Protein AF-0000000080324142 (afdb_homodimer)

Sequence (482 aa):
MEVWKILILFFCAFLGGLSIFLVKSDKSQLLKLILSFSGAYLFAITVLHLIPDAYSGPDRTEIGIYILIGFLLQILLEQFSEGVEHGHIHKHHDTQIFPYGIMISLCLHAFLEGMPLAADQHNALIFGISLHHIPAAFALASILVQNKFKPGSIVFYLAIFAIMAPLGFWVSNGISTGRIGGIEIYFHKMMGVVIGIFLHISTTILFESSVDHKVSKRKMIAVLLGIGIALIGFYSSGHGHMEVWKILILFFCAFLGGLSIFLVKSDKSQLLKLILSFSGAYLFAITVLHLIPDAYSGPDRTEIGIYILIGFLLQILLEQFSEGVEHGHIHKHHDTQIFPYGIMISLCLHAFLEGMPLAADQHNALIFGISLHHIPAAFALASILVQNKFKPGSIVFYLAIFAIMAPLGFWVSNGISTGRIGGIEIYFHKMMGVVIGIFLHISTTILFESSVDHKVSKRKMIAVLLGIGIALIGFYSSGHGH

Secondary structure (DSSP, 8-state):
--HHHHHHHHHHHHHHHHGGGTS-TTTHHHHHHHHHHHHHHHHHHIIIIIHHHHHTSTTTTTHHHHHHHHHHHHHHHHHHHTTGGGT------S-----HHHHHHHHHHHHHHTGGGGSTT-HHHHHHHHHHHHHHHHHHHHHHHHTT--HHHHHHHHHHHHHHHHHHHHHHHHHHTT-STT-GGGHHHHHHHHHHHHHHHHHHHHHHHHHSSS--HHHHHHHHHHHHHHHHHHHHTTTT-/--HHHHHHHHHHHHHHHHGGGTS-TTTHHHHHHHHHHHHHHHHHHIIIIIHHHHHTSTTTTTHHHHHHHHHHHHHHHHHHHTTGGGT------S-----HHHHHHHHHHHHHHTGGGGSTT-HHHHHHHHHHHHHHHHHHHHHHHHTT--HHHHHHHHHHHHHHHHHHHHHHHHHHTT-STT-GGGHHHHHHHHHHHHHHHHHHHHHHHHHSSS--HHHHHHHHHHHHHHHHHHHHTTTT-

Radius of gyration: 22.6 Å; Cα contacts (8 Å, |Δi|>4): 736; chains: 2; bounding box: 53×65×45 Å

pLDDT: mean 85.25, std 12.77, range [35.97, 97.5]

Organism: NCBI:txid1503925

Solvent-accessible surface area (backbone atoms only — not comparable to full-atom values): 23323 Å² total; per-residue (Å²): 129,70,57,61,58,36,49,47,36,24,46,33,16,34,52,32,18,53,39,56,82,74,48,64,88,72,61,54,58,61,39,48,36,44,36,29,17,20,20,30,22,43,40,39,42,38,48,60,44,50,48,58,54,47,53,68,42,95,57,32,71,53,29,29,57,29,20,51,50,18,29,52,49,42,55,54,35,33,68,46,29,63,38,22,76,72,44,41,70,70,83,69,65,89,69,78,68,74,60,59,51,29,52,53,31,49,28,52,52,32,19,49,66,17,27,62,56,45,47,84,87,31,63,70,51,51,54,28,50,22,50,34,32,18,34,21,28,25,24,49,41,50,50,40,51,73,66,65,50,55,69,68,57,48,53,49,55,40,46,56,42,18,46,21,26,36,50,18,22,54,53,31,36,29,22,68,71,44,71,38,75,92,42,41,80,44,44,58,51,51,43,18,22,40,49,14,32,46,53,46,52,19,49,49,34,50,47,54,54,49,64,49,66,73,61,44,66,65,46,50,49,26,28,50,48,19,35,47,53,36,48,51,50,44,50,69,72,49,58,66,107,127,72,56,61,60,38,48,48,35,24,46,34,16,34,52,32,19,53,38,57,82,74,47,65,89,72,60,53,59,61,38,48,36,44,38,30,17,20,20,30,22,43,40,40,41,38,49,60,46,50,50,57,56,47,52,68,42,96,57,34,71,50,29,29,56,28,20,50,50,18,28,53,48,42,53,54,34,33,68,46,29,64,39,22,75,72,43,41,70,70,82,69,66,91,70,78,68,76,58,58,52,28,51,52,30,49,29,52,52,32,19,49,66,17,27,62,56,45,48,84,87,32,63,72,53,51,54,28,51,22,51,35,31,18,36,20,27,25,24,50,39,50,52,38,51,72,64,64,50,54,69,70,57,48,52,50,54,40,47,56,43,18,46,22,26,37,50,18,23,52,51,32,36,28,22,69,70,46,72,39,73,93,43,40,81,46,44,58,50,50,43,18,21,39,50,14,32,46,52,46,53,18,50,49,35,51,48,54,56,50,62,49,67,72,61,41,67,64,47,51,48,26,28,50,49,18,34,46,54,39,49,52,50,43,51,68,72,48,58,68,106

Foldseek 3Di:
DCVVLQVLLQCLLLVLLVCLVVDDPPCLVVLLLLLLLLLLLLVLCLVLPLLVVLCPDPPNVCLQVLLVVLQVLLVVLCVLLVCLLSQDQDLPPDDLPDSVSNLVSLLVLLQLLLQVVLDVPCPSSSVSSSSSSSSSSNSQSNVCVSSPHDPVVNSVSSSSSSNRSVNSNVVNNCLCVCVVPPRVVCSSSSSSSSSSNSVNSSVVSNVVCPPPDHNPPSSVVSSCVSNVVSVVVSVVVPVVD/DCVVLQVLLQCLLLVLLVCLVVDPPPCLVVLLLLLLQLLLLLVLCLVLPLLVVLCVDPPNVCLQVLLVVLQVLLVVLCVLLVCLLSQDQDLPPDDLDDSVSNLVSLLVLLQLLLQVVLPVPCVSSSVSSSSSSSSSSNSQSNVCVSSPHDPVVNSVSSNSSSNNSVNSNVVNNCLCVCVVPPRVVCSSSSSSSSSSNSVNSSVVSNVVCVPPPPNPPSSVVSSCNSNVVSVVVSVVVPVVD

InterPro domains:
  IPR003689 Zinc/iron permease [PF02535] (90-231)

Nearest PDB structures (foldseek):
  5tsa-assembly1_A  TM=6.912E-01  e=1.477E-05  Bordetella bronchiseptica RB50
  8czj-assembly1_A  TM=7.518E-01  e=4.971E-05  Bordetella bronchiseptica RB50
  8ght-assembly1_B  TM=7.129E-01  e=4.558E-05  Bordetella bronchiseptica
  5tsb-assembly1_A  TM=6.954E-01  e=1.085E-04  Bordetella bronchiseptica RB50
  8s5u-assembly1_A  TM=2.191E-01  e=3.433E+00  Homo sapiens

Structure (mmCIF, N/CA/C/O backbone):
data_AF-0000000080324142-model_v1
#
loop_
_entity.id
_entity.type
_entity.pdbx_description
1 polymer 'Zinc/iron permease'
#
loop_
_atom_site.group_PDB
_atom_site.id
_atom_site.type_symbol
_atom_site.label_atom_id
_atom_site.label_alt_id
_atom_site.label_comp_id
_atom_site.label_asym_id
_atom_site.label_entity_id
_atom_site.label_seq_id
_atom_site.pdbx_PDB_ins_code
_atom_site.Cartn_x
_atom_site.Cartn_y
_atom_site.Cartn_z
_atom_site.occupancy
_atom_site.B_iso_or_equiv
_atom_site.auth_seq_id
_atom_site.auth_comp_id
_atom_site.auth_asym_id
_atom_site.auth_atom_id
_atom_site.pdbx_PDB_model_num
ATOM 1 N N . MET A 1 1 ? -16.109 -25.438 -17.141 1 52.72 1 MET A N 1
ATOM 2 C CA . MET A 1 1 ? -15.883 -24.016 -17.422 1 52.72 1 MET A CA 1
ATOM 3 C C . MET A 1 1 ? -14.773 -23.469 -16.531 1 52.72 1 MET A C 1
ATOM 5 O O . MET A 1 1 ? -14.055 -22.547 -16.922 1 52.72 1 MET A O 1
ATOM 9 N N . GLU A 1 2 ? -14.414 -24.266 -15.344 1 78.25 2 GLU A N 1
ATOM 10 C CA . GLU A 1 2 ? -13.492 -23.859 -14.289 1 78.25 2 GLU A CA 1
ATOM 11 C C . GLU A 1 2 ? -12.078 -24.344 -14.578 1 78.25 2 GLU A C 1
ATOM 13 O O . GLU A 1 2 ? -11.102 -23.766 -14.078 1 78.25 2 GLU A O 1
ATOM 18 N N . VAL A 1 3 ? -11.961 -25.047 -15.766 1 85.38 3 VAL A N 1
ATOM 19 C CA . VAL A 1 3 ? -10.68 -25.703 -16.031 1 85.38 3 VAL A CA 1
ATOM 20 C C . VAL A 1 3 ? -9.727 -24.719 -16.703 1 85.38 3 VAL A C 1
ATOM 22 O O . VAL A 1 3 ? -8.523 -24.719 -16.438 1 85.38 3 VAL A O 1
ATOM 25 N N . TRP A 1 4 ? -10.312 -23.906 -17.547 1 89.12 4 TRP A N 1
ATOM 26 C CA . TRP A 1 4 ? -9.461 -22.953 -18.25 1 89.12 4 TRP A CA 1
ATOM 27 C C . TRP A 1 4 ? -8.766 -22.016 -17.281 1 89.12 4 TRP A C 1
ATOM 29 O O . TRP A 1 4 ? -7.637 -21.578 -17.516 1 89.12 4 TRP A O 1
ATOM 39 N N . LYS A 1 5 ? -9.438 -21.719 -16.203 1 89.38 5 LYS A N 1
ATOM 40 C CA . LYS A 1 5 ? -8.836 -20.859 -15.188 1 89.38 5 LYS A CA 1
ATOM 41 C C . LYS A 1 5 ? -7.609 -21.516 -14.57 1 89.38 5 LYS A C 1
ATOM 43 O O . LYS A 1 5 ? -6.578 -20.875 -14.375 1 89.38 5 LYS A O 1
ATOM 48 N N . ILE A 1 6 ? -7.715 -22.781 -14.375 1 92.12 6 ILE A N 1
ATOM 49 C CA . ILE A 1 6 ? -6.637 -23.547 -13.766 1 92.12 6 ILE A CA 1
ATOM 50 C C . ILE A 1 6 ? -5.461 -23.641 -14.742 1 92.12 6 ILE A C 1
ATOM 52 O O . ILE A 1 6 ? -4.309 -23.469 -14.344 1 92.12 6 ILE A O 1
ATOM 56 N N . LEU A 1 7 ? -5.773 -23.859 -15.938 1 94.38 7 LEU A N 1
ATOM 57 C CA . LEU A 1 7 ? -4.742 -24.016 -16.953 1 94.38 7 LEU A CA 1
ATOM 58 C C . LEU A 1 7 ? -3.992 -22.703 -17.172 1 94.38 7 LEU A C 1
ATOM 60 O O . LEU A 1 7 ? -2.762 -22.688 -17.25 1 94.38 7 LEU A O 1
ATOM 64 N N . ILE A 1 8 ? -4.723 -21.672 -17.281 1 94.31 8 ILE A N 1
ATOM 65 C CA . ILE A 1 8 ? -4.086 -20.391 -17.547 1 94.31 8 ILE A CA 1
ATOM 66 C C . ILE A 1 8 ? -3.201 -20 -16.359 1 94.31 8 ILE A C 1
ATOM 68 O O . ILE A 1 8 ? -2.094 -19.484 -16.547 1 94.31 8 ILE A O 1
ATOM 72 N N . LEU A 1 9 ? -3.701 -20.188 -15.172 1 94.44 9 LEU A N 1
ATOM 73 C CA . LEU A 1 9 ? -2.938 -19.859 -13.969 1 94.44 9 LEU A CA 1
ATOM 74 C C . LEU A 1 9 ? -1.655 -20.688 -13.906 1 94.44 9 LEU A C 1
ATOM 76 O O . LEU A 1 9 ? -0.582 -20.141 -13.617 1 94.44 9 LEU A O 1
ATOM 80 N N . PHE A 1 10 ? -1.806 -21.922 -14.188 1 96.12 10 PHE A N 1
ATOM 81 C CA . PHE A 1 10 ? -0.659 -22.828 -14.102 1 96.12 10 PHE A CA 1
ATOM 82 C C . PHE A 1 10 ? 0.342 -22.531 -15.211 1 96.12 10 PHE A C 1
ATOM 84 O O . PHE A 1 10 ? 1.529 -22.328 -14.953 1 96.12 10 PHE A O 1
ATOM 91 N N . PHE A 1 11 ? -0.082 -22.469 -16.375 1 96.56 11 PHE A N 1
ATOM 92 C CA . PHE A 1 11 ? 0.824 -22.438 -17.516 1 96.56 11 PHE A CA 1
ATOM 93 C C . PHE A 1 11 ? 1.475 -21.062 -17.641 1 96.56 11 PHE A C 1
ATOM 95 O O . PHE A 1 11 ? 2.625 -20.953 -18.078 1 96.56 11 PHE A O 1
ATOM 102 N N . CYS A 1 12 ? 0.808 -20 -17.312 1 94.88 12 CYS A N 1
ATOM 103 C CA . CYS A 1 12 ? 1.444 -18.688 -17.344 1 94.88 12 CYS A CA 1
ATOM 104 C C . CYS A 1 12 ? 2.639 -18.641 -16.406 1 94.88 12 CYS A C 1
ATOM 106 O O . CYS A 1 12 ? 3.717 -18.172 -16.781 1 94.88 12 CYS A O 1
ATOM 108 N N . ALA A 1 13 ? 2.377 -19.141 -15.234 1 95.25 13 ALA A N 1
ATOM 109 C CA . ALA A 1 13 ? 3.471 -19.156 -14.266 1 95.25 13 ALA A CA 1
ATOM 110 C C . ALA A 1 13 ? 4.574 -20.109 -14.703 1 95.25 13 ALA A C 1
ATOM 112 O O . ALA A 1 13 ? 5.758 -19.766 -14.688 1 95.25 13 ALA A O 1
ATOM 113 N N . PHE A 1 14 ? 4.188 -21.266 -15.102 1 96.31 14 PHE A N 1
ATOM 114 C CA . PHE A 1 14 ? 5.141 -22.312 -15.438 1 96.31 14 PHE A CA 1
ATOM 115 C C . PHE A 1 14 ? 5.961 -21.938 -16.656 1 96.31 14 PHE A C 1
ATOM 117 O O . PHE A 1 14 ? 7.191 -22.016 -16.641 1 96.31 14 PHE A O 1
ATOM 124 N N . LEU A 1 15 ? 5.344 -21.516 -17.703 1 94.56 15 LEU A N 1
ATOM 125 C CA . LEU A 1 15 ? 6.035 -21.125 -18.938 1 94.56 15 LEU A CA 1
ATOM 126 C C . LEU A 1 15 ? 6.82 -19.844 -18.734 1 94.56 15 LEU A C 1
ATOM 128 O O . LEU A 1 15 ? 7.887 -19.656 -19.328 1 94.56 15 LEU A O 1
ATOM 132 N N . GLY A 1 16 ? 6.293 -18.938 -17.953 1 92.44 16 GLY A N 1
ATOM 133 C CA . GLY A 1 16 ? 7.039 -17.75 -17.625 1 92.44 16 GLY A CA 1
ATOM 134 C C . GLY A 1 16 ? 8.367 -18.031 -16.953 1 92.44 16 GLY A C 1
ATOM 135 O O . GLY A 1 16 ? 9.398 -17.453 -17.328 1 92.44 16 GLY A O 1
ATOM 136 N N . GLY A 1 17 ? 8.336 -18.938 -16.016 1 92.75 17 GLY A N 1
ATOM 137 C CA . GLY A 1 17 ? 9.57 -19.344 -15.367 1 92.75 17 GLY A CA 1
ATOM 138 C C . GLY A 1 17 ? 10.523 -20.062 -16.297 1 92.75 17 GLY A C 1
ATOM 139 O O . GLY A 1 17 ? 11.734 -19.812 -16.281 1 92.75 17 GLY A O 1
ATOM 140 N N . LEU A 1 18 ? 9.953 -20.875 -17.109 1 93.44 18 LEU A N 1
ATOM 141 C CA . LEU A 1 18 ? 10.773 -21.672 -18.031 1 93.44 18 LEU A CA 1
ATOM 142 C C . LEU A 1 18 ? 11.453 -20.766 -19.047 1 93.44 18 LEU A C 1
ATOM 144 O O . LEU A 1 18 ? 12.438 -21.156 -19.672 1 93.44 18 LEU A O 1
ATOM 148 N N . SER A 1 19 ? 10.953 -19.641 -19.266 1 91.06 19 SER A N 1
ATOM 149 C CA . SER A 1 19 ? 11.523 -18.719 -20.25 1 91.06 19 SER A CA 1
ATOM 150 C C . SER A 1 19 ? 12.938 -18.312 -19.875 1 91.06 19 SER A C 1
ATOM 152 O O . SER A 1 19 ? 13.68 -17.766 -20.703 1 91.06 19 SER A O 1
ATOM 154 N N . ILE A 1 20 ? 13.32 -18.641 -18.656 1 86.5 20 ILE A N 1
ATOM 155 C CA . ILE A 1 20 ? 14.672 -18.328 -18.203 1 86.5 20 ILE A CA 1
ATOM 156 C C . ILE A 1 20 ? 15.688 -19.109 -19.031 1 86.5 20 ILE A C 1
ATOM 158 O O . ILE A 1 20 ? 16.828 -18.656 -19.219 1 86.5 20 ILE A O 1
ATOM 162 N N . PHE A 1 21 ? 15.305 -20.203 -19.547 1 88.06 21 PHE A N 1
ATOM 163 C CA . PHE A 1 21 ? 16.219 -21.062 -20.312 1 88.06 21 PHE A CA 1
ATOM 164 C C . PHE A 1 21 ? 16.312 -20.594 -21.75 1 88.06 21 PHE A C 1
ATOM 166 O O . PHE A 1 21 ? 17.234 -20.984 -22.484 1 88.06 21 PHE A O 1
ATOM 173 N N . LEU A 1 22 ? 15.32 -19.828 -22.141 1 82.94 22 LEU A N 1
ATOM 174 C CA . LEU A 1 22 ? 15.289 -19.375 -23.531 1 82.94 22 LEU A CA 1
ATOM 175 C C . LEU A 1 22 ? 15.805 -17.953 -23.656 1 82.94 22 LEU A C 1
ATOM 177 O O . LEU A 1 22 ? 16.266 -17.547 -24.719 1 82.94 22 LEU A O 1
ATOM 181 N N . VAL A 1 23 ? 15.43 -17.156 -22.734 1 71 23 VAL A N 1
ATOM 182 C CA . VAL A 1 23 ? 15.672 -15.719 -22.844 1 71 23 VAL A CA 1
ATOM 183 C C . VAL A 1 23 ? 16.953 -15.352 -22.109 1 71 23 VAL A C 1
ATOM 185 O O . VAL A 1 23 ? 17.203 -15.828 -21 1 71 23 VAL A O 1
ATOM 188 N N . LYS A 1 24 ? 17.812 -14.586 -22.875 1 58.66 24 LYS A N 1
ATOM 189 C CA . LYS A 1 24 ? 19.047 -14.062 -22.281 1 58.66 24 LYS A CA 1
ATOM 190 C C . LYS A 1 24 ? 18.734 -13.031 -21.203 1 58.66 24 LYS A C 1
ATOM 192 O O . LYS A 1 24 ? 17.625 -12.469 -21.172 1 58.66 24 LYS A O 1
ATOM 197 N N . SER A 1 25 ? 19.531 -12.859 -20.203 1 54.41 25 SER A N 1
ATOM 198 C CA . SER A 1 25 ? 19.531 -12.031 -19 1 54.41 25 SER A CA 1
ATOM 199 C C . SER A 1 25 ? 18.859 -10.688 -19.25 1 54.41 25 SER A C 1
ATOM 201 O O . SER A 1 25 ? 18.219 -10.133 -18.359 1 54.41 25 SER A O 1
ATOM 203 N N . ASP A 1 26 ? 18.797 -10.273 -20.641 1 54.38 26 ASP A N 1
ATOM 204 C CA . ASP A 1 26 ? 18.469 -8.875 -20.891 1 54.38 26 ASP A CA 1
ATOM 205 C C . ASP A 1 26 ? 16.953 -8.656 -20.906 1 54.38 26 ASP A C 1
ATOM 207 O O . ASP A 1 26 ? 16.484 -7.516 -20.906 1 54.38 26 ASP A O 1
ATOM 211 N N . LYS A 1 27 ? 16.188 -9.664 -20.984 1 60.94 27 LYS A N 1
ATOM 212 C CA . LYS A 1 27 ? 14.766 -9.398 -21.188 1 60.94 27 LYS A CA 1
ATOM 213 C C . LYS A 1 27 ? 14.102 -8.992 -19.875 1 60.94 27 LYS A C 1
ATOM 215 O O . LYS A 1 27 ? 12.906 -9.211 -19.672 1 60.94 27 LYS A O 1
ATOM 220 N N . SER A 1 28 ? 14.883 -8.242 -19.203 1 71.44 28 SER A N 1
ATOM 221 C CA . SER A 1 28 ? 14.547 -7.691 -17.891 1 71.44 28 SER A CA 1
ATOM 222 C C . SER A 1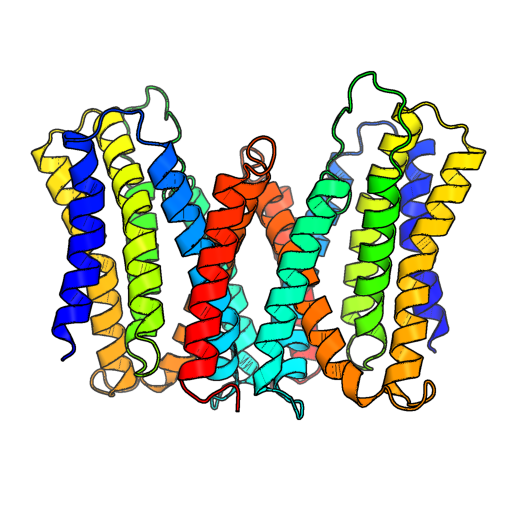 28 ? 13.594 -6.508 -18.016 1 71.44 28 SER A C 1
ATOM 224 O O . SER A 1 28 ? 12.68 -6.348 -17.203 1 71.44 28 SER A O 1
ATOM 226 N N . GLN A 1 29 ? 13.641 -6.031 -19.312 1 78 29 GLN A N 1
ATOM 227 C CA . GLN A 1 29 ? 12.82 -4.828 -19.453 1 78 29 GLN A CA 1
ATOM 228 C C . GLN A 1 29 ? 11.359 -5.18 -19.703 1 78 29 GLN A C 1
ATOM 230 O O . GLN A 1 29 ? 10.461 -4.543 -19.141 1 78 29 GLN A O 1
ATOM 235 N N . LEU A 1 30 ? 11.18 -6.156 -20.578 1 83.75 30 LEU A N 1
ATOM 236 C CA . LEU A 1 30 ? 9.82 -6.574 -20.875 1 83.75 30 LEU A CA 1
ATOM 237 C C . LEU A 1 30 ? 9.125 -7.105 -19.625 1 83.75 30 LEU A C 1
ATOM 239 O O . LEU A 1 30 ? 7.938 -6.84 -19.406 1 83.75 30 LEU A O 1
ATOM 243 N N . LEU A 1 31 ? 9.828 -7.777 -18.859 1 86.06 31 LEU A N 1
ATOM 244 C CA . LEU A 1 31 ? 9.266 -8.344 -17.641 1 86.06 31 LEU A CA 1
ATOM 245 C C . LEU A 1 31 ? 8.859 -7.246 -16.672 1 86.06 31 LEU A C 1
ATOM 247 O O . LEU A 1 31 ? 7.844 -7.363 -15.984 1 86.06 31 LEU A O 1
ATOM 251 N N . LYS A 1 32 ? 9.625 -6.238 -16.719 1 86.75 32 LYS A N 1
ATOM 252 C CA . LYS A 1 32 ? 9.305 -5.102 -15.852 1 86.75 32 LYS A CA 1
ATOM 253 C C . LYS A 1 32 ? 8.031 -4.402 -16.328 1 86.75 32 LYS A C 1
ATOM 255 O O . LYS A 1 32 ? 7.242 -3.926 -15.5 1 86.75 32 LYS A O 1
ATOM 260 N N . LEU A 1 33 ? 7.902 -4.344 -17.656 1 90.31 33 LEU A N 1
ATOM 261 C CA . LEU A 1 33 ? 6.703 -3.719 -18.203 1 90.31 33 LEU A CA 1
ATOM 262 C C . LEU A 1 33 ? 5.469 -4.555 -17.891 1 90.31 33 LEU A C 1
ATOM 264 O O . LEU A 1 33 ? 4.414 -4.016 -17.547 1 90.31 33 LEU A O 1
ATOM 268 N N . ILE A 1 34 ? 5.602 -5.852 -18.016 1 91.88 34 ILE A N 1
ATOM 269 C CA . ILE A 1 34 ? 4.504 -6.762 -17.703 1 91.88 34 ILE A CA 1
ATOM 270 C C . ILE A 1 34 ? 4.141 -6.641 -16.234 1 91.88 34 ILE A C 1
ATOM 272 O O . ILE A 1 34 ? 2.959 -6.629 -15.875 1 91.88 34 ILE A O 1
ATOM 276 N N . LEU A 1 35 ? 5.145 -6.504 -15.469 1 92.12 35 LEU A N 1
ATOM 277 C CA . LEU A 1 35 ? 4.941 -6.375 -14.031 1 92.12 35 LEU A CA 1
ATOM 278 C C . LEU A 1 35 ? 4.215 -5.074 -13.703 1 92.12 35 LEU A C 1
ATOM 280 O O . LEU A 1 35 ? 3.275 -5.07 -12.906 1 92.12 35 LEU A O 1
ATOM 284 N N . SER A 1 36 ? 4.637 -4.051 -14.305 1 92.94 36 SER A N 1
ATOM 285 C CA . SER A 1 36 ? 3.998 -2.756 -14.086 1 92.94 36 SER A CA 1
ATOM 286 C C . SER A 1 36 ? 2.541 -2.775 -14.531 1 92.94 36 SER A C 1
ATOM 288 O O . SER A 1 36 ? 1.667 -2.246 -13.844 1 92.94 36 SER A O 1
ATOM 290 N N . PHE A 1 37 ? 2.289 -3.361 -15.664 1 94.75 37 PHE A N 1
ATOM 291 C CA . PHE A 1 37 ? 0.937 -3.492 -16.188 1 94.75 37 PHE A CA 1
ATOM 292 C C . PHE A 1 37 ? 0.063 -4.305 -15.242 1 94.75 37 PHE A C 1
ATOM 294 O O . PHE A 1 37 ? -1.036 -3.879 -14.883 1 94.75 37 PHE A O 1
ATOM 301 N N . SER A 1 38 ? 0.521 -5.43 -14.914 1 94.5 38 SER A N 1
ATOM 302 C CA . SER A 1 38 ? -0.277 -6.328 -14.086 1 94.5 38 SER A CA 1
ATOM 303 C C . SER A 1 38 ? -0.516 -5.734 -12.703 1 94.5 38 SER A C 1
ATOM 305 O O . SER A 1 38 ? -1.603 -5.879 -12.133 1 94.5 38 SER A O 1
ATOM 307 N N . GLY A 1 39 ? 0.528 -5.086 -12.133 1 94.81 39 GLY A N 1
ATOM 308 C CA . GLY A 1 39 ? 0.358 -4.414 -10.859 1 94.81 39 GLY A CA 1
ATOM 309 C C . GLY A 1 39 ? -0.729 -3.355 -10.875 1 94.81 39 GLY A C 1
ATOM 310 O O . GLY A 1 39 ? -1.566 -3.299 -9.977 1 94.81 39 GLY A O 1
ATOM 311 N N . ALA A 1 40 ? -0.698 -2.566 -11.938 1 96 40 ALA A N 1
ATOM 312 C CA . ALA A 1 40 ? -1.701 -1.516 -12.094 1 96 40 ALA A CA 1
ATOM 313 C C . ALA A 1 40 ? -3.09 -2.111 -12.305 1 96 40 ALA A C 1
ATOM 315 O O . ALA A 1 40 ? -4.074 -1.621 -11.742 1 96 40 ALA A O 1
ATOM 316 N N . TYR A 1 41 ? -3.174 -3.092 -13.133 1 96.12 41 TYR A N 1
ATOM 317 C CA . TYR A 1 41 ? -4.426 -3.783 -13.414 1 96.12 41 TYR A CA 1
ATOM 318 C C . TYR A 1 41 ? -5.008 -4.398 -12.141 1 96.12 41 TYR A C 1
ATOM 320 O O . TYR A 1 41 ? -6.203 -4.262 -11.867 1 96.12 41 TYR A O 1
ATOM 328 N N . LEU A 1 42 ? -4.18 -5.043 -11.359 1 94.94 42 LEU A N 1
ATOM 329 C CA . LEU A 1 42 ? -4.613 -5.691 -10.125 1 94.94 42 LEU A CA 1
ATOM 330 C C . LEU A 1 42 ? -5.094 -4.656 -9.109 1 94.94 42 LEU A C 1
ATOM 332 O O . LEU A 1 42 ? -6.066 -4.891 -8.391 1 94.94 42 LEU A O 1
ATOM 336 N N . PHE A 1 43 ? -4.43 -3.602 -9.055 1 96.62 43 PHE A N 1
ATOM 337 C CA . PHE A 1 43 ? -4.855 -2.535 -8.156 1 96.62 43 PHE A CA 1
ATOM 338 C C . PHE A 1 43 ? -6.25 -2.041 -8.523 1 96.62 43 PHE A C 1
ATOM 340 O O . PHE A 1 43 ? -7.117 -1.914 -7.66 1 96.62 43 PHE A O 1
ATOM 347 N N . ALA A 1 44 ? -6.406 -1.75 -9.82 1 96.31 44 ALA A N 1
ATOM 348 C CA . ALA A 1 44 ? -7.672 -1.215 -10.312 1 96.31 44 ALA A CA 1
ATOM 349 C C . ALA A 1 44 ? -8.82 -2.186 -10.055 1 96.31 44 ALA A C 1
ATOM 351 O O . ALA A 1 44 ? -9.875 -1.788 -9.555 1 96.31 44 ALA A O 1
ATOM 352 N N . ILE A 1 45 ? -8.609 -3.439 -10.297 1 93.5 45 ILE A N 1
ATOM 353 C CA . ILE A 1 45 ? -9.656 -4.434 -10.094 1 93.5 45 ILE A CA 1
ATOM 354 C C . ILE A 1 45 ? -9.969 -4.555 -8.609 1 93.5 45 ILE A C 1
ATOM 356 O O . ILE A 1 45 ? -11.125 -4.758 -8.227 1 93.5 45 ILE A O 1
ATOM 360 N N . THR A 1 46 ? -8.945 -4.453 -7.75 1 94.31 46 THR A N 1
ATOM 361 C CA . THR A 1 46 ? -9.133 -4.543 -6.305 1 94.31 46 THR A CA 1
ATOM 362 C C . THR A 1 46 ? -10.023 -3.402 -5.809 1 94.31 46 THR A C 1
ATOM 364 O O . THR A 1 46 ? -10.977 -3.633 -5.07 1 94.31 46 THR A O 1
ATOM 367 N N . VAL A 1 47 ? -9.789 -2.273 -6.281 1 94.44 47 VAL A N 1
ATOM 368 C CA . VAL A 1 47 ? -10.492 -1.089 -5.797 1 94.44 47 VAL A CA 1
ATOM 369 C C . VAL A 1 47 ? -11.891 -1.023 -6.41 1 94.44 47 VAL A C 1
ATOM 371 O O . VAL A 1 47 ? -12.844 -0.609 -5.754 1 94.44 47 VAL A O 1
ATOM 374 N N . LEU A 1 48 ? -12.047 -1.456 -7.652 1 92.62 48 LEU A N 1
ATOM 375 C CA . LEU A 1 48 ? -13.297 -1.302 -8.383 1 92.62 48 LEU A CA 1
ATOM 376 C C . LEU A 1 48 ? -14.266 -2.434 -8.055 1 92.62 48 LEU A C 1
ATOM 378 O O . LEU A 1 48 ? -15.484 -2.242 -8.086 1 92.62 48 LEU A O 1
ATOM 382 N N . HIS A 1 49 ? -13.68 -3.604 -7.746 1 90.56 49 HIS A N 1
ATOM 383 C CA . HIS A 1 49 ? -14.562 -4.766 -7.656 1 90.56 49 HIS A CA 1
ATOM 384 C C . HIS A 1 49 ? -14.406 -5.473 -6.316 1 90.56 49 HIS A C 1
ATOM 386 O O . HIS A 1 49 ? -15.391 -5.688 -5.602 1 90.56 49 HIS A O 1
ATOM 392 N N . LEU A 1 50 ? -13.203 -5.754 -5.906 1 91.12 50 LEU A N 1
ATOM 393 C CA . LEU A 1 50 ? -13 -6.629 -4.758 1 91.12 50 LEU A CA 1
ATOM 394 C C . LEU A 1 50 ? -13.406 -5.93 -3.463 1 91.12 50 LEU A C 1
ATOM 396 O O . LEU A 1 50 ? -14.094 -6.52 -2.627 1 91.12 50 LEU A O 1
ATOM 400 N N . ILE A 1 51 ? -12.984 -4.711 -3.324 1 92.19 51 ILE A N 1
ATOM 401 C CA . ILE A 1 51 ? -13.234 -3.99 -2.084 1 92.19 51 ILE A CA 1
ATOM 402 C C . ILE A 1 51 ? -14.742 -3.779 -1.91 1 92.19 51 ILE A C 1
ATOM 404 O O . ILE A 1 51 ? -15.312 -4.141 -0.877 1 92.19 51 ILE A O 1
ATOM 408 N N . PRO A 1 52 ? -15.445 -3.225 -2.936 1 90.38 52 PRO A N 1
ATOM 409 C CA . PRO A 1 52 ? -16.891 -3.064 -2.766 1 90.38 52 PRO A CA 1
ATOM 410 C C . PRO A 1 52 ? -17.609 -4.391 -2.52 1 90.38 52 PRO A C 1
ATOM 412 O O . PRO A 1 52 ? -18.547 -4.449 -1.729 1 90.38 52 PRO A O 1
ATOM 415 N N . ASP A 1 53 ? -17.172 -5.449 -3.148 1 87.5 53 ASP A N 1
ATOM 416 C CA . ASP A 1 53 ? -17.781 -6.762 -2.941 1 87.5 53 ASP A CA 1
ATOM 417 C C . ASP A 1 53 ? -17.578 -7.242 -1.507 1 87.5 53 ASP A C 1
ATOM 419 O O . ASP A 1 53 ? -18.469 -7.824 -0.906 1 87.5 53 ASP A O 1
ATOM 423 N N . ALA A 1 54 ? -16.391 -7.051 -1 1 88.19 54 ALA A N 1
ATOM 424 C CA . ALA A 1 54 ? -16.062 -7.496 0.353 1 88.19 54 ALA A CA 1
ATOM 425 C C . ALA A 1 54 ? -16.875 -6.723 1.392 1 88.19 54 ALA A C 1
ATOM 427 O O . ALA A 1 54 ? -17.328 -7.293 2.385 1 88.19 54 ALA A O 1
ATOM 428 N N . TYR A 1 55 ? -17.078 -5.48 1.18 1 88 55 TYR A N 1
ATOM 429 C CA . TYR A 1 55 ? -17.766 -4.648 2.154 1 88 55 TYR A CA 1
ATOM 430 C C . TYR A 1 55 ? -19.281 -4.754 1.988 1 88 55 TYR A C 1
ATOM 432 O O . TYR A 1 55 ? -20.047 -4.23 2.807 1 88 55 TYR A O 1
ATOM 440 N N . SER A 1 56 ? -19.797 -5.375 0.991 1 82.56 56 SER A N 1
ATOM 441 C CA . SER A 1 56 ? -21.219 -5.594 0.803 1 82.56 56 SER A CA 1
ATOM 442 C C . SER A 1 56 ? -21.688 -6.875 1.489 1 82.56 56 SER A C 1
ATOM 444 O O . SER A 1 56 ? -22.875 -7.141 1.578 1 82.56 56 SER A O 1
ATOM 446 N N . GLY A 1 57 ? -20.766 -7.605 2.051 1 78.81 57 GLY A N 1
ATOM 447 C CA . GLY A 1 57 ? -21.109 -8.859 2.693 1 78.81 57 GLY A CA 1
ATOM 448 C C . GLY A 1 57 ? -21.578 -8.688 4.129 1 78.81 57 GLY A C 1
ATOM 449 O O . GLY A 1 57 ? -21.688 -7.562 4.621 1 78.81 57 GLY A O 1
ATOM 450 N N . PRO A 1 58 ? -22 -9.789 4.762 1 77.5 58 PRO A N 1
ATOM 451 C CA . PRO A 1 58 ? -22.531 -9.758 6.121 1 77.5 58 PRO A CA 1
ATOM 452 C C . PRO A 1 58 ? -21.531 -9.266 7.152 1 77.5 58 PRO A C 1
ATOM 454 O O . PRO A 1 58 ? -21.906 -8.688 8.172 1 77.5 58 PRO A O 1
ATOM 457 N N . ASP A 1 59 ? -20.266 -9.469 6.93 1 80.31 59 ASP A N 1
ATOM 458 C CA . ASP A 1 59 ? -19.219 -9.102 7.871 1 80.31 59 ASP A CA 1
ATOM 459 C C . ASP A 1 59 ? -18.516 -7.809 7.445 1 80.31 59 ASP A C 1
ATOM 461 O O . ASP A 1 59 ? -17.297 -7.684 7.562 1 80.31 59 ASP A O 1
ATOM 465 N N . ARG A 1 60 ? -19.281 -6.906 7.055 1 81.06 60 ARG A N 1
ATOM 466 C CA . ARG A 1 60 ? -18.734 -5.695 6.457 1 81.06 60 ARG A CA 1
ATOM 467 C C . ARG A 1 60 ? -17.906 -4.91 7.469 1 81.06 60 ARG A C 1
ATOM 469 O O . ARG A 1 60 ? -16.906 -4.289 7.105 1 81.06 60 ARG A O 1
ATOM 476 N N . THR A 1 61 ? -18.281 -5.059 8.688 1 80.81 61 THR A N 1
ATOM 477 C CA . THR A 1 61 ? -17.609 -4.246 9.695 1 80.81 61 THR A CA 1
ATOM 478 C C . THR A 1 61 ? -16.234 -4.82 10.031 1 80.81 61 THR A C 1
ATOM 480 O O . THR A 1 61 ? -15.344 -4.094 10.477 1 80.81 61 THR A O 1
ATOM 483 N N . GLU A 1 62 ? -16.031 -6.062 9.734 1 88.88 62 GLU A N 1
ATOM 484 C CA . GLU A 1 62 ? -14.781 -6.715 10.133 1 88.88 62 GLU A CA 1
ATOM 485 C C . GLU A 1 62 ? -13.82 -6.848 8.953 1 88.88 62 GLU A C 1
ATOM 487 O O . GLU A 1 62 ? -12.656 -7.199 9.125 1 88.88 62 GLU A O 1
ATOM 492 N N . ILE A 1 63 ? -14.297 -6.539 7.855 1 92.62 63 ILE A N 1
ATOM 493 C CA . ILE A 1 63 ? -13.516 -6.773 6.645 1 92.62 63 ILE A CA 1
ATOM 494 C C . ILE A 1 63 ? -12.219 -5.977 6.703 1 92.62 63 ILE A C 1
ATOM 496 O O . ILE A 1 63 ? -11.164 -6.461 6.281 1 92.62 63 ILE A O 1
ATOM 500 N N . GLY A 1 64 ? -12.305 -4.797 7.258 1 94.12 64 GLY A N 1
ATOM 501 C CA . GLY A 1 64 ? -11.125 -3.955 7.359 1 94.12 64 GLY A CA 1
ATOM 502 C C . GLY A 1 64 ? -10.016 -4.586 8.172 1 94.12 64 GLY A C 1
ATOM 503 O O . GLY A 1 64 ? -8.836 -4.434 7.84 1 94.12 64 GLY A O 1
ATOM 504 N N . ILE A 1 65 ? -10.359 -5.273 9.141 1 94.94 65 ILE A N 1
ATOM 505 C CA . ILE A 1 65 ? -9.383 -5.938 10 1 94.94 65 ILE A CA 1
ATOM 506 C C . ILE A 1 65 ? -8.664 -7.023 9.203 1 94.94 65 ILE A C 1
ATOM 508 O O . ILE A 1 65 ? -7.438 -7.156 9.297 1 94.94 65 ILE A O 1
ATOM 512 N N . TYR A 1 66 ? -9.375 -7.762 8.5 1 94.94 66 TYR A N 1
ATOM 513 C CA . TYR A 1 66 ? -8.781 -8.844 7.715 1 94.94 66 TYR A CA 1
ATOM 514 C C . TYR A 1 66 ? -7.914 -8.289 6.594 1 94.94 66 TYR A C 1
ATOM 516 O O . TYR A 1 66 ? -6.902 -8.898 6.227 1 94.94 66 TYR A O 1
ATOM 524 N N . ILE A 1 67 ? -8.312 -7.141 6.023 1 96.44 67 ILE A N 1
ATOM 525 C CA . ILE A 1 67 ? -7.469 -6.48 5.027 1 96.44 67 ILE A CA 1
ATOM 526 C C . ILE A 1 67 ? -6.129 -6.105 5.652 1 96.44 67 ILE A C 1
ATOM 528 O O . ILE A 1 67 ? -5.074 -6.336 5.062 1 96.44 67 ILE A O 1
ATOM 532 N N . LEU A 1 68 ? -6.215 -5.594 6.902 1 96.25 68 LEU A N 1
ATOM 533 C CA . LEU A 1 68 ? -4.988 -5.215 7.598 1 96.25 68 LEU A CA 1
ATOM 534 C C . LEU A 1 68 ? -4.113 -6.434 7.863 1 96.25 68 LEU A C 1
ATOM 536 O O . LEU A 1 68 ? -2.895 -6.379 7.676 1 96.25 68 LEU A O 1
ATOM 540 N N . ILE A 1 69 ? -4.715 -7.488 8.258 1 95.62 69 ILE A N 1
ATOM 541 C CA . ILE A 1 69 ? -3.994 -8.727 8.531 1 95.62 69 ILE A CA 1
ATOM 542 C C . ILE A 1 69 ? -3.318 -9.219 7.25 1 95.62 69 ILE A C 1
ATOM 544 O O . ILE A 1 69 ? -2.146 -9.602 7.27 1 95.62 69 ILE A O 1
ATOM 548 N N . GLY A 1 70 ? -4.066 -9.234 6.191 1 96.56 70 GLY A N 1
ATOM 549 C CA . GLY A 1 70 ? -3.51 -9.656 4.918 1 96.56 70 GLY A CA 1
ATOM 550 C C . GLY A 1 70 ? -2.35 -8.789 4.461 1 96.56 70 GLY A C 1
ATOM 551 O O . GLY A 1 70 ? -1.346 -9.297 3.961 1 96.56 70 GLY A O 1
ATOM 552 N N . PHE A 1 71 ? -2.518 -7.523 4.656 1 95.81 71 PHE A N 1
ATOM 553 C CA . PHE A 1 71 ? -1.464 -6.59 4.27 1 95.81 71 PHE A CA 1
ATOM 554 C C . PHE A 1 71 ? -0.189 -6.855 5.062 1 95.81 71 PHE A C 1
ATOM 556 O O . PHE A 1 71 ? 0.902 -6.918 4.492 1 95.81 71 PHE A O 1
ATOM 563 N N . LEU A 1 72 ? -0.305 -6.992 6.324 1 93.31 72 LEU A N 1
ATOM 564 C CA . LEU A 1 72 ? 0.834 -7.262 7.195 1 93.31 72 LEU A CA 1
ATOM 565 C C . LEU A 1 72 ? 1.444 -8.625 6.887 1 93.31 72 LEU A C 1
ATOM 567 O O . LEU A 1 72 ? 2.666 -8.781 6.918 1 93.31 72 LEU A O 1
ATOM 571 N N . LEU A 1 73 ? 0.6 -9.555 6.652 1 94 73 LEU A N 1
ATOM 572 C CA . LEU A 1 73 ? 1.082 -10.883 6.293 1 94 73 LEU A CA 1
ATOM 573 C C . LEU A 1 73 ? 1.962 -10.828 5.051 1 94 73 LEU A C 1
ATOM 575 O O . LEU A 1 73 ? 3.016 -11.461 4.996 1 94 73 LEU A O 1
ATOM 579 N N . GLN A 1 74 ? 1.52 -10.07 4.098 1 93.5 74 GLN A N 1
ATOM 580 C CA . GLN A 1 74 ? 2.295 -9.977 2.865 1 93.5 74 GLN A CA 1
ATOM 581 C C . GLN A 1 74 ? 3.621 -9.258 3.104 1 93.5 74 GLN A C 1
ATOM 583 O O . GLN A 1 74 ? 4.629 -9.586 2.477 1 93.5 74 GLN A O 1
ATOM 588 N N . ILE A 1 75 ? 3.631 -8.281 3.957 1 89.88 75 ILE A N 1
ATOM 589 C CA . ILE A 1 75 ? 4.879 -7.621 4.324 1 89.88 75 ILE A CA 1
ATOM 590 C C . ILE A 1 75 ? 5.848 -8.641 4.914 1 89.88 75 ILE A C 1
ATOM 592 O O . ILE A 1 75 ? 7.035 -8.648 4.582 1 89.88 75 ILE A O 1
ATOM 596 N N . LEU A 1 76 ? 5.344 -9.453 5.762 1 88.62 76 LEU A N 1
ATOM 597 C CA . LEU A 1 76 ? 6.156 -10.484 6.395 1 88.62 76 LEU A CA 1
ATOM 598 C C . LEU A 1 76 ? 6.672 -11.477 5.359 1 88.62 76 LEU A C 1
ATOM 600 O O . LEU A 1 76 ? 7.855 -11.828 5.367 1 88.62 76 LEU A O 1
ATOM 604 N N . LEU A 1 77 ? 5.812 -11.891 4.5 1 90.38 77 LEU A N 1
ATOM 605 C CA . LEU A 1 77 ? 6.207 -12.836 3.465 1 90.38 77 LEU A CA 1
ATOM 606 C C . LEU A 1 77 ? 7.277 -12.242 2.559 1 90.38 77 LEU A C 1
ATOM 608 O O . LEU A 1 77 ? 8.172 -12.945 2.1 1 90.38 77 LEU A O 1
ATOM 612 N N . GLU A 1 78 ? 7.121 -11.055 2.307 1 87.94 78 GLU A N 1
ATOM 613 C CA . GLU A 1 78 ? 8.07 -10.367 1.436 1 87.94 78 GLU A CA 1
ATOM 614 C C . GLU A 1 78 ? 9.477 -10.367 2.039 1 87.94 78 GLU A C 1
ATOM 616 O O . GLU A 1 78 ? 10.469 -10.391 1.312 1 87.94 78 GLU A O 1
ATOM 621 N N . GLN A 1 79 ? 9.57 -10.25 3.32 1 83.31 79 GLN A N 1
ATOM 622 C CA . GLN A 1 79 ? 10.875 -10.305 3.975 1 83.31 79 GLN A CA 1
ATOM 623 C C . GLN A 1 79 ? 11.586 -11.625 3.682 1 83.31 79 GLN A C 1
ATOM 625 O O . GLN A 1 79 ? 12.812 -11.664 3.551 1 83.31 79 GLN A O 1
ATOM 630 N N . PHE A 1 80 ? 10.766 -12.625 3.578 1 84.06 80 PHE A N 1
ATOM 631 C CA . PHE A 1 80 ? 11.344 -13.938 3.334 1 84.06 80 PHE A CA 1
ATOM 632 C C . PHE A 1 80 ? 11.625 -14.141 1.85 1 84.06 80 PHE A C 1
ATOM 634 O O . PHE A 1 80 ? 12.617 -14.781 1.481 1 84.06 80 PHE A O 1
ATOM 641 N N . SER A 1 81 ? 10.836 -13.57 1.035 1 84.94 81 SER A N 1
ATOM 642 C CA . SER A 1 81 ? 11 -13.758 -0.401 1 84.94 81 SER A CA 1
ATOM 643 C C . SER A 1 81 ? 11.992 -12.758 -0.977 1 84.94 81 SER A C 1
ATOM 645 O O . SER A 1 81 ? 12.406 -12.867 -2.133 1 84.94 81 SER A O 1
ATOM 647 N N . GLU A 1 82 ? 12.344 -11.773 -0.199 1 78.06 82 GLU A N 1
ATOM 648 C CA . GLU A 1 82 ? 13.258 -10.719 -0.61 1 78.06 82 GLU A CA 1
ATOM 649 C C . GLU A 1 82 ? 12.734 -9.977 -1.838 1 78.06 82 GLU A C 1
ATOM 651 O O . GLU A 1 82 ? 13.508 -9.562 -2.699 1 78.06 82 GLU A O 1
ATOM 656 N N . GLY A 1 83 ? 11.422 -10.055 -2.068 1 76.5 83 GLY A N 1
ATOM 657 C CA . GLY A 1 83 ? 10.789 -9.273 -3.115 1 76.5 83 GLY A CA 1
ATOM 658 C C . GLY A 1 83 ? 10.727 -9.992 -4.449 1 76.5 83 GLY A C 1
ATOM 659 O O . GLY A 1 83 ? 10.43 -9.383 -5.477 1 76.5 83 GLY A O 1
ATOM 660 N N . VAL A 1 84 ? 10.961 -11.258 -4.508 1 74.12 84 VAL A N 1
ATOM 661 C CA . VAL A 1 84 ? 10.93 -12.055 -5.73 1 74.12 84 VAL A CA 1
ATOM 662 C C . VAL A 1 84 ? 9.531 -12.016 -6.34 1 74.12 84 VAL A C 1
ATOM 664 O O . VAL A 1 84 ? 9.375 -12.047 -7.562 1 74.12 84 VAL A O 1
ATOM 667 N N . GLU A 1 85 ? 8.516 -11.859 -5.543 1 77.62 85 GLU A N 1
ATOM 668 C CA . GLU A 1 85 ? 7.133 -11.828 -6 1 77.62 85 GLU A CA 1
ATOM 669 C C . GLU A 1 85 ? 6.867 -10.602 -6.867 1 77.62 85 GLU A C 1
ATOM 671 O O . GLU A 1 85 ? 5.898 -10.57 -7.629 1 77.62 85 GLU A O 1
ATOM 676 N N . HIS A 1 86 ? 7.656 -9.609 -6.703 1 73.25 86 HIS A N 1
ATOM 677 C CA . HIS A 1 86 ? 7.477 -8.469 -7.598 1 73.25 86 HIS A CA 1
ATOM 678 C C . HIS A 1 86 ? 8.695 -8.273 -8.492 1 73.25 86 HIS A C 1
ATOM 680 O O . HIS A 1 86 ? 8.977 -7.156 -8.93 1 73.25 86 HIS A O 1
ATOM 686 N N . GLY A 1 87 ? 9.398 -9.375 -8.812 1 70.06 87 GLY A N 1
ATOM 687 C CA . GLY A 1 87 ? 10.359 -9.43 -9.906 1 70.06 87 GLY A CA 1
ATOM 688 C C . GLY A 1 87 ? 11.75 -8.992 -9.508 1 70.06 87 GLY A C 1
ATOM 689 O O . GLY A 1 87 ? 12.633 -8.852 -10.352 1 70.06 87 GLY A O 1
ATOM 690 N N . HIS A 1 88 ? 11.93 -8.711 -8.203 1 67.69 88 HIS A N 1
ATOM 691 C CA . HIS A 1 88 ? 13.266 -8.32 -7.773 1 67.69 88 HIS A CA 1
ATOM 692 C C . HIS A 1 88 ? 14.234 -9.5 -7.855 1 67.69 88 HIS A C 1
ATOM 694 O O . HIS A 1 88 ? 13.938 -10.586 -7.363 1 67.69 88 HIS A O 1
ATOM 700 N N . ILE A 1 89 ? 15.219 -9.305 -8.648 1 63.12 89 ILE A N 1
ATOM 701 C CA . ILE A 1 89 ? 16.281 -10.289 -8.758 1 63.12 89 ILE A CA 1
ATOM 702 C C . ILE A 1 89 ? 17.516 -9.797 -8 1 63.12 89 ILE A C 1
ATOM 704 O O . ILE A 1 89 ? 18.094 -8.766 -8.352 1 63.12 89 ILE A O 1
ATOM 708 N N . HIS A 1 90 ? 17.531 -10.07 -6.652 1 59.16 90 HIS A N 1
ATOM 709 C CA . HIS A 1 90 ? 18.75 -9.711 -5.941 1 59.16 90 HIS A CA 1
ATOM 710 C C . HIS A 1 90 ? 19.875 -10.711 -6.23 1 59.16 90 HIS A C 1
ATOM 712 O O . HIS A 1 90 ? 19.641 -11.914 -6.293 1 59.16 90 HIS A O 1
ATOM 718 N N . LYS A 1 91 ? 20.953 -10.062 -6.727 1 55.38 91 LYS A N 1
ATOM 719 C CA . LYS A 1 91 ? 22.141 -10.906 -6.82 1 55.38 91 LYS A CA 1
ATOM 720 C C . LYS A 1 91 ? 22.562 -11.422 -5.445 1 55.38 91 LYS A C 1
ATOM 722 O O . LYS A 1 91 ? 22.781 -10.641 -4.523 1 55.38 91 LYS A O 1
ATOM 727 N N . HIS A 1 92 ? 21.828 -12.461 -4.988 1 53.5 92 HIS A N 1
ATOM 728 C CA . HIS A 1 92 ? 22.312 -13.008 -3.73 1 53.5 92 HIS A CA 1
ATOM 729 C C . HIS A 1 92 ? 23.75 -13.5 -3.873 1 53.5 92 HIS A C 1
ATOM 731 O O . HIS A 1 92 ? 24.125 -14.078 -4.898 1 53.5 92 HIS A O 1
ATOM 737 N N . HIS A 1 93 ? 24.562 -12.758 -3.248 1 52.38 93 HIS A N 1
ATOM 738 C CA . HIS A 1 93 ? 25.938 -13.25 -3.16 1 52.38 93 HIS A CA 1
ATOM 739 C C . HIS A 1 93 ? 25.969 -14.758 -2.93 1 52.38 93 HIS A C 1
ATOM 741 O O . HIS A 1 93 ? 24.938 -15.367 -2.646 1 52.38 93 HIS A O 1
ATOM 747 N N . ASP A 1 94 ? 27.266 -15.266 -2.691 1 49.19 94 ASP A N 1
ATOM 748 C CA . ASP A 1 94 ? 27.938 -16.562 -2.695 1 49.19 94 ASP A CA 1
ATOM 749 C C . ASP A 1 94 ? 27.234 -17.547 -1.756 1 49.19 94 ASP A C 1
ATOM 751 O O . ASP A 1 94 ? 27.781 -18.609 -1.446 1 49.19 94 ASP A O 1
ATOM 755 N N . THR A 1 95 ? 26.25 -17.078 -0.897 1 50.75 95 THR A N 1
ATOM 756 C CA . THR A 1 95 ? 26 -18.188 0.017 1 50.75 95 THR A CA 1
ATOM 757 C C . THR A 1 95 ? 24.969 -19.141 -0.562 1 50.75 95 THR A C 1
ATOM 759 O O . THR A 1 95 ? 23.922 -18.703 -1.065 1 50.75 95 THR A O 1
ATOM 762 N N . GLN A 1 96 ? 25.328 -20.359 -0.866 1 53.59 96 GLN A N 1
ATOM 763 C CA . GLN A 1 96 ? 24.766 -21.594 -1.4 1 53.59 96 GLN A CA 1
ATOM 764 C C . GLN A 1 96 ? 23.531 -22.031 -0.625 1 53.59 96 GLN A C 1
ATOM 766 O O . GLN A 1 96 ? 23.047 -23.156 -0.789 1 53.59 96 GLN A O 1
ATOM 771 N N . ILE A 1 97 ? 23.109 -21.281 0.359 1 55.47 97 ILE A N 1
ATOM 772 C CA . ILE A 1 97 ? 22.047 -21.922 1.14 1 55.47 97 ILE A CA 1
ATOM 773 C C . ILE A 1 97 ? 20.719 -21.75 0.423 1 55.47 97 ILE A C 1
ATOM 775 O O . ILE A 1 97 ? 20.375 -20.656 -0.023 1 55.47 97 ILE A O 1
ATOM 779 N N . PHE A 1 98 ? 20.219 -22.953 0.14 1 61.59 98 PHE A N 1
ATOM 780 C CA . PHE A 1 98 ? 18.953 -23.109 -0.574 1 61.59 98 PHE A CA 1
ATOM 781 C C . PHE A 1 98 ? 17.906 -22.125 -0.036 1 61.59 98 PHE A C 1
ATOM 783 O O . PHE A 1 98 ? 17.688 -22.062 1.175 1 61.59 98 PHE A O 1
ATOM 790 N N . PRO A 1 99 ? 17.219 -21.391 -0.861 1 68.56 99 PRO A N 1
ATOM 791 C CA . PRO A 1 99 ? 16.328 -20.281 -0.47 1 68.56 99 PRO A CA 1
ATOM 792 C C . PRO A 1 99 ? 14.922 -20.766 -0.108 1 68.56 99 PRO A C 1
ATOM 794 O O . PRO A 1 99 ? 13.945 -20.375 -0.752 1 68.56 99 PRO A O 1
ATOM 797 N N . TYR A 1 100 ? 14.836 -21.812 0.937 1 81.62 100 TYR A N 1
ATOM 798 C CA . TYR A 1 100 ? 13.547 -22.359 1.328 1 81.62 100 TYR A CA 1
ATOM 799 C C . TYR A 1 100 ? 12.586 -21.266 1.751 1 81.62 100 TYR A C 1
ATOM 801 O O . TYR A 1 100 ? 11.375 -21.359 1.519 1 81.62 100 TYR A O 1
ATOM 809 N N . GLY A 1 101 ? 13.102 -20.281 2.342 1 84.31 101 GLY A N 1
ATOM 810 C CA . GLY A 1 101 ? 12.273 -19.156 2.729 1 84.31 101 GLY A CA 1
ATOM 811 C C . GLY A 1 101 ? 11.617 -18.469 1.548 1 84.31 101 GLY A C 1
ATOM 812 O O . GLY A 1 101 ? 10.445 -18.094 1.612 1 84.31 101 GLY A O 1
ATOM 813 N N . ILE A 1 102 ? 12.398 -18.406 0.542 1 88.12 102 ILE A N 1
ATOM 814 C CA . ILE A 1 102 ? 11.875 -17.781 -0.668 1 88.12 102 ILE A CA 1
ATOM 815 C C . ILE A 1 102 ? 10.766 -18.656 -1.266 1 88.12 102 ILE A C 1
ATOM 817 O O . ILE A 1 102 ? 9.68 -18.156 -1.569 1 88.12 102 ILE A O 1
ATOM 821 N N . MET A 1 103 ? 11.039 -19.922 -1.301 1 91.5 103 MET A N 1
ATOM 822 C CA . MET A 1 103 ? 10.086 -20.859 -1.905 1 91.5 103 MET A CA 1
ATOM 823 C C . MET A 1 103 ? 8.789 -20.891 -1.111 1 91.5 103 MET A C 1
ATOM 825 O O . MET A 1 103 ? 7.699 -20.781 -1.684 1 91.5 103 MET A O 1
ATOM 829 N N . ILE A 1 104 ? 8.883 -21.016 0.132 1 92.56 104 ILE A N 1
ATOM 830 C CA . ILE A 1 104 ? 7.703 -21.109 0.989 1 92.56 104 ILE A CA 1
ATOM 831 C C . ILE A 1 104 ? 6.887 -19.828 0.899 1 92.56 104 ILE A C 1
ATOM 833 O O . ILE A 1 104 ? 5.664 -19.859 0.762 1 92.56 104 ILE A O 1
ATOM 837 N N . SER A 1 105 ? 7.551 -18.766 1.005 1 92.69 105 SER A N 1
ATOM 838 C CA . SER A 1 105 ? 6.887 -17.469 0.947 1 92.69 105 SER A CA 1
ATOM 839 C C . SER A 1 105 ? 6.188 -17.266 -0.393 1 92.69 105 SER A C 1
ATOM 841 O O . SER A 1 105 ? 5.043 -16.812 -0.438 1 92.69 105 SER A O 1
ATOM 843 N N . LEU A 1 106 ? 6.875 -17.656 -1.44 1 93.94 106 LEU A N 1
ATOM 844 C CA . LEU A 1 106 ? 6.316 -17.5 -2.777 1 93.94 106 LEU A CA 1
ATOM 845 C C . LEU A 1 106 ? 5.113 -18.406 -2.986 1 93.94 106 LEU A C 1
ATOM 847 O O . LEU A 1 106 ? 4.125 -18.016 -3.607 1 93.94 106 LEU A O 1
ATOM 851 N N . CYS A 1 107 ? 5.219 -19.562 -2.455 1 95.19 107 CYS A N 1
ATOM 852 C CA . CYS A 1 107 ? 4.129 -20.516 -2.596 1 95.19 107 CYS A CA 1
ATOM 853 C C . CYS A 1 107 ? 2.902 -20.062 -1.811 1 95.19 107 CYS A C 1
ATOM 855 O O . CYS A 1 107 ? 1.777 -20.156 -2.307 1 95.19 107 CYS A O 1
ATOM 857 N N . LEU A 1 108 ? 3.127 -19.641 -0.668 1 94.31 108 LEU A N 1
ATOM 858 C CA . LEU A 1 108 ? 2.02 -19.156 0.144 1 94.31 108 LEU A CA 1
ATOM 859 C C . LEU A 1 108 ? 1.364 -17.938 -0.507 1 94.31 108 LEU A C 1
ATOM 861 O O . LEU A 1 108 ? 0.135 -17.844 -0.552 1 94.31 108 LEU A O 1
ATOM 865 N N . HIS A 1 109 ? 2.156 -17.109 -0.948 1 93.19 109 HIS A N 1
ATOM 866 C CA . HIS A 1 109 ? 1.675 -15.922 -1.644 1 93.19 109 HIS A CA 1
ATOM 867 C C . HIS A 1 109 ? 0.797 -16.297 -2.832 1 93.19 109 HIS A C 1
ATOM 869 O O . HIS A 1 109 ? -0.324 -15.797 -2.963 1 93.19 109 HIS A O 1
ATOM 875 N N . ALA A 1 110 ? 1.326 -17.25 -3.676 1 95.56 110 ALA A N 1
ATOM 876 C CA . ALA A 1 110 ? 0.604 -17.688 -4.871 1 95.56 110 ALA A CA 1
ATOM 877 C C . ALA A 1 110 ? -0.686 -18.406 -4.496 1 95.56 110 ALA A C 1
ATOM 879 O O . ALA A 1 110 ? -1.717 -18.234 -5.148 1 95.56 110 ALA A O 1
ATOM 880 N N . PHE A 1 111 ? -0.639 -19.141 -3.449 1 95.69 111 PHE A N 1
ATOM 881 C CA . PHE A 1 111 ? -1.795 -19.891 -2.963 1 95.69 111 PHE A CA 1
ATOM 882 C C . PHE A 1 111 ? -2.91 -18.938 -2.541 1 95.69 111 PHE A C 1
ATOM 884 O O . PHE A 1 111 ? -4.066 -19.125 -2.928 1 95.69 111 PHE A O 1
ATOM 891 N N . LEU A 1 112 ? -2.588 -18 -1.846 1 93.94 112 LEU A N 1
ATOM 892 C CA . LEU A 1 112 ? -3.562 -17.031 -1.329 1 93.94 112 LEU A CA 1
ATOM 893 C C . LEU A 1 112 ? -4.152 -16.203 -2.457 1 93.94 112 LEU A C 1
ATOM 895 O O . LEU A 1 112 ? -5.344 -15.883 -2.447 1 93.94 112 LEU A O 1
ATOM 899 N N . GLU A 1 113 ? -3.383 -15.875 -3.42 1 93.44 113 GLU A N 1
ATOM 900 C CA . GLU A 1 113 ? -3.85 -15.055 -4.535 1 93.44 113 GLU A CA 1
ATOM 901 C C . GLU A 1 113 ? -4.895 -15.797 -5.367 1 93.44 113 GLU A C 1
ATOM 903 O O . GLU A 1 113 ? -5.699 -15.18 -6.062 1 93.44 113 GLU A O 1
ATOM 908 N N . GLY A 1 114 ? -4.844 -17.094 -5.359 1 93.19 114 GLY A N 1
ATOM 909 C CA . GLY A 1 114 ? -5.793 -17.875 -6.133 1 93.19 114 GLY A CA 1
ATOM 910 C C . GLY A 1 114 ? -7.16 -17.969 -5.48 1 93.19 114 GLY A C 1
ATOM 911 O O . GLY A 1 114 ? -8.141 -18.344 -6.133 1 93.19 114 GLY A O 1
ATOM 912 N N . MET A 1 115 ? -7.309 -17.578 -4.305 1 90.69 115 MET A N 1
ATOM 913 C CA . MET A 1 115 ? -8.508 -17.828 -3.518 1 90.69 115 MET A CA 1
ATOM 914 C C . MET A 1 115 ? -9.672 -16.969 -3.986 1 90.69 115 MET A C 1
ATOM 916 O O . MET A 1 115 ? -10.805 -17.422 -4.082 1 90.69 115 MET A O 1
ATOM 920 N N . PRO A 1 116 ? -9.43 -15.734 -4.242 1 87.94 116 PRO A N 1
ATOM 921 C CA . PRO A 1 116 ? -10.555 -14.883 -4.633 1 87.94 116 PRO A CA 1
ATOM 922 C C . PRO A 1 116 ? -11.18 -15.305 -5.961 1 87.94 116 PRO A C 1
ATOM 924 O O . PRO A 1 116 ? -12.266 -14.836 -6.316 1 87.94 116 PRO A O 1
ATOM 927 N N . LEU A 1 117 ? -10.609 -16.203 -6.711 1 87.88 117 LEU A N 1
ATOM 928 C CA . LEU A 1 117 ? -11.023 -16.578 -8.055 1 87.88 117 LEU A CA 1
ATOM 929 C C . LEU A 1 117 ? -12.25 -17.484 -8.016 1 87.88 117 LEU A C 1
ATOM 931 O O . LEU A 1 117 ? -12.867 -17.75 -9.055 1 87.88 117 LEU A O 1
ATOM 935 N N . ALA A 1 118 ? -12.578 -17.906 -6.863 1 82.31 118 ALA A N 1
ATOM 936 C CA . ALA A 1 118 ? -13.75 -18.766 -6.691 1 82.31 118 ALA A CA 1
ATOM 937 C C . ALA A 1 118 ? -15.039 -17.953 -6.82 1 82.31 118 ALA A C 1
ATOM 939 O O . ALA A 1 118 ? -16.109 -18.516 -7.098 1 82.31 118 ALA A O 1
ATOM 940 N N . ALA A 1 119 ? -14.977 -16.641 -6.582 1 75.19 119 ALA A N 1
ATOM 941 C CA . ALA A 1 119 ? -16.188 -15.828 -6.691 1 75.19 119 ALA A CA 1
ATOM 942 C C . ALA A 1 119 ? -16.469 -15.469 -8.148 1 75.19 119 ALA A C 1
ATOM 944 O O . ALA A 1 119 ? -15.547 -15.25 -8.938 1 75.19 119 ALA A O 1
ATOM 945 N N . ASP A 1 120 ? -17.594 -15.766 -8.773 1 61.38 120 ASP A N 1
ATOM 946 C CA . ASP A 1 120 ? -18.047 -15.695 -10.156 1 61.38 120 ASP A CA 1
ATOM 947 C C . ASP A 1 120 ? -17.562 -14.414 -10.836 1 61.38 120 ASP A C 1
ATOM 949 O O . ASP A 1 120 ? -17.188 -14.43 -12.008 1 61.38 120 ASP A O 1
ATOM 953 N N . GLN A 1 121 ? -17.531 -13.344 -10.242 1 58.12 121 GLN A N 1
ATOM 954 C CA . GLN A 1 121 ? -17.359 -12.062 -10.914 1 58.12 121 GLN A CA 1
ATOM 955 C C . GLN A 1 121 ? -15.883 -11.727 -11.102 1 58.12 121 GLN A C 1
ATOM 957 O O . GLN A 1 121 ? -15.539 -10.688 -11.664 1 58.12 121 GLN A O 1
ATOM 962 N N . HIS A 1 122 ? -15.031 -12.773 -11.117 1 66.25 122 HIS A N 1
ATOM 963 C CA . HIS A 1 122 ? -13.68 -12.25 -11 1 66.25 122 HIS A CA 1
ATOM 964 C C . HIS A 1 122 ? -12.766 -12.836 -12.07 1 66.25 122 HIS A C 1
ATOM 966 O O . HIS A 1 122 ? -11.578 -13.055 -11.828 1 66.25 122 HIS A O 1
ATOM 972 N N . ASN A 1 123 ? -13.391 -12.984 -13.352 1 78.31 123 ASN A N 1
ATOM 973 C CA . ASN A 1 123 ? -12.562 -13.445 -14.461 1 78.31 123 ASN A CA 1
ATOM 974 C C . ASN A 1 123 ? -11.453 -12.453 -14.781 1 78.31 123 ASN A C 1
ATOM 976 O O . ASN A 1 123 ? -10.336 -12.852 -15.133 1 78.31 123 ASN A O 1
ATOM 980 N N . ALA A 1 124 ? -11.805 -11.266 -14.672 1 82.5 124 ALA A N 1
ATOM 981 C CA . ALA A 1 124 ? -10.805 -10.234 -14.93 1 82.5 124 ALA A CA 1
ATOM 982 C C . ALA A 1 124 ? -9.617 -10.375 -13.977 1 82.5 124 ALA A C 1
ATOM 984 O O . ALA A 1 124 ? -8.477 -10.102 -14.359 1 82.5 124 ALA A O 1
ATOM 985 N N . LEU A 1 125 ? -9.844 -10.844 -12.891 1 89.56 125 LEU A N 1
ATOM 986 C CA . LEU A 1 125 ? -8.797 -11.016 -11.891 1 89.56 125 LEU A CA 1
ATOM 987 C C . LEU A 1 125 ? -7.859 -12.156 -12.273 1 89.56 125 LEU A C 1
ATOM 989 O O . LEU A 1 125 ? -6.664 -12.109 -11.977 1 89.56 125 LEU A O 1
ATOM 993 N N . ILE A 1 126 ? -8.375 -13.141 -12.969 1 91.12 126 ILE A N 1
ATOM 994 C CA . ILE A 1 126 ? -7.59 -14.289 -13.398 1 91.12 126 ILE A CA 1
ATOM 995 C C . ILE A 1 126 ? -6.488 -13.836 -14.352 1 91.12 126 ILE A C 1
ATOM 997 O O . ILE A 1 126 ? -5.34 -14.273 -14.234 1 91.12 126 ILE A O 1
ATOM 1001 N N . PHE A 1 127 ? -6.84 -12.938 -15.203 1 90.06 127 PHE A N 1
ATOM 1002 C CA . PHE A 1 127 ? -5.863 -12.445 -16.172 1 90.06 127 PHE A CA 1
ATOM 1003 C C . PHE A 1 127 ? -4.785 -11.625 -15.469 1 90.06 127 PHE A C 1
ATOM 1005 O O . PHE A 1 127 ? -3.6 -11.75 -15.789 1 90.06 127 PHE A O 1
ATOM 1012 N N . GLY A 1 128 ? -5.227 -10.82 -14.578 1 91.94 128 GLY A N 1
ATOM 1013 C CA . GLY A 1 128 ? -4.254 -10.023 -13.844 1 91.94 128 GLY A CA 1
ATOM 1014 C C . GLY A 1 128 ? -3.262 -10.852 -13.062 1 91.94 128 GLY A C 1
ATOM 1015 O O . GLY A 1 128 ? -2.055 -10.609 -13.117 1 91.94 128 GLY A O 1
ATOM 1016 N N . ILE A 1 129 ? -3.736 -11.82 -12.398 1 94.38 129 ILE A N 1
ATOM 1017 C CA . ILE A 1 129 ? -2.91 -12.688 -11.562 1 94.38 129 ILE A CA 1
ATOM 1018 C C . ILE A 1 129 ? -1.984 -13.523 -12.445 1 94.38 129 ILE A C 1
ATOM 1020 O O . ILE A 1 129 ? -0.799 -13.672 -12.141 1 94.38 129 ILE A O 1
ATOM 1024 N N . SER A 1 130 ? -2.547 -14.094 -13.516 1 94.19 130 SER A N 1
ATOM 1025 C CA . SER A 1 130 ? -1.751 -14.922 -14.414 1 94.19 130 SER A CA 1
ATOM 1026 C C . SER A 1 130 ? -0.585 -14.133 -15.008 1 94.19 130 SER A C 1
ATOM 1028 O O . SER A 1 130 ? 0.539 -14.633 -15.07 1 94.19 130 SER A O 1
ATOM 1030 N N . LEU A 1 131 ? -0.855 -12.914 -15.43 1 93.31 131 LEU A N 1
ATOM 1031 C CA . LEU A 1 131 ? 0.197 -12.078 -16 1 93.31 131 LEU A CA 1
ATOM 1032 C C . LEU A 1 131 ? 1.244 -11.727 -14.945 1 93.31 131 LEU A C 1
ATOM 1034 O O . LEU A 1 131 ? 2.441 -11.711 -15.234 1 93.31 131 LEU A O 1
ATOM 1038 N N . HIS A 1 132 ? 0.8 -11.453 -13.766 1 94 132 HIS A N 1
ATOM 1039 C CA . HIS A 1 132 ? 1.699 -11.102 -12.672 1 94 132 HIS A CA 1
ATOM 1040 C C . HIS A 1 132 ? 2.607 -12.266 -12.312 1 94 132 HIS A C 1
ATOM 1042 O O . HIS A 1 132 ? 3.766 -12.07 -11.938 1 94 132 HIS A O 1
ATOM 1048 N N . HIS A 1 133 ? 2.123 -13.469 -12.5 1 95.69 133 HIS A N 1
ATOM 1049 C CA . HIS A 1 133 ? 2.881 -14.656 -12.109 1 95.69 133 HIS A CA 1
ATOM 1050 C C . HIS A 1 133 ? 3.99 -14.953 -13.109 1 95.69 133 HIS A C 1
ATOM 1052 O O . HIS A 1 133 ? 4.914 -15.711 -12.812 1 95.69 133 HIS A O 1
ATOM 1058 N N . ILE A 1 134 ? 3.957 -14.375 -14.25 1 93.56 134 ILE A N 1
ATOM 1059 C CA . ILE A 1 134 ? 4.984 -14.594 -15.258 1 93.56 134 ILE A CA 1
ATOM 1060 C C . ILE A 1 134 ? 6.316 -14.023 -14.773 1 93.56 134 ILE A C 1
ATOM 1062 O O . ILE A 1 134 ? 7.285 -14.766 -14.586 1 93.56 134 ILE A O 1
ATOM 1066 N N . PRO A 1 135 ? 6.391 -12.711 -14.531 1 91.44 135 PRO A N 1
ATOM 1067 C CA . PRO A 1 135 ? 7.66 -12.172 -14.047 1 91.44 135 PRO A CA 1
ATOM 1068 C C . PRO A 1 135 ? 8.078 -12.766 -12.703 1 91.44 135 PRO A C 1
ATOM 1070 O O . PRO A 1 135 ? 9.273 -12.938 -12.445 1 91.44 135 PRO A O 1
ATOM 1073 N N . ALA A 1 136 ? 7.148 -13.047 -11.844 1 91.75 136 ALA A N 1
ATOM 1074 C CA . ALA A 1 136 ? 7.48 -13.648 -10.555 1 91.75 136 ALA A CA 1
ATOM 1075 C C . ALA A 1 136 ? 8.148 -15.008 -10.734 1 91.75 136 ALA A C 1
ATOM 1077 O O . ALA A 1 136 ? 9.125 -15.32 -10.055 1 91.75 136 ALA A O 1
ATOM 1078 N N . ALA A 1 137 ? 7.613 -15.797 -11.609 1 93.38 137 ALA A N 1
ATOM 1079 C CA . ALA A 1 137 ? 8.18 -17.125 -11.891 1 93.38 137 ALA A CA 1
ATOM 1080 C C . ALA A 1 137 ? 9.547 -17 -12.539 1 93.38 137 ALA A C 1
ATOM 1082 O O . ALA A 1 137 ? 10.453 -17.797 -12.25 1 93.38 137 ALA A O 1
ATOM 1083 N N . PHE A 1 138 ? 9.68 -16.062 -13.359 1 91.5 138 PHE A N 1
ATOM 1084 C CA . PHE A 1 138 ? 10.977 -15.82 -13.992 1 91.5 138 PHE A CA 1
ATOM 1085 C C . PHE A 1 138 ? 12.023 -15.445 -12.953 1 91.5 138 PHE A C 1
ATOM 1087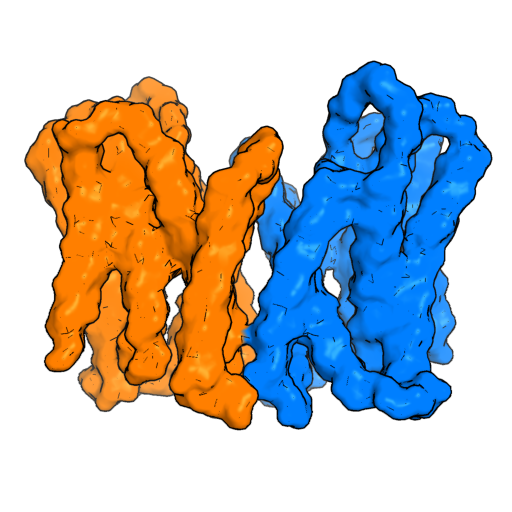 O O . PHE A 1 138 ? 13.164 -15.906 -13.023 1 91.5 138 PHE A O 1
ATOM 1094 N N . ALA A 1 139 ? 11.633 -14.562 -12.07 1 89.25 139 ALA A N 1
ATOM 1095 C CA . ALA A 1 139 ? 12.539 -14.148 -11 1 89.25 139 ALA A CA 1
ATOM 1096 C C . ALA A 1 139 ? 12.953 -15.336 -10.141 1 89.25 139 ALA A C 1
ATOM 1098 O O . ALA A 1 139 ? 14.125 -15.461 -9.758 1 89.25 139 ALA A O 1
ATOM 1099 N N . LEU A 1 140 ? 12.031 -16.156 -9.812 1 90.56 140 LEU A N 1
ATOM 1100 C CA . LEU A 1 140 ? 12.344 -17.359 -9.055 1 90.56 140 LEU A CA 1
ATOM 1101 C C . LEU A 1 140 ? 13.336 -18.234 -9.805 1 90.56 140 LEU A C 1
ATOM 1103 O O . LEU A 1 140 ? 14.328 -18.688 -9.227 1 90.56 140 LEU A O 1
ATOM 1107 N N . ALA A 1 141 ? 13.055 -18.453 -11.047 1 91.25 141 ALA A N 1
ATOM 1108 C CA . ALA A 1 141 ? 13.945 -19.266 -11.875 1 91.25 141 ALA A CA 1
ATOM 1109 C C . ALA A 1 141 ? 15.344 -18.656 -11.938 1 91.25 141 ALA A C 1
ATOM 1111 O O . ALA A 1 141 ? 16.344 -19.375 -11.891 1 91.25 141 ALA A O 1
ATOM 1112 N N . SER A 1 142 ? 15.391 -17.344 -12.039 1 88.25 142 SER A N 1
ATOM 1113 C CA . SER A 1 142 ? 16.672 -16.641 -12.094 1 88.25 142 SER A CA 1
ATOM 1114 C C . SER A 1 142 ? 17.5 -16.906 -10.844 1 88.25 142 SER A C 1
ATOM 1116 O O . SER A 1 142 ? 18.703 -17.125 -10.93 1 88.25 142 SER A O 1
ATOM 1118 N N . ILE A 1 143 ? 16.859 -16.859 -9.781 1 87 143 ILE A N 1
ATOM 1119 C CA . ILE A 1 143 ? 17.562 -17.078 -8.516 1 87 143 ILE A CA 1
ATOM 1120 C C . ILE A 1 143 ? 18.031 -18.516 -8.43 1 87 143 ILE A C 1
ATOM 1122 O O . ILE A 1 143 ? 19.141 -18.781 -7.949 1 87 143 ILE A O 1
ATOM 1126 N N . LEU A 1 144 ? 17.234 -19.469 -8.859 1 88.69 144 LEU A N 1
ATOM 1127 C CA . LEU A 1 144 ? 17.609 -20.891 -8.828 1 88.69 144 LEU A CA 1
ATOM 1128 C C . LEU A 1 144 ? 18.797 -21.156 -9.75 1 88.69 144 LEU A C 1
ATOM 1130 O O . LEU A 1 144 ? 19.703 -21.906 -9.391 1 88.69 144 LEU A O 1
ATOM 1134 N N . VAL A 1 145 ? 18.781 -20.469 -10.859 1 87.75 145 VAL A N 1
ATOM 1135 C CA . VAL A 1 145 ? 19.891 -20.594 -11.805 1 87.75 145 VAL A CA 1
ATOM 1136 C C . VAL A 1 145 ? 21.156 -20.016 -11.195 1 87.75 145 VAL A C 1
ATOM 1138 O O . VAL A 1 145 ? 22.234 -20.609 -11.289 1 87.75 145 VAL A O 1
ATOM 1141 N N . GLN A 1 146 ? 20.953 -18.891 -10.586 1 84.88 146 GLN A N 1
ATOM 1142 C CA . GLN A 1 146 ? 22.094 -18.234 -9.977 1 84.88 146 GLN A CA 1
ATOM 1143 C C . GLN A 1 146 ? 22.672 -19.062 -8.844 1 84.88 146 GLN A C 1
ATOM 1145 O O . GLN A 1 146 ? 23.875 -19.016 -8.578 1 84.88 146 GLN A O 1
ATOM 1150 N N . ASN A 1 147 ? 21.859 -19.797 -8.219 1 85.44 147 ASN A N 1
ATOM 1151 C CA . ASN A 1 147 ? 22.297 -20.672 -7.137 1 85.44 147 ASN A CA 1
ATOM 1152 C C . ASN A 1 147 ? 22.734 -22.031 -7.652 1 85.44 147 ASN A C 1
ATOM 1154 O O . ASN A 1 147 ? 22.891 -22.984 -6.875 1 85.44 147 ASN A O 1
ATOM 1158 N N . LYS A 1 148 ? 22.75 -22.297 -8.961 1 88.62 148 LYS A N 1
ATOM 1159 C CA . LYS A 1 148 ? 23.359 -23.422 -9.672 1 88.62 148 LYS A CA 1
ATOM 1160 C C . LYS A 1 148 ? 22.531 -24.688 -9.5 1 88.62 148 LYS A C 1
ATOM 1162 O O . LYS A 1 148 ? 23.078 -25.781 -9.367 1 88.62 148 LYS A O 1
ATOM 1167 N N . PHE A 1 149 ? 21.328 -24.453 -9.383 1 90 149 PHE A N 1
ATOM 1168 C CA . PHE A 1 149 ? 20.453 -25.625 -9.398 1 90 149 PHE A CA 1
ATOM 1169 C C . PHE A 1 149 ? 20.422 -26.266 -10.781 1 90 149 PHE A C 1
ATOM 1171 O O . PHE A 1 149 ? 20.578 -25.578 -11.789 1 90 149 PHE A O 1
ATOM 1178 N N . LYS A 1 150 ? 20.266 -27.609 -10.758 1 93.5 150 LYS A N 1
ATOM 1179 C CA . LYS A 1 150 ? 20.156 -28.328 -12.023 1 93.5 150 LYS A CA 1
ATOM 1180 C C . LYS A 1 150 ? 18.844 -28 -12.719 1 93.5 150 LYS A C 1
ATOM 1182 O O . LYS A 1 150 ? 17.844 -27.719 -12.055 1 93.5 150 LYS A O 1
ATOM 1187 N N . PRO A 1 151 ? 18.75 -28.031 -14.023 1 94.25 151 PRO A N 1
ATOM 1188 C CA . PRO A 1 151 ? 17.547 -27.703 -14.773 1 94.25 151 PRO A CA 1
ATOM 1189 C C . PRO A 1 151 ? 16.328 -28.516 -14.336 1 94.25 151 PRO A C 1
ATOM 1191 O O . PRO A 1 151 ? 15.227 -27.984 -14.242 1 94.25 151 PRO A O 1
ATOM 1194 N N . GLY A 1 152 ? 16.562 -29.719 -14.062 1 95.81 152 GLY A N 1
ATOM 1195 C CA . GLY A 1 152 ? 15.461 -30.547 -13.586 1 95.81 152 GLY A CA 1
ATOM 1196 C C . GLY A 1 152 ? 14.859 -30.047 -12.281 1 95.81 152 GLY A C 1
ATOM 1197 O O . GLY A 1 152 ? 13.641 -30.062 -12.102 1 95.81 152 GLY A O 1
ATOM 1198 N N . SER A 1 153 ? 15.703 -29.672 -11.359 1 94.12 153 SER A N 1
ATOM 1199 C CA . SER A 1 153 ? 15.25 -29.125 -10.078 1 94.12 153 SER A CA 1
ATOM 1200 C C . SER A 1 153 ? 14.523 -27.797 -10.273 1 94.12 153 SER A C 1
ATOM 1202 O O . SER A 1 153 ? 13.523 -27.531 -9.594 1 94.12 153 SER A O 1
ATOM 1204 N N . ILE A 1 154 ? 15.047 -27.016 -11.164 1 94.5 154 ILE A N 1
ATOM 1205 C CA . ILE A 1 154 ? 14.43 -25.734 -11.445 1 94.5 154 ILE A CA 1
ATOM 1206 C C . ILE A 1 154 ? 13.008 -25.953 -11.961 1 94.5 154 ILE A C 1
ATOM 1208 O O . ILE A 1 154 ? 12.062 -25.312 -11.484 1 94.5 154 ILE A O 1
ATOM 1212 N N . VAL A 1 155 ? 12.867 -26.891 -12.875 1 96.38 155 VAL A N 1
ATOM 1213 C CA . VAL A 1 155 ? 11.555 -27.203 -13.438 1 96.38 155 VAL A CA 1
ATOM 1214 C C . VAL A 1 155 ? 10.625 -27.703 -12.336 1 96.38 155 VAL A C 1
ATOM 1216 O O . VAL A 1 155 ? 9.445 -27.344 -12.297 1 96.38 155 VAL A O 1
ATOM 1219 N N . PHE A 1 156 ? 11.141 -28.469 -11.469 1 96.38 156 PHE A N 1
ATOM 1220 C CA . PHE A 1 156 ? 10.359 -29.016 -10.375 1 96.38 156 PHE A CA 1
ATOM 1221 C C . PHE A 1 156 ? 9.844 -27.922 -9.461 1 96.38 156 PHE A C 1
ATOM 1223 O O . PHE A 1 156 ? 8.656 -27.875 -9.141 1 96.38 156 PHE A O 1
ATOM 1230 N N . TYR A 1 157 ? 10.695 -27.016 -9 1 94.94 157 TYR A N 1
ATOM 1231 C CA . TYR A 1 157 ? 10.312 -25.938 -8.102 1 94.94 157 TYR A CA 1
ATOM 1232 C C . TYR A 1 157 ? 9.352 -24.969 -8.797 1 94.94 157 TYR A C 1
ATOM 1234 O O . TYR A 1 157 ? 8.445 -24.422 -8.156 1 94.94 157 TYR A O 1
ATOM 1242 N N . LEU A 1 158 ? 9.594 -24.797 -10.07 1 96.19 158 LEU A N 1
ATOM 1243 C CA . LEU A 1 158 ? 8.672 -23.969 -10.836 1 96.19 158 LEU A CA 1
ATOM 1244 C C . LEU A 1 158 ? 7.285 -24.594 -10.891 1 96.19 158 LEU A C 1
ATOM 1246 O O . LEU A 1 158 ? 6.273 -23.891 -10.789 1 96.19 158 LEU A O 1
ATOM 1250 N N . ALA A 1 159 ? 7.262 -25.859 -11.07 1 97.25 159 ALA A N 1
ATOM 1251 C CA . ALA A 1 159 ? 5.988 -26.578 -11.094 1 97.25 159 ALA A CA 1
ATOM 1252 C C . ALA A 1 159 ? 5.262 -26.438 -9.758 1 97.25 159 ALA A C 1
ATOM 1254 O O . ALA A 1 159 ? 4.047 -26.25 -9.719 1 97.25 159 ALA A O 1
ATOM 1255 N N . ILE A 1 160 ? 5.98 -26.594 -8.711 1 96.75 160 ILE A N 1
ATOM 1256 C CA . ILE A 1 160 ? 5.41 -26.453 -7.379 1 96.75 160 ILE A CA 1
ATOM 1257 C C . ILE A 1 160 ? 4.816 -25.047 -7.219 1 96.75 160 ILE A C 1
ATOM 1259 O O . ILE A 1 160 ? 3.691 -24.891 -6.742 1 96.75 160 ILE A O 1
ATOM 1263 N N . PHE A 1 161 ? 5.602 -24.078 -7.578 1 96.38 161 PHE A N 1
ATOM 1264 C CA . PHE A 1 161 ? 5.125 -22.703 -7.5 1 96.38 161 PHE A CA 1
ATOM 1265 C C . PHE A 1 161 ? 3.875 -22.5 -8.352 1 96.38 161 PHE A C 1
ATOM 1267 O O . PHE A 1 161 ? 2.902 -21.891 -7.91 1 96.38 161 PHE A O 1
ATOM 1274 N N . ALA A 1 162 ? 3.881 -23.031 -9.578 1 97.31 162 ALA A N 1
ATOM 1275 C CA . ALA A 1 162 ? 2.824 -22.797 -10.562 1 97.31 162 ALA A CA 1
ATOM 1276 C C . ALA A 1 162 ? 1.518 -23.453 -10.125 1 97.31 162 ALA A C 1
ATOM 1278 O O . ALA A 1 162 ? 0.433 -23.016 -10.5 1 97.31 162 ALA A O 1
ATOM 1279 N N . ILE A 1 163 ? 1.552 -24.484 -9.297 1 97.5 163 ILE A N 1
ATOM 1280 C CA . ILE A 1 163 ? 0.354 -25.219 -8.891 1 97.5 163 ILE A CA 1
ATOM 1281 C C . ILE A 1 163 ? -0.322 -24.484 -7.734 1 97.5 163 ILE A C 1
ATOM 1283 O O . ILE A 1 163 ? -1.5 -24.703 -7.449 1 97.5 163 ILE A O 1
ATOM 1287 N N . MET A 1 164 ? 0.325 -23.641 -7.094 1 97.06 164 MET A N 1
ATOM 1288 C CA . MET A 1 164 ? -0.161 -23.047 -5.852 1 97.06 164 MET A CA 1
ATOM 1289 C C . MET A 1 164 ? -1.397 -22.188 -6.105 1 97.06 164 MET A C 1
ATOM 1291 O O . MET A 1 164 ? -2.381 -22.266 -5.367 1 97.06 164 MET A O 1
ATOM 1295 N N . ALA A 1 165 ? -1.37 -21.359 -7.145 1 96.12 165 ALA A N 1
ATOM 1296 C CA . ALA A 1 165 ? -2.529 -20.516 -7.438 1 96.12 165 ALA A CA 1
ATOM 1297 C C . ALA A 1 165 ? -3.746 -21.359 -7.797 1 96.12 165 ALA A C 1
ATOM 1299 O O . ALA A 1 165 ? -4.844 -21.141 -7.285 1 96.12 165 ALA A O 1
ATOM 1300 N N . PRO A 1 166 ? -3.596 -22.328 -8.688 1 95.5 166 PRO A N 1
ATOM 1301 C CA . PRO A 1 166 ? -4.703 -23.266 -8.953 1 95.5 166 PRO A CA 1
ATOM 1302 C C . PRO A 1 166 ? -5.203 -23.953 -7.688 1 95.5 166 PRO A C 1
ATOM 1304 O O . PRO A 1 166 ? -6.41 -24.156 -7.523 1 95.5 166 PRO A O 1
ATOM 1307 N N . LEU A 1 167 ? -4.312 -24.328 -6.848 1 95.44 167 LEU A N 1
ATOM 1308 C CA . LEU A 1 167 ? -4.695 -24.969 -5.59 1 95.44 167 LEU A CA 1
ATOM 1309 C C . LEU A 1 167 ? -5.5 -24 -4.723 1 95.44 167 LEU A C 1
ATOM 1311 O O . LEU A 1 167 ? -6.484 -24.406 -4.094 1 95.44 167 LEU A O 1
ATOM 1315 N N . GLY A 1 168 ? -5.047 -22.812 -4.613 1 94.12 168 GLY A N 1
ATOM 1316 C CA . GLY A 1 168 ? -5.809 -21.797 -3.891 1 94.12 168 GLY A CA 1
ATOM 1317 C C . GLY A 1 168 ? -7.215 -21.609 -4.434 1 94.12 168 GLY A C 1
ATOM 1318 O O . GLY A 1 168 ? -8.172 -21.516 -3.666 1 94.12 168 GLY A O 1
ATOM 1319 N N . PHE A 1 169 ? -7.309 -21.516 -5.762 1 92.62 169 PHE A N 1
ATOM 1320 C CA . PHE A 1 169 ? -8.602 -21.406 -6.426 1 92.62 169 PHE A CA 1
ATOM 1321 C C . PHE A 1 169 ? -9.492 -22.594 -6.066 1 92.62 169 PHE A C 1
ATOM 1323 O O . PHE A 1 169 ? -10.664 -22.406 -5.727 1 92.62 169 PHE A O 1
ATOM 1330 N N . TRP A 1 170 ? -8.93 -23.75 -6.082 1 90.44 170 TRP A N 1
ATOM 1331 C CA . TRP A 1 170 ? -9.664 -24.984 -5.801 1 90.44 170 TRP A CA 1
ATOM 1332 C C . TRP A 1 170 ? -10.164 -25 -4.359 1 90.44 170 TRP A C 1
ATOM 1334 O O . TRP A 1 170 ? -11.32 -25.344 -4.102 1 90.44 170 TRP A O 1
ATOM 1344 N N . VAL A 1 171 ? -9.375 -24.609 -3.459 1 88.69 171 VAL A N 1
ATOM 1345 C CA . VAL A 1 171 ? -9.734 -24.594 -2.045 1 88.69 171 VAL A CA 1
ATOM 1346 C C . VAL A 1 171 ? -10.836 -23.547 -1.811 1 88.69 171 VAL A C 1
ATOM 1348 O O . VAL A 1 171 ? -11.82 -23.828 -1.123 1 88.69 171 VAL A O 1
ATOM 1351 N N . SER A 1 172 ? -10.617 -22.453 -2.305 1 88 172 SER A N 1
ATOM 1352 C CA . SER A 1 172 ? -11.578 -21.375 -2.121 1 88 172 SER A CA 1
ATOM 1353 C C . SER A 1 172 ? -12.922 -21.719 -2.752 1 88 172 SER A C 1
ATOM 1355 O O . SER A 1 172 ? -13.977 -21.359 -2.217 1 88 172 SER A O 1
ATOM 1357 N N . ASN A 1 173 ? -12.93 -22.359 -3.963 1 86.69 173 ASN A N 1
ATOM 1358 C CA . ASN A 1 173 ? -14.164 -22.812 -4.598 1 86.69 173 ASN A CA 1
ATOM 1359 C C . ASN A 1 173 ? -14.914 -23.797 -3.717 1 86.69 173 ASN A C 1
ATOM 1361 O O . ASN A 1 173 ? -16.141 -23.766 -3.654 1 86.69 173 ASN A O 1
ATOM 1365 N N . GLY A 1 174 ? -14.211 -24.625 -3.031 1 84.69 174 GLY A N 1
ATOM 1366 C CA . GLY A 1 174 ? -14.82 -25.547 -2.082 1 84.69 174 GLY A CA 1
ATOM 1367 C C . GLY A 1 174 ? -15.445 -24.828 -0.891 1 84.69 174 GLY A C 1
ATOM 1368 O O . GLY A 1 174 ? -16.531 -25.203 -0.433 1 84.69 174 GLY A O 1
ATOM 1369 N N . ILE A 1 175 ? -14.836 -23.828 -0.455 1 83.38 175 ILE A N 1
ATOM 1370 C CA . ILE A 1 175 ? -15.328 -23.047 0.675 1 83.38 175 ILE A CA 1
ATOM 1371 C C . ILE A 1 175 ? -16.562 -22.25 0.259 1 83.38 175 ILE A C 1
ATOM 1373 O O . ILE A 1 175 ? -17.562 -22.234 0.977 1 83.38 175 ILE A O 1
ATOM 1377 N N . SER A 1 176 ? -16.547 -21.672 -0.886 1 82.38 176 SER A N 1
ATOM 1378 C CA . SER A 1 176 ? -17.625 -20.812 -1.355 1 82.38 176 SER A CA 1
ATOM 1379 C C . SER A 1 176 ? -18.875 -21.625 -1.665 1 82.38 176 SER A C 1
ATOM 1381 O O . SER A 1 176 ? -20 -21.141 -1.466 1 82.38 176 SER A O 1
ATOM 1383 N N . THR A 1 177 ? -18.734 -22.844 -2.162 1 81.5 177 THR A N 1
ATOM 1384 C CA . THR A 1 177 ? -19.859 -23.672 -2.572 1 81.5 177 THR A CA 1
ATOM 1385 C C . THR A 1 177 ? -20.312 -24.562 -1.423 1 81.5 177 THR A C 1
ATOM 1387 O O . THR A 1 177 ? -21.312 -25.297 -1.552 1 81.5 177 THR A O 1
ATOM 1390 N N . GLY A 1 178 ? -19.641 -24.391 -0.281 1 78.38 178 GLY A N 1
ATOM 1391 C CA . GLY A 1 178 ? -20.016 -25.188 0.876 1 78.38 178 GLY A CA 1
ATOM 1392 C C . GLY A 1 178 ? -19.547 -26.625 0.789 1 78.38 178 GLY A C 1
ATOM 1393 O O . GLY A 1 178 ? -20.016 -27.484 1.551 1 78.38 178 GLY A O 1
ATOM 1394 N N . ARG A 1 179 ? -18.844 -26.875 -0.151 1 75.81 179 ARG A N 1
ATOM 1395 C CA . ARG A 1 179 ? -18.359 -28.25 -0.301 1 75.81 179 ARG A CA 1
ATOM 1396 C C . ARG A 1 179 ? -17.391 -28.609 0.824 1 75.81 179 ARG A C 1
ATOM 1398 O O . ARG A 1 179 ? -17.312 -29.766 1.228 1 75.81 179 ARG A O 1
ATOM 1405 N N . ILE A 1 180 ? -16.766 -27.594 1.241 1 71.75 180 ILE A N 1
ATOM 1406 C CA . ILE A 1 180 ? -15.953 -27.781 2.434 1 71.75 180 ILE A CA 1
ATOM 1407 C C . ILE A 1 180 ? -16.75 -27.391 3.676 1 71.75 180 ILE A C 1
ATOM 1409 O O . ILE A 1 180 ? -17.125 -26.234 3.852 1 71.75 180 ILE A O 1
ATOM 1413 N N . GLY A 1 181 ? -17.438 -28.188 4.223 1 66.12 181 GLY A N 1
ATOM 1414 C CA . GLY A 1 181 ? -18.438 -28.047 5.277 1 66.12 181 GLY A CA 1
ATOM 1415 C C . GLY A 1 181 ? -17.969 -27.188 6.434 1 66.12 181 GLY A C 1
ATOM 1416 O O . GLY A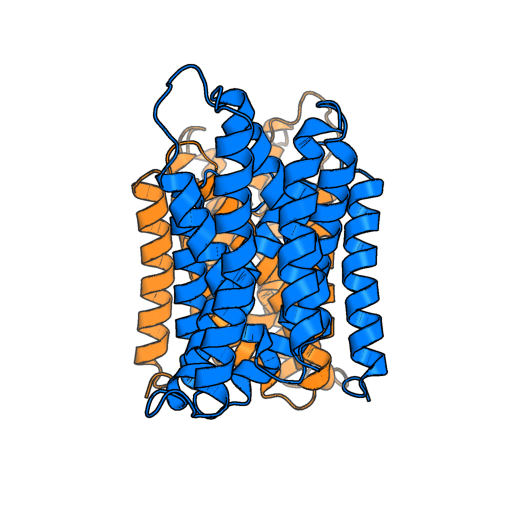 1 181 ? -16.906 -27.438 7.012 1 66.12 181 GLY A O 1
ATOM 1417 N N . GLY A 1 182 ? -18.875 -26.078 6.785 1 67.06 182 GLY A N 1
ATOM 1418 C CA . GLY A 1 182 ? -18.734 -25.344 8.039 1 67.06 182 GLY A CA 1
ATOM 1419 C C . GLY A 1 182 ? -17.797 -24.156 7.934 1 67.06 182 GLY A C 1
ATOM 1420 O O . GLY A 1 182 ? -17.656 -23.391 8.883 1 67.06 182 GLY A O 1
ATOM 1421 N N . ILE A 1 183 ? -17.281 -24 6.68 1 72.5 183 ILE A N 1
ATOM 1422 C CA . ILE A 1 183 ? -16.281 -22.953 6.664 1 72.5 183 ILE A CA 1
ATOM 1423 C C . ILE A 1 183 ? -16.688 -21.844 5.688 1 72.5 183 ILE A C 1
ATOM 1425 O O . ILE A 1 183 ? -15.945 -20.891 5.457 1 72.5 183 ILE A O 1
ATOM 1429 N N . GLU A 1 184 ? -17.859 -21.891 5.109 1 74.25 184 GLU A N 1
ATOM 1430 C CA . GLU A 1 184 ? -18.375 -20.953 4.117 1 74.25 184 GLU A CA 1
ATOM 1431 C C . GLU A 1 184 ? -18.406 -19.531 4.668 1 74.25 184 GLU A C 1
ATOM 1433 O O . GLU A 1 184 ? -18.266 -18.562 3.918 1 74.25 184 GLU A O 1
ATOM 1438 N N . ILE A 1 185 ? -18.547 -19.562 5.961 1 73.81 185 ILE A N 1
ATOM 1439 C CA . ILE A 1 185 ? -18.641 -18.266 6.617 1 73.81 185 ILE A CA 1
ATOM 1440 C C . ILE A 1 185 ? -17.297 -17.547 6.551 1 73.81 185 ILE A C 1
ATOM 1442 O O . ILE A 1 185 ? -17.234 -16.328 6.617 1 73.81 185 ILE A O 1
ATOM 1446 N N . TYR A 1 186 ? -16.312 -18.297 6.203 1 83.12 186 TYR A N 1
ATOM 1447 C CA . TYR A 1 186 ? -14.961 -17.719 6.27 1 83.12 186 TYR A CA 1
ATOM 1448 C C . TYR A 1 186 ? -14.547 -17.156 4.918 1 83.12 186 TYR A C 1
ATOM 1450 O O . TYR A 1 186 ? -13.508 -16.5 4.805 1 83.12 186 TYR A O 1
ATOM 1458 N N . PHE A 1 187 ? -15.391 -17.328 3.912 1 85.56 187 PHE A N 1
ATOM 1459 C CA . PHE A 1 187 ? -15.031 -16.906 2.566 1 85.56 187 PHE A CA 1
ATOM 1460 C C . PHE A 1 187 ? -14.812 -15.391 2.52 1 85.56 187 PHE A C 1
ATOM 1462 O O . PHE A 1 187 ? -13.805 -14.922 1.987 1 85.56 187 PHE A O 1
ATOM 1469 N N . HIS A 1 188 ? -15.672 -14.727 3.191 1 86.69 188 HIS A N 1
ATOM 1470 C CA . HIS A 1 188 ? -15.586 -13.273 3.152 1 86.69 188 HIS A CA 1
ATOM 1471 C C . HIS A 1 188 ? -14.367 -12.773 3.924 1 86.69 188 HIS A C 1
ATOM 1473 O O . HIS A 1 188 ? -13.734 -11.797 3.52 1 86.69 188 HIS A O 1
ATOM 1479 N N . LYS A 1 189 ? -14.102 -13.438 4.953 1 89.06 189 LYS A N 1
ATOM 1480 C CA . LYS A 1 189 ? -12.93 -13.094 5.746 1 89.06 189 LYS A CA 1
ATOM 1481 C C . LYS A 1 189 ? -11.641 -13.367 4.969 1 89.06 189 LYS A C 1
ATOM 1483 O O . LYS A 1 189 ? -10.711 -12.562 5 1 89.06 189 LYS A O 1
ATOM 1488 N N . MET A 1 190 ? -11.656 -14.438 4.262 1 90.25 190 MET A N 1
ATOM 1489 C CA . MET A 1 190 ? -10.508 -14.789 3.43 1 90.25 190 MET A CA 1
ATOM 1490 C C . MET A 1 190 ? -10.328 -13.781 2.295 1 90.25 190 MET A C 1
ATOM 1492 O O . MET A 1 190 ? -9.203 -13.43 1.94 1 90.25 190 MET A O 1
ATOM 1496 N N . MET A 1 191 ? -11.43 -13.344 1.849 1 90.62 191 MET A N 1
ATOM 1497 C CA . MET A 1 191 ? -11.383 -12.336 0.793 1 90.62 191 MET A CA 1
ATOM 1498 C C . MET A 1 191 ? -10.75 -11.039 1.305 1 90.62 191 MET A C 1
ATOM 1500 O O . MET A 1 191 ? -10.008 -10.383 0.58 1 90.62 191 MET A O 1
ATOM 1504 N N . GLY A 1 192 ? -11.109 -10.734 2.51 1 94 192 GLY A N 1
ATOM 1505 C CA . GLY A 1 192 ? -10.477 -9.57 3.115 1 94 192 GLY A CA 1
ATOM 1506 C C . GLY A 1 192 ? -8.969 -9.695 3.195 1 94 192 GLY A C 1
ATOM 1507 O O . GLY A 1 192 ? -8.242 -8.758 2.838 1 94 192 GLY A O 1
ATOM 1508 N N . VAL A 1 193 ? -8.492 -10.805 3.582 1 95.06 193 VAL A N 1
ATOM 1509 C CA . VAL A 1 193 ? -7.059 -11.055 3.699 1 95.06 193 VAL A CA 1
ATOM 1510 C C . VAL A 1 193 ? -6.398 -10.93 2.33 1 95.06 193 VAL A C 1
ATOM 1512 O O . VAL A 1 193 ? -5.355 -10.289 2.195 1 95.06 193 VAL A O 1
ATOM 1515 N N . VAL A 1 194 ? -6.984 -11.5 1.359 1 94.94 194 VAL A N 1
ATOM 1516 C CA . VAL A 1 194 ? -6.414 -11.5 0.017 1 94.94 194 VAL A CA 1
ATOM 1517 C C . VAL A 1 194 ? -6.406 -10.078 -0.539 1 94.94 194 VAL A C 1
ATOM 1519 O O . VAL A 1 194 ? -5.48 -9.688 -1.254 1 94.94 194 VAL A O 1
ATOM 1522 N N . ILE A 1 195 ? -7.441 -9.312 -0.244 1 95.56 195 ILE A N 1
ATOM 1523 C CA . ILE A 1 195 ? -7.48 -7.91 -0.648 1 95.56 195 ILE A CA 1
ATOM 1524 C C . ILE A 1 195 ? -6.27 -7.176 -0.078 1 95.56 195 ILE A C 1
ATOM 1526 O O . ILE A 1 195 ? -5.613 -6.406 -0.784 1 95.56 195 ILE A O 1
ATOM 1530 N N . GLY A 1 196 ? -5.992 -7.402 1.174 1 96.88 196 GLY A N 1
ATOM 1531 C CA . GLY A 1 196 ? -4.809 -6.816 1.78 1 96.88 196 GLY A CA 1
ATOM 1532 C C . GLY A 1 196 ? -3.523 -7.199 1.068 1 96.88 196 GLY A C 1
ATOM 1533 O O . GLY A 1 196 ? -2.656 -6.352 0.846 1 96.88 196 GLY A O 1
ATOM 1534 N N . ILE A 1 197 ? -3.41 -8.406 0.725 1 95.81 197 ILE A N 1
ATOM 1535 C CA . ILE A 1 197 ? -2.246 -8.922 0.015 1 95.81 197 ILE A CA 1
ATOM 1536 C C . ILE A 1 197 ? -2.115 -8.227 -1.339 1 95.81 197 ILE A C 1
ATOM 1538 O O . ILE A 1 197 ? -1.034 -7.758 -1.703 1 95.81 197 ILE A O 1
ATOM 1542 N N . PHE A 1 198 ? -3.24 -8.125 -2.055 1 95.69 198 PHE A N 1
ATOM 1543 C CA . PHE A 1 198 ? -3.242 -7.496 -3.369 1 95.69 198 PHE A CA 1
ATOM 1544 C C . PHE A 1 198 ? -2.881 -6.016 -3.266 1 95.69 198 PHE A C 1
ATOM 1546 O O . PHE A 1 198 ? -2.197 -5.477 -4.137 1 95.69 198 PHE A O 1
ATOM 1553 N N . LEU A 1 199 ? -3.375 -5.375 -2.201 1 96.31 199 LEU A N 1
ATOM 1554 C CA . LEU A 1 199 ? -3.031 -3.969 -2.006 1 96.31 199 LEU A CA 1
ATOM 1555 C C . LEU A 1 199 ? -1.531 -3.799 -1.793 1 96.31 199 LEU A C 1
ATOM 1557 O O . LEU A 1 199 ? -0.916 -2.898 -2.369 1 96.31 199 LEU A O 1
ATOM 1561 N N . HIS A 1 200 ? -0.999 -4.629 -1.062 1 94.69 200 HIS A N 1
ATOM 1562 C CA . HIS A 1 200 ? 0.435 -4.543 -0.807 1 94.69 200 HIS A CA 1
ATOM 1563 C C . HIS A 1 200 ? 1.235 -4.789 -2.082 1 94.69 200 HIS A C 1
ATOM 1565 O O . HIS A 1 200 ? 2.115 -3.996 -2.43 1 94.69 200 HIS A O 1
ATOM 1571 N N . ILE A 1 201 ? 0.973 -5.82 -2.744 1 93.44 201 ILE A N 1
ATOM 1572 C CA . ILE A 1 201 ? 1.741 -6.23 -3.914 1 93.44 201 ILE A CA 1
ATOM 1573 C C . ILE A 1 201 ? 1.614 -5.172 -5.012 1 93.44 201 ILE A C 1
ATOM 1575 O O . ILE A 1 201 ? 2.615 -4.758 -5.602 1 93.44 201 ILE A O 1
ATOM 1579 N N . SER A 1 202 ? 0.38 -4.812 -5.309 1 95.12 202 SER A N 1
ATOM 1580 C CA . SER A 1 202 ? 0.143 -3.891 -6.414 1 95.12 202 SER A CA 1
ATOM 1581 C C . SER A 1 202 ? 0.782 -2.531 -6.145 1 95.12 202 SER A C 1
ATOM 1583 O O . SER A 1 202 ? 1.421 -1.954 -7.027 1 95.12 202 SER A O 1
ATOM 1585 N N . THR A 1 203 ? 0.704 -2.082 -4.945 1 94.12 203 THR A N 1
ATOM 1586 C CA . THR A 1 203 ? 1.268 -0.771 -4.641 1 94.12 203 THR A CA 1
ATOM 1587 C C . THR A 1 203 ? 2.793 -0.833 -4.605 1 94.12 203 THR A C 1
ATOM 1589 O O . THR A 1 203 ? 3.467 0.125 -4.988 1 94.12 203 THR A O 1
ATOM 1592 N N . THR A 1 204 ? 3.336 -1.857 -4.164 1 91.19 204 THR A N 1
ATOM 1593 C CA . THR A 1 204 ? 4.785 -2.037 -4.188 1 91.19 204 THR A CA 1
ATOM 1594 C C . THR A 1 204 ? 5.305 -2.021 -5.621 1 91.19 204 THR A C 1
ATOM 1596 O O . THR A 1 204 ? 6.309 -1.37 -5.918 1 91.19 204 THR A O 1
ATOM 1599 N N . ILE A 1 205 ? 4.617 -2.75 -6.445 1 90.5 205 ILE A N 1
ATOM 1600 C CA . ILE A 1 205 ? 5.02 -2.799 -7.848 1 90.5 205 ILE A CA 1
ATOM 1601 C C . ILE A 1 205 ? 4.969 -1.396 -8.445 1 90.5 205 ILE A C 1
ATOM 1603 O O . ILE A 1 205 ? 5.895 -0.983 -9.148 1 90.5 205 ILE A O 1
ATOM 1607 N N . LEU A 1 206 ? 3.959 -0.7 -8.148 1 89.5 206 LEU A N 1
ATOM 1608 C CA . LEU A 1 206 ? 3.777 0.637 -8.711 1 89.5 206 LEU A CA 1
ATOM 1609 C C . LEU A 1 206 ? 4.824 1.601 -8.156 1 89.5 206 LEU A C 1
ATOM 1611 O O . LEU A 1 206 ? 5.309 2.477 -8.875 1 89.5 206 LEU A O 1
ATOM 1615 N N . PHE A 1 207 ? 5.148 1.416 -6.949 1 85.75 207 PHE A N 1
ATOM 1616 C CA . PHE A 1 207 ? 6.184 2.248 -6.348 1 85.75 207 PHE A CA 1
ATOM 1617 C C . PHE A 1 207 ? 7.539 1.979 -6.992 1 85.75 207 PHE A C 1
ATOM 1619 O O . PHE A 1 207 ? 8.266 2.912 -7.344 1 85.75 207 PHE A O 1
ATOM 1626 N N . GLU A 1 208 ? 7.934 0.773 -7.133 1 82.44 208 GLU A N 1
ATOM 1627 C CA . GLU A 1 208 ? 9.211 0.403 -7.727 1 82.44 208 GLU A CA 1
ATOM 1628 C C . GLU A 1 208 ? 9.305 0.87 -9.172 1 82.44 208 GLU A C 1
ATOM 1630 O O . GLU A 1 208 ? 10.383 1.223 -9.648 1 82.44 208 GLU A O 1
ATOM 1635 N N . SER A 1 209 ? 8.219 0.836 -9.742 1 76.62 209 SER A N 1
ATOM 1636 C CA . SER A 1 209 ? 8.172 1.312 -11.125 1 76.62 209 SER A CA 1
ATOM 1637 C C . SER A 1 209 ? 8.422 2.814 -11.195 1 76.62 209 SER A C 1
ATOM 1639 O O . SER A 1 209 ? 8.992 3.309 -12.172 1 76.62 209 SER A O 1
ATOM 1641 N N . SER A 1 210 ? 8.078 3.465 -10.078 1 70.75 210 SER A N 1
ATOM 1642 C CA . SER A 1 210 ? 8.195 4.922 -10.086 1 70.75 210 SER A CA 1
ATOM 1643 C C . SER A 1 210 ? 9.602 5.367 -9.703 1 70.75 210 SER A C 1
ATOM 1645 O O . SER A 1 210 ? 10.078 6.406 -10.164 1 70.75 210 SER A O 1
ATOM 1647 N N . VAL A 1 211 ? 10.297 4.676 -8.734 1 64.25 211 VAL A N 1
ATOM 1648 C CA . VAL A 1 211 ? 11.633 5.039 -8.273 1 64.25 211 VAL A CA 1
ATOM 1649 C C . VAL A 1 211 ? 12.656 4.773 -9.383 1 64.25 211 VAL A C 1
ATOM 1651 O O . VAL A 1 211 ? 13.68 5.457 -9.469 1 64.25 211 VAL A O 1
ATOM 1654 N N . ASP A 1 212 ? 12.461 3.633 -9.773 1 57.25 212 ASP A N 1
ATOM 1655 C CA . ASP A 1 212 ? 13.406 3.387 -10.859 1 57.25 212 ASP A CA 1
ATOM 1656 C C . ASP A 1 212 ? 13.539 4.617 -11.758 1 57.25 212 ASP A C 1
ATOM 1658 O O . ASP A 1 212 ? 12.641 5.453 -11.812 1 57.25 212 ASP A O 1
ATOM 1662 N N . HIS A 1 213 ? 14.609 5.18 -12.023 1 52.03 213 HIS A N 1
ATOM 1663 C CA . HIS A 1 213 ? 15.117 6.402 -12.641 1 52.03 213 HIS A CA 1
ATOM 1664 C C . HIS A 1 213 ? 13.969 7.281 -13.141 1 52.03 213 HIS A C 1
ATOM 1666 O O . HIS A 1 213 ? 12.867 6.785 -13.391 1 52.03 213 HIS A O 1
ATOM 1672 N N . LYS A 1 214 ? 13.609 8.055 -13.695 1 54.09 214 LYS A N 1
ATOM 1673 C CA . LYS A 1 214 ? 12.68 8.867 -14.477 1 54.09 214 LYS A CA 1
ATOM 1674 C C . LYS A 1 214 ? 11.547 8.016 -15.047 1 54.09 214 LYS A C 1
ATOM 1676 O O . LYS A 1 214 ? 11.797 6.973 -15.656 1 54.09 214 LYS A O 1
ATOM 1681 N N . VAL A 1 215 ? 10.312 7.859 -14.086 1 58.56 215 VAL A N 1
ATOM 1682 C CA . VAL A 1 215 ? 9.211 7.141 -14.719 1 58.56 215 VAL A CA 1
ATOM 1683 C C . VAL A 1 215 ? 9.414 7.113 -16.234 1 58.56 215 VAL A C 1
ATOM 1685 O O . VAL A 1 215 ? 9.312 8.148 -16.891 1 58.56 215 VAL A O 1
ATOM 1688 N N . SER A 1 216 ? 9.945 5.879 -16.625 1 71.44 216 SER A N 1
ATOM 1689 C CA . SER A 1 216 ? 10.062 5.766 -18.078 1 71.44 216 SER A CA 1
ATOM 1690 C C . SER A 1 216 ? 8.695 5.848 -18.75 1 71.44 216 SER A C 1
ATOM 1692 O O . SER A 1 216 ? 7.684 5.48 -18.156 1 71.44 216 SER A O 1
ATOM 1694 N N . LYS A 1 217 ? 8.695 6.543 -19.531 1 83.12 217 LYS A N 1
ATOM 1695 C CA . LYS A 1 217 ? 7.492 6.699 -20.344 1 83.12 217 LYS A CA 1
ATOM 1696 C C . LYS A 1 217 ? 6.828 5.352 -20.609 1 83.12 217 LYS A C 1
ATOM 1698 O O . LYS A 1 217 ? 5.602 5.238 -20.562 1 83.12 217 LYS A O 1
ATOM 1703 N N . ARG A 1 218 ? 7.598 4.336 -20.781 1 87.75 218 ARG A N 1
ATOM 1704 C CA . ARG A 1 218 ? 7.066 3.02 -21.109 1 87.75 218 ARG A CA 1
ATOM 1705 C C . ARG A 1 218 ? 6.348 2.41 -19.906 1 87.75 218 ARG A C 1
ATOM 1707 O O . ARG A 1 218 ? 5.289 1.792 -20.062 1 87.75 218 ARG A O 1
ATOM 1714 N N . LYS A 1 219 ? 6.984 2.635 -18.703 1 87.44 219 LYS A N 1
ATOM 1715 C CA . LYS A 1 219 ? 6.359 2.104 -17.5 1 87.44 219 LYS A CA 1
ATOM 1716 C C . LYS A 1 219 ? 5.055 2.832 -17.188 1 87.44 219 LYS A C 1
ATOM 1718 O O . LYS A 1 219 ? 4.066 2.207 -16.797 1 87.44 219 LYS A O 1
ATOM 1723 N N . MET A 1 220 ? 5.074 4.02 -17.469 1 88.06 220 MET A N 1
ATOM 1724 C CA . MET A 1 220 ? 3.865 4.805 -17.234 1 88.06 220 MET A CA 1
ATOM 1725 C C . MET A 1 220 ? 2.752 4.379 -18.188 1 88.06 220 MET A C 1
ATOM 1727 O O . MET A 1 220 ? 1.592 4.27 -17.781 1 88.06 220 MET A O 1
ATOM 1731 N N . ILE A 1 221 ? 3.131 4.176 -19.328 1 92.19 221 ILE A N 1
ATOM 1732 C CA . ILE A 1 221 ? 2.16 3.725 -20.328 1 92.19 221 ILE A CA 1
ATOM 1733 C C . ILE A 1 221 ? 1.587 2.373 -19.906 1 92.19 221 ILE A C 1
ATOM 1735 O O . ILE A 1 221 ? 0.379 2.143 -20 1 92.19 221 ILE A O 1
ATOM 1739 N N . ALA A 1 222 ? 2.484 1.496 -19.438 1 92.62 222 ALA A N 1
ATOM 1740 C CA . ALA A 1 222 ? 2.045 0.18 -18.984 1 92.62 222 ALA A CA 1
ATOM 1741 C C . ALA A 1 222 ? 1.059 0.304 -17.828 1 92.62 222 ALA A C 1
ATOM 1743 O O . ALA A 1 222 ? 0.051 -0.406 -17.781 1 92.62 222 ALA A O 1
ATOM 1744 N N . VAL A 1 223 ? 1.343 1.211 -16.938 1 92.5 223 VAL A N 1
ATOM 1745 C CA . VAL A 1 223 ? 0.485 1.44 -15.781 1 92.5 223 VAL A CA 1
ATOM 1746 C C . VAL A 1 223 ? -0.872 1.97 -16.234 1 92.5 223 VAL A C 1
ATOM 1748 O O . VAL A 1 223 ? -1.916 1.459 -15.828 1 92.5 223 VAL A O 1
ATOM 1751 N N . LEU A 1 224 ? -0.858 2.865 -17.141 1 93.81 224 LEU A N 1
ATOM 1752 C CA . LEU A 1 224 ? -2.09 3.467 -17.641 1 93.81 224 LEU A CA 1
ATOM 1753 C C . LEU A 1 224 ? -2.912 2.453 -18.438 1 93.81 224 LEU A C 1
ATOM 1755 O O . LEU A 1 224 ? -4.141 2.453 -18.359 1 93.81 224 LEU A O 1
ATOM 1759 N N . LEU A 1 225 ? -2.262 1.655 -19.125 1 95 225 LEU A N 1
ATOM 1760 C CA . LEU A 1 225 ? -2.947 0.602 -19.875 1 95 225 LEU A CA 1
ATOM 1761 C C . LEU A 1 225 ? -3.609 -0.388 -18.922 1 95 225 LEU A C 1
ATOM 1763 O O . LEU A 1 225 ? -4.738 -0.823 -19.156 1 95 225 LEU A O 1
ATOM 1767 N N . GLY A 1 226 ? -2.855 -0.772 -17.891 1 95 226 GLY A N 1
ATOM 1768 C CA . GLY A 1 226 ? -3.432 -1.665 -16.891 1 95 226 GLY A CA 1
ATOM 1769 C C . GLY A 1 226 ? -4.688 -1.109 -16.25 1 95 226 GLY A C 1
ATOM 1770 O O . GLY A 1 226 ? -5.715 -1.787 -16.188 1 95 226 GLY A O 1
ATOM 1771 N N . ILE A 1 227 ? -4.617 0.079 -15.883 1 95.12 227 ILE A N 1
ATOM 1772 C CA . ILE A 1 227 ? -5.758 0.747 -15.266 1 95.12 227 ILE A CA 1
ATOM 1773 C C . ILE A 1 227 ? -6.867 0.928 -16.297 1 95.12 227 ILE A C 1
ATOM 1775 O O . ILE A 1 227 ? -8.047 0.699 -16 1 95.12 227 ILE A O 1
ATOM 1779 N N . GLY A 1 228 ? -6.504 1.353 -17.453 1 95 228 GLY A N 1
ATOM 1780 C CA . GLY A 1 228 ? -7.465 1.57 -18.531 1 95 228 GLY A CA 1
ATOM 1781 C C . GLY A 1 228 ? -8.266 0.33 -18.875 1 95 228 GLY A C 1
ATOM 1782 O O . GLY A 1 228 ? -9.492 0.395 -19 1 95 228 GLY A O 1
ATOM 1783 N N . ILE A 1 229 ? -7.656 -0.788 -18.984 1 93.81 229 ILE A N 1
ATOM 1784 C CA . ILE A 1 229 ? -8.32 -2.043 -19.328 1 93.81 229 ILE A CA 1
ATOM 1785 C C . ILE A 1 229 ? -9.266 -2.441 -18.188 1 93.81 229 ILE A C 1
ATOM 1787 O O . ILE A 1 229 ? -10.375 -2.914 -18.438 1 93.81 229 ILE A O 1
ATOM 1791 N N . ALA A 1 230 ? -8.812 -2.252 -16.984 1 92.62 230 ALA A N 1
ATOM 1792 C CA . ALA A 1 230 ? -9.68 -2.547 -15.844 1 92.62 230 ALA A CA 1
ATOM 1793 C C . ALA A 1 230 ? -10.93 -1.667 -15.867 1 92.62 230 ALA A C 1
ATOM 1795 O O . ALA A 1 230 ? -12.031 -2.139 -15.578 1 92.62 230 ALA A O 1
ATOM 1796 N N . LEU A 1 231 ? -10.773 -0.453 -16.219 1 92.75 231 LEU A N 1
ATOM 1797 C CA . LEU A 1 231 ? -11.883 0.493 -16.266 1 92.75 231 LEU A CA 1
ATOM 1798 C C . LEU A 1 231 ? -12.859 0.132 -17.375 1 92.75 231 LEU A C 1
ATOM 1800 O O . LEU A 1 231 ? -14.078 0.232 -17.203 1 92.75 231 LEU A O 1
ATOM 1804 N N . ILE A 1 232 ? -12.312 -0.177 -18.469 1 91.88 23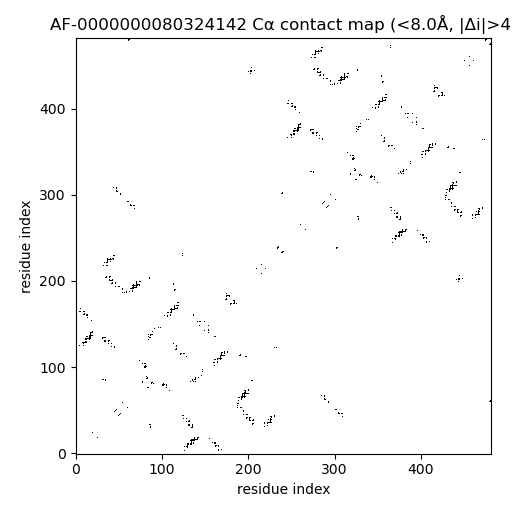2 ILE A N 1
ATOM 1805 C CA . ILE A 1 232 ? -13.148 -0.596 -19.594 1 91.88 232 ILE A CA 1
ATOM 1806 C C . ILE A 1 232 ? -14 -1.792 -19.188 1 91.88 232 ILE A C 1
ATOM 1808 O O . ILE A 1 232 ? -15.203 -1.833 -19.469 1 91.88 232 ILE A O 1
ATOM 1812 N N . GLY A 1 233 ? -13.398 -2.754 -18.547 1 87.5 233 GLY A N 1
ATOM 1813 C CA . GLY A 1 233 ? -14.148 -3.893 -18.047 1 87.5 233 GLY A CA 1
ATOM 1814 C C . GLY A 1 233 ? -15.219 -3.506 -17.047 1 87.5 233 GLY A C 1
ATOM 1815 O O . GLY A 1 233 ? -16.312 -4.059 -17.047 1 87.5 233 GLY A O 1
ATOM 1816 N N . PHE A 1 234 ? -14.836 -2.598 -16.203 1 87.62 234 PHE A N 1
ATOM 1817 C CA . PHE A 1 234 ? -15.75 -2.111 -15.18 1 87.62 234 PHE A CA 1
ATOM 1818 C C . PHE A 1 234 ? -16.984 -1.482 -15.812 1 87.62 234 PHE A C 1
ATOM 1820 O O . PHE A 1 234 ? -18.109 -1.751 -15.383 1 87.62 234 PHE A O 1
ATOM 1827 N N . TYR A 1 235 ? -16.875 -0.718 -16.844 1 86.31 235 TYR A N 1
ATOM 1828 C CA . TYR A 1 235 ? -17.984 -0.038 -17.5 1 86.31 235 TYR A CA 1
ATOM 1829 C C . TYR A 1 235 ? -18.75 -0.996 -18.406 1 86.31 235 TYR A C 1
ATOM 1831 O O . TYR A 1 235 ? -19.953 -0.842 -18.594 1 86.31 235 TYR A O 1
ATOM 1839 N N . SER A 1 236 ? -18.078 -1.9 -18.906 1 83.69 236 SER A N 1
ATOM 1840 C CA . SER A 1 236 ? -18.734 -2.857 -19.797 1 83.69 236 SER A CA 1
ATOM 1841 C C . SER A 1 236 ? -19.594 -3.836 -19.016 1 83.69 236 SER A C 1
ATOM 1843 O O . SER A 1 236 ? -20.578 -4.355 -19.547 1 83.69 236 SER A O 1
ATOM 1845 N N . SER A 1 237 ? -19.188 -4.254 -17.797 1 72.62 237 SER A N 1
ATOM 1846 C CA . SER A 1 237 ? -19.953 -5.211 -17 1 72.62 237 SER A CA 1
ATOM 1847 C C . SER A 1 237 ? -21.188 -4.562 -16.391 1 72.62 237 SER A C 1
ATOM 1849 O O . SER A 1 237 ? -21.969 -5.227 -15.711 1 72.62 237 SER A O 1
ATOM 1851 N N . GLY A 1 238 ? -21.5 -3.426 -16.719 1 60.03 238 GLY A N 1
ATOM 1852 C CA . GLY A 1 238 ? -22.734 -2.801 -16.281 1 60.03 238 GLY A CA 1
ATOM 1853 C C . GLY A 1 238 ? -22.609 -2.08 -14.961 1 60.03 238 GLY A C 1
ATOM 1854 O O . GLY A 1 238 ? -23.609 -1.614 -14.398 1 60.03 238 GLY A O 1
ATOM 1855 N N . HIS A 1 239 ? -21.609 -2.211 -14.141 1 55.22 239 HIS A N 1
ATOM 1856 C CA . HIS A 1 239 ? -21.531 -1.617 -12.812 1 55.22 239 HIS A CA 1
ATOM 1857 C C . HIS A 1 239 ? -21.359 -0.103 -12.898 1 55.22 239 HIS A C 1
ATOM 1859 O O . HIS A 1 239 ? -21.469 0.593 -11.883 1 55.22 239 HIS A O 1
ATOM 1865 N N . GLY A 1 240 ? -20.859 0.446 -14.039 1 42.28 240 GLY A N 1
ATOM 1866 C CA . GLY A 1 240 ? -20.812 1.895 -14.164 1 42.28 240 GLY A CA 1
ATOM 1867 C C . GLY A 1 240 ? -22.188 2.527 -14.297 1 42.28 240 GLY A C 1
ATOM 1868 O O . GLY A 1 240 ? -22.312 3.754 -14.328 1 42.28 240 GLY A O 1
ATOM 1869 N N . HIS A 1 241 ? -23.125 1.889 -14.781 1 36.16 241 HIS A N 1
ATOM 1870 C CA . HIS A 1 241 ? -24.438 2.457 -15.078 1 36.16 241 HIS A CA 1
ATOM 1871 C C . HIS A 1 241 ? -25.375 2.328 -13.891 1 36.16 241 HIS A C 1
ATOM 1873 O O . HIS A 1 241 ? -25.359 1.319 -13.18 1 36.16 241 HIS A O 1
ATOM 1879 N N . MET B 1 1 ? -15.148 24 18.562 1 52.94 1 MET B N 1
ATOM 1880 C CA . MET B 1 1 ? -14.648 22.641 18.656 1 52.94 1 MET B CA 1
ATOM 1881 C C . MET B 1 1 ? -13.773 22.297 17.469 1 52.94 1 MET B C 1
ATOM 1883 O O . MET B 1 1 ? -12.797 21.547 17.594 1 52.94 1 MET B O 1
ATOM 1887 N N . GLU B 1 2 ? -13.914 23.109 16.297 1 77.94 2 GLU B N 1
ATOM 1888 C CA . GLU B 1 2 ? -13.281 22.891 14.992 1 77.94 2 GLU B CA 1
ATOM 1889 C C . GLU B 1 2 ? -11.93 23.609 14.906 1 77.94 2 GLU B C 1
ATOM 1891 O O . GLU B 1 2 ? -11.055 23.203 14.148 1 77.94 2 GLU B O 1
ATOM 1896 N N . VAL B 1 3 ? -11.641 24.344 16.031 1 85.06 3 VAL B N 1
ATOM 1897 C CA . VAL B 1 3 ? -10.453 25.203 15.961 1 85.06 3 VAL B CA 1
ATOM 1898 C C . VAL B 1 3 ? -9.211 24.391 16.344 1 85.06 3 VAL B C 1
ATOM 1900 O O . VAL B 1 3 ? -8.141 24.594 15.766 1 85.06 3 VAL B O 1
ATOM 1903 N N . TRP B 1 4 ? -9.406 23.5 17.312 1 89 4 TRP B N 1
ATOM 1904 C CA . TRP B 1 4 ? -8.258 22.719 17.734 1 89 4 TRP B CA 1
ATOM 1905 C C . TRP B 1 4 ? -7.703 21.875 16.594 1 89 4 TRP B C 1
ATOM 1907 O O . TRP B 1 4 ? -6.496 21.641 16.516 1 89 4 TRP B O 1
ATOM 1917 N N . LYS B 1 5 ? -8.594 21.453 15.734 1 89.25 5 LYS B N 1
ATOM 1918 C CA . LYS B 1 5 ? -8.156 20.672 14.57 1 89.25 5 LYS B CA 1
ATOM 1919 C C . LYS B 1 5 ? -7.262 21.5 13.664 1 89.25 5 LYS B C 1
ATOM 1921 O O . LYS B 1 5 ? -6.23 21.031 13.188 1 89.25 5 LYS B O 1
ATOM 1926 N N . ILE B 1 6 ? -7.605 22.75 13.531 1 92 6 ILE B N 1
ATOM 1927 C CA . ILE B 1 6 ? -6.867 23.672 12.68 1 92 6 ILE B CA 1
ATOM 1928 C C . ILE B 1 6 ? -5.508 23.969 13.297 1 92 6 ILE B C 1
ATOM 1930 O O . ILE B 1 6 ? -4.488 23.984 12.602 1 92 6 ILE B O 1
ATOM 1934 N N . LEU B 1 7 ? -5.531 24.141 14.508 1 94.19 7 LEU B N 1
ATOM 1935 C CA . LEU B 1 7 ? -4.301 24.484 15.211 1 94.19 7 LEU B CA 1
ATOM 1936 C C . LEU B 1 7 ? -3.32 23.312 15.195 1 94.19 7 LEU B C 1
ATOM 1938 O O . LEU B 1 7 ? -2.127 23.5 14.945 1 94.19 7 LEU B O 1
ATOM 1942 N N . ILE B 1 8 ? -3.795 22.172 15.523 1 94.19 8 ILE B N 1
ATOM 1943 C CA . ILE B 1 8 ? -2.916 21.016 15.578 1 94.19 8 ILE B CA 1
ATOM 1944 C C . ILE B 1 8 ? -2.324 20.75 14.195 1 94.19 8 ILE B C 1
ATOM 1946 O O . ILE B 1 8 ? -1.141 20.422 14.07 1 94.19 8 ILE B O 1
ATOM 1950 N N . LEU B 1 9 ? -3.184 20.844 13.148 1 94.25 9 LEU B N 1
ATOM 1951 C CA . LEU B 1 9 ? -2.729 20.609 11.781 1 94.25 9 LEU B CA 1
ATOM 1952 C C . LEU B 1 9 ? -1.66 21.625 11.383 1 94.25 9 LEU B C 1
ATOM 1954 O O . LEU B 1 9 ? -0.632 21.266 10.812 1 94.25 9 LEU B O 1
ATOM 1958 N N . PHE B 1 10 ? -1.897 22.828 11.742 1 95.88 10 PHE B N 1
ATOM 1959 C CA . PHE B 1 10 ? -0.977 23.891 11.367 1 95.88 10 PHE B CA 1
ATOM 1960 C C . PHE B 1 10 ? 0.318 23.797 12.164 1 95.88 10 PHE B C 1
ATOM 1962 O O . PHE B 1 10 ? 1.408 23.781 11.594 1 95.88 10 PHE B O 1
ATOM 1969 N N . PHE B 1 11 ? 0.21 23.688 13.375 1 96.44 11 PHE B N 1
ATOM 1970 C CA . PHE B 1 11 ? 1.382 23.828 14.227 1 96.44 11 PHE B CA 1
ATOM 1971 C C . PHE B 1 11 ? 2.258 22.578 14.156 1 96.44 11 PHE B C 1
ATOM 1973 O O . PHE B 1 11 ? 3.484 22.672 14.25 1 96.44 11 PHE B O 1
ATOM 1980 N N . CYS B 1 12 ? 1.729 21.422 14.031 1 94.69 12 CYS B N 1
ATOM 1981 C CA . CYS B 1 12 ? 2.553 20.219 13.859 1 94.69 12 CYS B CA 1
ATOM 1982 C C . CYS B 1 12 ? 3.443 20.344 12.633 1 94.69 12 CYS B C 1
ATOM 1984 O O . CYS B 1 12 ? 4.641 20.062 12.695 1 94.69 12 CYS B O 1
ATOM 1986 N N . ALA B 1 13 ? 2.779 20.781 11.555 1 95.06 13 ALA B N 1
ATOM 1987 C CA . ALA B 1 13 ? 3.557 20.938 10.328 1 95.06 13 ALA B CA 1
ATOM 1988 C C . ALA B 1 13 ? 4.566 22.078 10.469 1 95.06 13 ALA B C 1
ATOM 1990 O O . ALA B 1 13 ? 5.738 21.922 10.125 1 95.06 13 ALA B O 1
ATOM 1991 N N . PHE B 1 14 ? 4.129 23.172 10.984 1 96.19 14 PHE B N 1
ATOM 1992 C CA . PHE B 1 14 ? 4.953 24.375 11.07 1 96.19 14 PHE B CA 1
ATOM 1993 C C . PHE B 1 14 ? 6.125 24.156 12.023 1 96.19 14 PHE B C 1
ATOM 1995 O O . PHE B 1 14 ? 7.277 24.422 11.672 1 96.19 14 PHE B O 1
ATOM 2002 N N . LEU B 1 15 ? 5.871 23.656 13.172 1 94.31 15 LEU B N 1
ATOM 2003 C CA . LEU B 1 15 ? 6.922 23.422 14.164 1 94.31 15 LEU B CA 1
ATOM 2004 C C . LEU B 1 15 ? 7.824 22.266 13.742 1 94.31 15 LEU B C 1
ATOM 2006 O O . LEU B 1 15 ? 9.023 22.281 14.016 1 94.31 15 LEU B O 1
ATOM 2010 N N . GLY B 1 16 ? 7.273 21.281 13.141 1 92.12 16 GLY B N 1
ATOM 2011 C CA . GLY B 1 16 ? 8.086 20.203 12.586 1 92.12 16 GLY B CA 1
ATOM 2012 C C . GLY B 1 16 ? 9.125 20.688 11.594 1 92.12 16 GLY B C 1
ATOM 2013 O O . GLY B 1 16 ? 10.289 20.297 11.664 1 92.12 16 GLY B O 1
ATOM 2014 N N . GLY B 1 17 ? 8.68 21.578 10.672 1 92.62 17 GLY B N 1
ATOM 2015 C CA . GLY B 1 17 ? 9.617 22.172 9.727 1 92.62 17 GLY B CA 1
ATOM 2016 C C . GLY B 1 17 ? 10.656 23.047 10.391 1 92.62 17 GLY B C 1
ATOM 2017 O O . GLY B 1 17 ? 11.836 23 10.023 1 92.62 17 GLY B O 1
ATOM 2018 N N . LEU B 1 18 ? 10.211 23.766 11.359 1 93.25 18 LEU B N 1
ATOM 2019 C CA . LEU B 1 18 ? 11.109 24.688 12.039 1 93.25 18 LEU B CA 1
ATOM 2020 C C . LEU B 1 18 ? 12.18 23.938 12.828 1 93.25 18 LEU B C 1
ATOM 2022 O O . LEU B 1 18 ? 13.219 24.5 13.164 1 93.25 18 LEU B O 1
ATOM 2026 N N . SER B 1 19 ? 11.93 22.75 13.133 1 90.81 19 SER B N 1
ATOM 2027 C CA . SER B 1 19 ? 12.883 21.969 13.906 1 90.81 19 SER B CA 1
ATOM 2028 C C . SER B 1 19 ? 14.195 21.781 13.148 1 90.81 19 SER B C 1
ATOM 2030 O O . SER B 1 19 ? 15.219 21.422 13.734 1 90.81 19 SER B O 1
ATOM 2032 N N . ILE B 1 20 ? 14.188 22.109 11.891 1 86 20 ILE B N 1
ATOM 2033 C CA . ILE B 1 20 ? 15.391 22.031 11.078 1 86 20 ILE B CA 1
ATOM 2034 C C . ILE B 1 20 ? 16.453 22.969 11.625 1 86 20 ILE B C 1
ATOM 2036 O O . ILE B 1 20 ? 17.656 22.719 11.484 1 86 20 ILE B O 1
ATOM 2040 N N . PHE B 1 21 ? 16.062 24.047 12.234 1 87.69 21 PHE B N 1
ATOM 2041 C CA . PHE B 1 21 ? 16.984 25.047 12.734 1 87.69 21 PHE B CA 1
ATOM 2042 C C . PHE B 1 21 ? 17.547 24.641 14.094 1 87.69 21 PHE B C 1
ATOM 2044 O O . PHE B 1 21 ? 18.547 25.188 14.547 1 87.69 21 PHE B O 1
ATOM 2051 N N . LEU B 1 22 ? 16.828 23.734 14.727 1 82.69 22 LEU B N 1
ATOM 2052 C CA . LEU B 1 22 ? 17.25 23.312 16.062 1 82.69 22 LEU B CA 1
ATOM 2053 C C . LEU B 1 22 ? 18 22 16.016 1 82.69 22 LEU B C 1
ATOM 2055 O O . LEU B 1 22 ? 18.797 21.703 16.922 1 82.69 22 LEU B O 1
ATOM 2059 N N . VAL B 1 23 ? 17.547 21.125 15.219 1 70.88 23 VAL B N 1
ATOM 2060 C CA . VAL B 1 23 ? 18.031 19.75 15.234 1 70.88 23 VAL B CA 1
ATOM 2061 C C . VAL B 1 23 ? 19.094 19.562 14.156 1 70.88 23 VAL B C 1
ATOM 2063 O O . VAL B 1 23 ? 18.922 20.031 13.023 1 70.88 23 VAL B O 1
ATOM 2066 N N . LYS B 1 24 ? 20.266 19 14.625 1 58.66 24 LYS B N 1
ATOM 2067 C CA . LYS B 1 24 ? 21.328 18.656 13.695 1 58.66 24 LYS B CA 1
ATOM 2068 C C . LYS B 1 24 ? 20.891 17.547 12.734 1 58.66 24 LYS B C 1
ATOM 2070 O O . LYS B 1 24 ? 19.938 16.828 13.016 1 58.66 24 LYS B O 1
ATOM 2075 N N . SER B 1 25 ? 21.375 17.484 11.562 1 54.25 25 SER B N 1
ATOM 2076 C CA . SER B 1 25 ? 21.172 16.641 10.391 1 54.25 25 SER B CA 1
ATOM 2077 C C . SER B 1 25 ? 20.828 15.203 10.797 1 54.25 25 SER B C 1
ATOM 2079 O O . SER B 1 25 ? 20.078 14.516 10.109 1 54.25 25 SER B O 1
ATOM 2081 N N . ASP B 1 26 ? 21.219 14.828 12.133 1 54.03 26 ASP B N 1
ATOM 2082 C CA . ASP B 1 26 ? 21.203 13.398 12.445 1 54.03 26 ASP B CA 1
ATOM 2083 C C . ASP B 1 26 ? 19.812 12.938 12.867 1 54.03 26 ASP B C 1
ATOM 2085 O O . ASP B 1 26 ? 19.562 11.734 12.984 1 54.03 26 ASP B O 1
ATOM 2089 N N . LYS B 1 27 ? 18.953 13.797 13.141 1 61.19 27 LYS B N 1
ATOM 2090 C CA . LYS B 1 27 ? 17.688 13.305 13.703 1 61.19 27 LYS B CA 1
ATOM 2091 C C . LYS B 1 27 ? 16.781 12.742 12.609 1 61.19 27 LYS B C 1
ATOM 2093 O O . LYS B 1 27 ? 15.562 12.742 12.75 1 61.19 27 LYS B O 1
ATOM 2098 N N . SER B 1 28 ? 17.469 12.125 11.781 1 71.69 28 SER B N 1
ATOM 2099 C CA . SER B 1 28 ? 16.891 11.492 10.602 1 71.69 28 SER B CA 1
ATOM 2100 C C . SER B 1 28 ? 16.219 10.18 10.953 1 71.69 28 SER B C 1
ATOM 2102 O O . SER B 1 28 ? 15.148 9.859 10.414 1 71.69 28 SER B O 1
ATOM 2104 N N . GLN B 1 29 ? 16.688 9.727 12.172 1 78.12 29 GLN B N 1
ATOM 2105 C CA . GLN B 1 29 ? 16.141 8.414 12.5 1 78.12 29 GLN B CA 1
ATOM 2106 C C . GLN B 1 29 ? 14.758 8.531 13.141 1 78.12 29 GLN B C 1
ATOM 2108 O O . GLN B 1 29 ? 13.852 7.746 12.844 1 78.12 29 GLN B O 1
ATOM 2113 N N . LEU B 1 30 ? 14.672 9.492 14.047 1 83.81 30 LEU B N 1
ATOM 2114 C CA . LEU B 1 30 ? 13.391 9.703 14.711 1 83.81 30 LEU B CA 1
ATOM 2115 C C . LEU B 1 30 ? 12.312 10.086 13.695 1 83.81 30 LEU B C 1
ATOM 2117 O O . LEU B 1 30 ? 11.172 9.633 13.805 1 83.81 30 LEU B O 1
ATOM 2121 N N . LEU B 1 31 ? 12.672 10.844 12.789 1 86.19 31 LEU B N 1
ATOM 2122 C CA . LEU B 1 31 ? 11.727 11.281 11.773 1 86.19 31 LEU B CA 1
ATOM 2123 C C . LEU B 1 31 ? 11.258 10.109 10.922 1 86.19 31 LEU B C 1
ATOM 2125 O O . LEU B 1 31 ? 10.086 10.047 10.531 1 86.19 31 LEU B O 1
ATOM 2129 N N . LYS B 1 32 ? 12.156 9.242 10.734 1 86.88 32 LYS B N 1
ATOM 2130 C CA . LYS B 1 32 ? 11.805 8.055 9.969 1 86.88 32 LYS B CA 1
ATOM 2131 C C . LYS B 1 32 ? 10.836 7.168 10.75 1 86.88 32 LYS B C 1
ATOM 2133 O O . LYS B 1 32 ? 9.945 6.547 10.156 1 86.88 32 LYS B O 1
ATOM 2138 N N . LEU B 1 33 ? 11.062 7.109 12.07 1 90.25 33 LEU B N 1
ATOM 2139 C CA . LEU B 1 33 ? 10.172 6.316 12.906 1 90.25 33 LEU B CA 1
ATOM 2140 C C . LEU B 1 33 ? 8.781 6.938 12.961 1 90.25 33 LEU B C 1
ATOM 2142 O O . LEU B 1 33 ? 7.773 6.227 12.914 1 90.25 33 LEU B O 1
ATOM 2146 N N . ILE B 1 34 ? 8.742 8.227 13.07 1 91.81 34 ILE B N 1
ATOM 2147 C CA . ILE B 1 34 ? 7.465 8.945 13.078 1 91.81 34 ILE B CA 1
ATOM 2148 C C . ILE B 1 34 ? 6.746 8.734 11.75 1 91.81 34 ILE B C 1
ATOM 2150 O O . ILE B 1 34 ? 5.531 8.523 11.719 1 91.81 34 ILE B O 1
ATOM 2154 N N . LEU B 1 35 ? 7.512 8.773 10.758 1 92.19 35 LEU B N 1
ATOM 2155 C CA . LEU B 1 35 ? 6.957 8.578 9.422 1 92.19 35 LEU B CA 1
ATOM 2156 C C . LEU B 1 35 ? 6.387 7.172 9.273 1 92.19 35 LEU B C 1
ATOM 2158 O O . LEU B 1 35 ? 5.281 7 8.75 1 92.19 35 LEU B O 1
ATOM 2162 N N . SER B 1 36 ? 7.113 6.188 9.727 1 92.88 36 SER B N 1
ATOM 2163 C CA . SER B 1 36 ? 6.66 4.801 9.664 1 92.88 36 SER B CA 1
ATOM 2164 C C . SER B 1 36 ? 5.395 4.598 10.484 1 92.88 36 SER B C 1
ATOM 2166 O O . SER B 1 36 ? 4.465 3.914 10.047 1 92.88 36 SER B O 1
ATOM 2168 N N . PHE B 1 37 ? 5.359 5.211 11.633 1 94.81 37 PHE B N 1
ATOM 2169 C CA . PHE B 1 37 ? 4.195 5.133 12.508 1 94.81 37 PHE B CA 1
ATOM 2170 C C . PHE B 1 37 ? 2.98 5.773 11.844 1 94.81 37 PHE B C 1
ATOM 2172 O O . PHE B 1 37 ? 1.908 5.168 11.781 1 94.81 37 PHE B O 1
ATOM 2179 N N . SER B 1 38 ? 3.152 6.906 11.438 1 94.5 38 SER B N 1
ATOM 2180 C CA . SER B 1 38 ? 2.027 7.645 10.875 1 94.5 38 SER B CA 1
ATOM 2181 C C . SER B 1 38 ? 1.526 6.992 9.586 1 94.5 38 SER B C 1
ATOM 2183 O O . SER B 1 38 ? 0.321 6.953 9.336 1 94.5 38 SER B O 1
ATOM 2185 N N . GLY B 1 39 ? 2.461 6.578 8.766 1 94.88 39 GLY B N 1
ATOM 2186 C CA . GLY B 1 39 ? 2.066 5.863 7.559 1 94.88 39 GLY B CA 1
ATOM 2187 C C . GLY B 1 39 ? 1.207 4.648 7.84 1 94.88 39 GLY B C 1
ATOM 2188 O O . GLY B 1 39 ? 0.183 4.438 7.188 1 94.88 39 GLY B O 1
ATOM 2189 N N . ALA B 1 40 ? 1.652 3.811 8.852 1 95.88 40 ALA B N 1
ATOM 2190 C CA . ALA B 1 40 ? 0.911 2.619 9.25 1 95.88 40 ALA B CA 1
ATOM 2191 C C . ALA B 1 40 ? -0.445 2.988 9.844 1 95.88 40 ALA B C 1
ATOM 2193 O O . ALA B 1 40 ? -1.45 2.328 9.57 1 95.88 40 ALA B O 1
ATOM 2194 N N . TYR B 1 41 ? -0.458 3.979 10.648 1 96.06 41 TYR B N 1
ATOM 2195 C CA . TYR B 1 41 ? -1.685 4.465 11.273 1 96.06 41 TYR B CA 1
ATOM 2196 C C . TYR B 1 41 ? -2.674 4.953 10.219 1 96.06 41 TYR B C 1
ATOM 2198 O O . TYR B 1 41 ? -3.861 4.625 10.273 1 96.06 41 TYR B O 1
ATOM 2206 N N . LEU B 1 42 ? -2.205 5.711 9.281 1 94.88 42 LEU B N 1
ATOM 2207 C CA . LEU B 1 42 ? -3.053 6.25 8.219 1 94.88 42 LEU B CA 1
ATOM 2208 C C . LEU B 1 42 ? -3.613 5.133 7.348 1 94.88 42 LEU B C 1
ATOM 2210 O O . LEU B 1 42 ? -4.766 5.195 6.918 1 94.88 42 LEU B O 1
ATOM 2214 N N . PHE B 1 43 ? -2.83 4.203 7.086 1 96.62 43 PHE B N 1
ATOM 2215 C CA . PHE B 1 43 ? -3.305 3.064 6.312 1 96.62 43 PHE B CA 1
ATOM 2216 C C . PHE B 1 43 ? -4.449 2.357 7.031 1 96.62 43 PHE B C 1
ATOM 2218 O O . PHE B 1 43 ? -5.484 2.068 6.43 1 96.62 43 PHE B O 1
ATOM 2225 N N . ALA B 1 44 ? -4.211 2.068 8.297 1 96.25 44 ALA B N 1
ATOM 2226 C CA . ALA B 1 44 ? -5.188 1.347 9.109 1 96.25 44 ALA B CA 1
ATOM 2227 C C . ALA B 1 44 ? -6.504 2.113 9.188 1 96.25 44 ALA B C 1
ATOM 2229 O O . ALA B 1 44 ? -7.578 1.538 8.992 1 96.25 44 ALA B O 1
ATOM 2230 N N . ILE B 1 45 ? -6.438 3.379 9.398 1 93.44 45 ILE B N 1
ATOM 2231 C CA . ILE B 1 45 ? -7.648 4.188 9.508 1 93.44 45 ILE B CA 1
ATOM 2232 C C . ILE B 1 45 ? -8.367 4.23 8.164 1 93.44 45 ILE B C 1
ATOM 2234 O O . ILE B 1 45 ? -9.602 4.238 8.109 1 93.44 45 ILE B O 1
ATOM 2238 N N . THR B 1 46 ? -7.609 4.305 7.07 1 94.31 46 THR B N 1
ATOM 2239 C CA . THR B 1 46 ? -8.195 4.332 5.734 1 94.31 46 THR B CA 1
ATOM 2240 C C . THR B 1 46 ? -8.984 3.053 5.465 1 94.31 46 THR B C 1
ATOM 2242 O O . THR B 1 46 ? -10.125 3.109 5.008 1 94.31 46 THR B O 1
ATOM 2245 N N . VAL B 1 47 ? -8.461 1.963 5.852 1 94.38 47 VAL B N 1
ATOM 2246 C CA . VAL B 1 47 ? -9.062 0.667 5.555 1 94.38 47 VAL B CA 1
ATOM 2247 C C . VAL B 1 47 ? -10.211 0.394 6.52 1 94.38 47 VAL B C 1
ATOM 2249 O O . VAL B 1 47 ? -11.227 -0.186 6.137 1 94.38 47 VAL B O 1
ATOM 2252 N N . LEU B 1 48 ? -10.102 0.855 7.742 1 92.69 48 LEU B N 1
ATOM 2253 C CA . LEU B 1 48 ? -11.062 0.518 8.781 1 92.69 48 LEU B CA 1
ATOM 2254 C C . LEU B 1 48 ? -12.25 1.472 8.75 1 92.69 48 LEU B C 1
ATOM 2256 O O . LEU B 1 48 ? -13.375 1.09 9.102 1 92.69 48 LEU B O 1
ATOM 2260 N N . HIS B 1 49 ? -11.977 2.695 8.328 1 90.69 49 HIS B N 1
ATOM 2261 C CA . HIS B 1 49 ? -13.016 3.699 8.5 1 90.69 49 HIS B CA 1
ATOM 2262 C C . HIS B 1 49 ? -13.336 4.395 7.188 1 90.69 49 HIS B C 1
ATOM 2264 O O . HIS B 1 49 ? -14.5 4.441 6.773 1 90.69 49 HIS B O 1
ATOM 2270 N N . LEU B 1 50 ? -12.359 4.867 6.469 1 91.12 50 LEU B N 1
ATOM 2271 C CA . LEU B 1 50 ? -12.609 5.734 5.324 1 91.12 50 LEU B CA 1
ATOM 2272 C C . LEU B 1 50 ? -13.234 4.953 4.176 1 91.12 50 LEU B C 1
ATOM 2274 O O . LEU B 1 50 ? -14.203 5.41 3.561 1 91.12 50 LEU B O 1
ATOM 2278 N N . ILE B 1 51 ? -12.664 3.793 3.918 1 92.12 51 ILE B N 1
ATOM 2279 C CA . ILE B 1 51 ? -13.125 3.01 2.777 1 92.12 51 ILE B CA 1
ATOM 2280 C C . ILE B 1 51 ? -14.562 2.561 3.01 1 92.12 51 ILE B C 1
ATOM 2282 O O . ILE B 1 51 ? -15.445 2.805 2.178 1 92.12 51 ILE B O 1
ATOM 2286 N N . PRO B 1 52 ? -14.883 1.954 4.156 1 90.38 52 PRO B N 1
ATOM 2287 C CA . PRO B 1 52 ? -16.281 1.563 4.383 1 90.38 52 PRO B CA 1
ATOM 2288 C C . PRO B 1 52 ? -17.234 2.754 4.371 1 90.38 52 PRO B C 1
ATOM 2290 O O . PRO B 1 52 ? -18.359 2.645 3.869 1 90.38 52 PRO B O 1
ATOM 2293 N N . ASP B 1 53 ? -16.812 3.867 4.891 1 87.5 53 ASP B N 1
ATOM 2294 C CA . ASP B 1 53 ? -17.656 5.062 4.887 1 87.5 53 ASP B CA 1
ATOM 2295 C C . ASP B 1 53 ? -17.922 5.543 3.461 1 87.5 53 ASP B C 1
ATOM 2297 O O . ASP B 1 53 ? -19.031 5.965 3.141 1 87.5 53 ASP B O 1
ATOM 2301 N N . ALA B 1 54 ? -16.906 5.535 2.645 1 88.06 54 ALA B N 1
ATOM 2302 C CA . ALA B 1 54 ? -17.031 6 1.266 1 88.06 54 ALA B CA 1
ATOM 2303 C C . ALA B 1 54 ? -17.953 5.082 0.465 1 88.06 54 ALA B C 1
ATOM 2305 O O . ALA B 1 54 ? -18.75 5.555 -0.359 1 88.06 54 ALA B O 1
ATOM 2306 N N . TYR B 1 55 ? -17.891 3.828 0.711 1 87.81 55 TYR B N 1
ATOM 2307 C CA . TYR B 1 55 ? -18.688 2.871 -0.059 1 87.81 55 TYR B CA 1
ATOM 2308 C C . TYR B 1 55 ? -20.094 2.742 0.508 1 87.81 55 TYR B C 1
ATOM 2310 O O . TYR B 1 55 ? -20.953 2.09 -0.089 1 87.81 55 TYR B O 1
ATOM 2318 N N . SER B 1 56 ? -20.422 3.305 1.594 1 82.38 56 SER B N 1
ATOM 2319 C CA . SER B 1 56 ? -21.75 3.295 2.166 1 82.38 56 SER B CA 1
ATOM 2320 C C . SER B 1 56 ? -22.594 4.465 1.648 1 82.38 56 SER B C 1
ATOM 2322 O O . SER B 1 56 ? -23.797 4.531 1.889 1 82.38 56 SER B O 1
ATOM 2324 N N . GLY B 1 57 ? -22 5.32 0.889 1 78.62 57 GLY B N 1
ATOM 2325 C CA . GLY B 1 57 ? -22.703 6.484 0.384 1 78.62 57 GLY B CA 1
ATOM 2326 C C . GLY B 1 57 ? -23.5 6.199 -0.879 1 78.62 57 GLY B C 1
ATOM 2327 O O . GLY B 1 57 ? -23.547 5.059 -1.339 1 78.62 57 GLY B O 1
ATOM 2328 N N . PRO B 1 58 ? -24.25 7.184 -1.361 1 77.25 58 PRO B N 1
ATOM 2329 C CA . PRO B 1 58 ? -25.125 7.027 -2.525 1 77.25 58 PRO B CA 1
ATOM 2330 C C . PRO B 1 58 ? -24.359 6.68 -3.799 1 77.25 58 PRO B C 1
ATOM 2332 O O . PRO B 1 58 ? -24.906 6.02 -4.691 1 77.25 58 PRO B O 1
ATOM 2335 N N . ASP B 1 59 ? -23.125 7.082 -3.936 1 80.19 59 ASP B N 1
ATOM 2336 C CA . ASP B 1 59 ? -22.328 6.863 -5.137 1 80.19 59 ASP B CA 1
ATOM 2337 C C . ASP B 1 59 ? -21.344 5.715 -4.934 1 80.19 59 ASP B C 1
ATOM 2339 O O . ASP B 1 59 ? -20.188 5.793 -5.379 1 80.19 59 ASP B O 1
ATOM 2343 N N . ARG B 1 60 ? -21.812 4.707 -4.344 1 81 60 ARG B N 1
ATOM 2344 C CA . ARG B 1 60 ? -20.938 3.613 -3.939 1 81 60 ARG B CA 1
ATOM 2345 C C . ARG B 1 60 ? -20.297 2.951 -5.152 1 81 60 ARG B C 1
ATOM 2347 O O . ARG B 1 60 ? -19.141 2.506 -5.086 1 81 60 ARG B O 1
ATOM 2354 N N . THR B 1 61 ? -20.984 3.012 -6.246 1 80.62 61 THR B N 1
ATOM 2355 C CA . THR B 1 61 ? -20.484 2.293 -7.414 1 80.62 61 THR B CA 1
ATOM 2356 C C . THR B 1 61 ? -19.359 3.072 -8.094 1 80.62 61 THR B C 1
ATOM 2358 O O . THR B 1 61 ? -18.516 2.488 -8.773 1 80.62 61 THR B O 1
ATOM 2361 N N . GLU B 1 62 ? -19.297 4.363 -7.812 1 88.88 62 GLU B N 1
ATOM 2362 C CA . GLU B 1 62 ? -18.328 5.195 -8.516 1 88.88 62 GLU B CA 1
ATOM 2363 C C . GLU B 1 62 ? -17.125 5.508 -7.633 1 88.88 62 GLU B C 1
ATOM 2365 O O . GLU B 1 62 ? -16.109 6.031 -8.109 1 88.88 62 GLU B O 1
ATOM 2370 N N . ILE B 1 63 ? -17.219 5.133 -6.477 1 92.69 63 ILE B N 1
ATOM 2371 C CA . ILE B 1 63 ? -16.188 5.516 -5.516 1 92.69 63 ILE B CA 1
ATOM 2372 C C . ILE B 1 63 ? -14.844 4.938 -5.941 1 92.69 63 ILE B C 1
ATOM 2374 O O . ILE B 1 63 ? -13.805 5.594 -5.805 1 92.69 63 ILE B O 1
ATOM 2378 N N . GLY B 1 64 ? -14.891 3.75 -6.445 1 94.12 64 GLY B N 1
ATOM 2379 C CA . GLY B 1 64 ? -13.664 3.104 -6.883 1 94.12 64 GLY B CA 1
ATOM 2380 C C . GLY B 1 64 ? -12.922 3.887 -7.949 1 94.12 64 GLY B C 1
ATOM 2381 O O . GLY B 1 64 ? -11.688 3.932 -7.953 1 94.12 64 GLY B O 1
ATOM 2382 N N . ILE B 1 65 ? -13.625 4.496 -8.812 1 94.94 65 ILE B N 1
ATOM 2383 C CA . ILE B 1 65 ? -13.031 5.289 -9.883 1 94.94 65 ILE B CA 1
ATOM 2384 C C . ILE B 1 65 ? -12.305 6.496 -9.289 1 94.94 65 ILE B C 1
ATOM 2386 O O . ILE B 1 65 ? -11.188 6.82 -9.703 1 94.94 65 ILE B O 1
ATOM 2390 N N . TYR B 1 66 ? -12.914 7.113 -8.375 1 94.88 66 TYR B N 1
ATOM 2391 C CA . TYR B 1 66 ? -12.312 8.289 -7.758 1 94.88 66 TYR B CA 1
ATOM 2392 C C . TYR B 1 66 ? -11.094 7.914 -6.922 1 94.88 66 TYR B C 1
ATOM 2394 O O . TYR B 1 66 ? -10.133 8.68 -6.832 1 94.88 66 TYR B O 1
ATOM 2402 N N . ILE B 1 67 ? -11.133 6.738 -6.305 1 96.44 67 ILE B N 1
ATOM 2403 C CA . ILE B 1 67 ? -9.961 6.242 -5.594 1 96.44 67 ILE B CA 1
ATOM 2404 C C . ILE B 1 67 ? -8.797 6.074 -6.566 1 96.44 67 ILE B C 1
ATOM 2406 O O . ILE B 1 67 ? -7.668 6.48 -6.273 1 96.44 67 ILE B O 1
ATOM 2410 N N . LEU B 1 68 ? -9.125 5.516 -7.762 1 96.25 68 LEU B N 1
ATOM 2411 C CA . LEU B 1 68 ? -8.094 5.324 -8.773 1 96.25 68 LEU B CA 1
ATOM 2412 C C . LEU B 1 68 ? -7.527 6.664 -9.234 1 96.25 68 LEU B C 1
ATOM 2414 O O . LEU B 1 68 ? -6.312 6.809 -9.383 1 96.25 68 LEU B O 1
ATOM 2418 N N . ILE B 1 69 ? -8.383 7.609 -9.422 1 95.56 69 ILE B N 1
ATOM 2419 C CA . ILE B 1 69 ? -7.969 8.945 -9.844 1 95.56 69 ILE B CA 1
ATOM 2420 C C . ILE B 1 69 ? -7.062 9.562 -8.781 1 95.56 69 ILE B C 1
ATOM 2422 O O . ILE B 1 69 ? -6.016 10.133 -9.109 1 95.56 69 ILE B O 1
ATOM 2426 N N . GLY B 1 70 ? -7.492 9.484 -7.566 1 96.5 70 GLY B N 1
ATOM 2427 C CA . GLY B 1 70 ? -6.688 10.016 -6.48 1 96.5 70 GLY B CA 1
ATOM 2428 C C . GLY B 1 70 ? -5.324 9.359 -6.371 1 96.5 70 GLY B C 1
ATOM 2429 O O . GLY B 1 70 ? -4.316 10.039 -6.152 1 96.5 70 GLY B O 1
ATOM 2430 N N . PHE B 1 71 ? -5.332 8.07 -6.531 1 95.75 71 PHE B N 1
ATOM 2431 C CA . PHE B 1 71 ? -4.078 7.324 -6.465 1 95.75 71 PHE B CA 1
ATOM 2432 C C . PHE B 1 71 ? -3.123 7.773 -7.562 1 95.75 71 PHE B C 1
ATOM 2434 O O . PHE B 1 71 ? -1.942 8.016 -7.305 1 95.75 71 PHE B O 1
ATOM 2441 N N . LEU B 1 72 ? -3.592 7.859 -8.773 1 93.25 72 LEU B N 1
ATOM 2442 C CA . LEU B 1 72 ? -2.789 8.289 -9.914 1 93.25 72 LEU B CA 1
ATOM 2443 C C . LEU B 1 72 ? -2.344 9.734 -9.742 1 93.25 72 LEU B C 1
ATOM 2445 O O . LEU B 1 72 ? -1.218 10.094 -10.102 1 93.25 72 LEU B O 1
ATOM 2449 N N . LEU B 1 73 ? -3.23 10.523 -9.258 1 93.81 73 LEU B N 1
ATOM 2450 C CA . LEU B 1 73 ? -2.887 11.922 -9.008 1 93.81 73 LEU B CA 1
ATOM 2451 C C . LEU B 1 73 ? -1.71 12.031 -8.047 1 93.81 73 LEU B C 1
ATOM 2453 O O . LEU B 1 73 ? -0.796 12.828 -8.266 1 93.81 73 LEU B O 1
ATOM 2457 N N . GLN B 1 74 ? -1.758 11.25 -7.039 1 93.38 74 GLN B N 1
ATOM 2458 C CA . GLN B 1 74 ? -0.676 11.305 -6.062 1 93.38 74 GLN B CA 1
ATOM 2459 C C . GLN B 1 74 ? 0.635 10.805 -6.664 1 93.38 74 GLN B C 1
ATOM 2461 O O . GLN B 1 74 ? 1.71 11.297 -6.32 1 93.38 74 GLN B O 1
ATOM 2466 N N . ILE B 1 75 ? 0.572 9.812 -7.5 1 89.75 75 ILE B N 1
ATOM 2467 C CA . ILE B 1 75 ? 1.764 9.352 -8.203 1 89.75 75 ILE B CA 1
ATOM 2468 C C . ILE B 1 75 ? 2.365 10.508 -9.008 1 89.75 75 ILE B C 1
ATOM 2470 O O . ILE B 1 75 ? 3.582 10.703 -9.008 1 89.75 75 ILE B O 1
ATOM 2474 N N . LEU B 1 76 ? 1.525 11.211 -9.695 1 88.44 76 LEU B N 1
ATOM 2475 C CA . LEU B 1 76 ? 1.962 12.344 -10.492 1 88.44 76 LEU B CA 1
ATOM 2476 C C . LEU B 1 76 ? 2.572 13.43 -9.609 1 88.44 76 LEU B C 1
ATOM 2478 O O . LEU B 1 76 ? 3.637 13.969 -9.93 1 88.44 76 LEU B O 1
ATOM 2482 N N . LEU B 1 77 ? 1.92 13.719 -8.523 1 90.25 77 LEU B N 1
ATOM 2483 C CA . LEU B 1 77 ? 2.422 14.75 -7.613 1 90.25 77 LEU B CA 1
ATOM 2484 C C . LEU B 1 77 ? 3.777 14.352 -7.039 1 90.25 77 LEU B C 1
ATOM 2486 O O . LEU B 1 77 ? 4.637 15.203 -6.82 1 90.25 77 LEU B O 1
ATOM 2490 N N . GLU B 1 78 ? 3.887 13.156 -6.793 1 87.81 78 GLU B N 1
ATOM 2491 C CA . GLU B 1 78 ? 5.133 12.648 -6.223 1 87.81 78 GLU B CA 1
ATOM 2492 C C . GLU B 1 78 ? 6.301 12.859 -7.18 1 87.81 78 GLU B C 1
ATOM 2494 O O . GLU B 1 78 ? 7.438 13.055 -6.746 1 87.81 78 GLU B O 1
ATOM 2499 N N . GLN B 1 79 ? 6.066 12.727 -8.453 1 83.25 79 GLN B N 1
ATOM 2500 C CA . GLN B 1 79 ? 7.117 12.977 -9.43 1 83.25 79 GLN B CA 1
ATOM 2501 C C . GLN B 1 79 ? 7.66 14.398 -9.312 1 83.25 79 GLN B C 1
ATOM 2503 O O . GLN B 1 79 ? 8.852 14.633 -9.523 1 83.25 79 GLN B O 1
ATOM 2508 N N . PHE B 1 80 ? 6.758 15.258 -8.969 1 83.94 80 PHE B N 1
ATOM 2509 C CA . PHE B 1 80 ? 7.164 16.656 -8.852 1 83.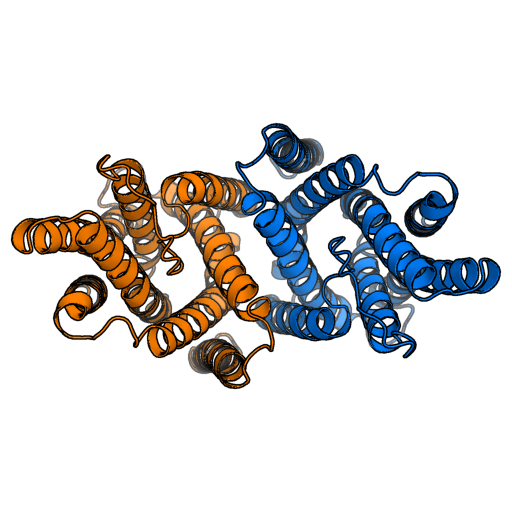94 80 PHE B CA 1
ATOM 2510 C C . PHE B 1 80 ? 7.797 16.922 -7.496 1 83.94 80 PHE B C 1
ATOM 2512 O O . PHE B 1 80 ? 8.734 17.734 -7.391 1 83.94 80 PHE B O 1
ATOM 2519 N N . SER B 1 81 ? 7.348 16.266 -6.508 1 84.88 81 SER B N 1
ATOM 2520 C CA . SER B 1 81 ? 7.863 16.5 -5.164 1 84.88 81 SER B CA 1
ATOM 2521 C C . SER B 1 81 ? 9.117 15.688 -4.895 1 84.88 81 SER B C 1
ATOM 2523 O O . SER B 1 81 ? 9.797 15.891 -3.889 1 84.88 81 SER B O 1
ATOM 2525 N N . GLU B 1 82 ? 9.406 14.758 -5.762 1 77.81 82 GLU B N 1
ATOM 2526 C CA . GLU B 1 82 ? 10.555 13.867 -5.633 1 77.81 82 GLU B CA 1
ATOM 2527 C C . GLU B 1 82 ? 10.5 13.086 -4.328 1 77.81 82 GLU B C 1
ATOM 2529 O O . GLU B 1 82 ? 11.539 12.82 -3.715 1 77.81 82 GLU B O 1
ATOM 2534 N N . GLY B 1 83 ? 9.297 12.953 -3.75 1 76.31 83 GLY B N 1
ATOM 2535 C CA . GLY B 1 83 ? 9.102 12.102 -2.588 1 76.31 83 GLY B CA 1
ATOM 2536 C C . GLY B 1 83 ? 9.289 12.836 -1.272 1 76.31 83 GLY B C 1
ATOM 2537 O O . GLY B 1 83 ? 9.375 12.211 -0.213 1 76.31 83 GLY B O 1
ATOM 2538 N N . VAL B 1 84 ? 9.328 14.109 -1.271 1 74.06 84 VAL B N 1
ATOM 2539 C CA . VAL B 1 84 ? 9.508 14.914 -0.067 1 74.06 84 VAL B CA 1
ATOM 2540 C C . VAL B 1 84 ? 8.352 14.664 0.897 1 74.06 84 VAL B C 1
ATOM 2542 O O . VAL B 1 84 ? 8.531 14.695 2.117 1 74.06 84 VAL B O 1
ATOM 2545 N N . GLU B 1 85 ? 7.191 14.367 0.434 1 77.69 85 GLU B N 1
ATOM 2546 C CA . GLU B 1 85 ? 6.004 14.109 1.248 1 77.69 85 GLU B CA 1
ATOM 2547 C C . GLU B 1 85 ? 6.188 12.875 2.119 1 77.69 85 GLU B C 1
ATOM 2549 O O . GLU B 1 85 ? 5.473 12.688 3.107 1 77.69 85 GLU B O 1
ATOM 2554 N N . HIS B 1 86 ? 7.059 12.023 1.73 1 73.38 86 HIS B N 1
ATOM 2555 C CA . HIS B 1 86 ? 7.324 10.883 2.604 1 73.38 86 HIS B CA 1
ATOM 2556 C C . HIS B 1 86 ? 8.758 10.914 3.133 1 73.38 86 HIS B C 1
ATOM 2558 O O . HIS B 1 86 ? 9.328 9.867 3.453 1 73.38 86 HIS B O 1
ATOM 2564 N N . GLY B 1 87 ? 9.328 12.102 3.238 1 69.75 87 GLY B N 1
ATOM 2565 C CA . GLY B 1 87 ? 10.531 12.336 4.031 1 69.75 87 GLY B CA 1
ATOM 2566 C C . GLY B 1 87 ? 11.812 12.117 3.252 1 69.75 87 GLY B C 1
ATOM 2567 O O . GLY B 1 87 ? 12.898 12.133 3.826 1 69.75 87 GLY B O 1
ATOM 2568 N N . HIS B 1 88 ? 11.672 11.844 1.983 1 67.06 88 HIS B N 1
ATOM 2569 C CA . HIS B 1 88 ? 12.883 11.664 1.191 1 67.06 88 HIS B CA 1
ATOM 2570 C C . HIS B 1 88 ? 13.633 12.984 1.025 1 67.06 88 HIS B C 1
ATOM 2572 O O . HIS B 1 88 ? 13.039 14 0.65 1 67.06 88 HIS B O 1
ATOM 2578 N N . ILE B 1 89 ? 14.805 12.969 1.501 1 63.31 89 ILE B N 1
ATOM 2579 C CA . ILE B 1 89 ? 15.68 14.117 1.327 1 63.31 89 ILE B CA 1
ATOM 2580 C C . ILE B 1 89 ? 16.734 13.812 0.258 1 63.31 89 ILE B C 1
ATOM 2582 O O . ILE B 1 89 ? 17.547 12.898 0.422 1 63.31 89 ILE B O 1
ATOM 2586 N N . HIS B 1 90 ? 16.328 14.023 -1.021 1 58.66 90 HIS B N 1
ATOM 2587 C CA . HIS B 1 90 ? 17.344 13.836 -2.041 1 58.66 90 HIS B CA 1
ATOM 2588 C C . HIS B 1 90 ? 18.328 15.008 -2.055 1 58.66 90 HIS B C 1
ATOM 2590 O O . HIS B 1 90 ? 17.922 16.172 -1.938 1 58.66 90 HIS B O 1
ATOM 2596 N N . LYS B 1 91 ? 19.562 14.578 -1.84 1 54.91 91 LYS B N 1
ATOM 2597 C CA . LYS B 1 91 ? 20.594 15.594 -2.062 1 54.91 91 LYS B CA 1
ATOM 2598 C C . LYS B 1 91 ? 20.547 16.109 -3.498 1 54.91 91 LYS B C 1
ATOM 2600 O O . LYS B 1 91 ? 20.656 15.336 -4.445 1 54.91 91 LYS B O 1
ATOM 2605 N N . HIS B 1 92 ? 19.547 16.969 -3.725 1 52.69 92 HIS B N 1
ATOM 2606 C CA . HIS B 1 92 ? 19.625 17.531 -5.07 1 52.69 92 HIS B CA 1
ATOM 2607 C C . HIS B 1 92 ? 20.953 18.25 -5.285 1 52.69 92 HIS B C 1
ATOM 2609 O O . HIS B 1 92 ? 21.438 18.953 -4.391 1 52.69 92 HIS B O 1
ATOM 2615 N N . HIS B 1 93 ? 21.703 17.609 -6.066 1 51.72 93 HIS B N 1
ATOM 2616 C CA . HIS B 1 93 ? 22.906 18.312 -6.5 1 51.72 93 HIS B CA 1
ATOM 2617 C C . HIS B 1 93 ? 22.625 19.812 -6.699 1 51.72 93 HIS B C 1
ATOM 2619 O O . HIS B 1 93 ? 21.469 20.234 -6.68 1 51.72 93 HIS B O 1
ATOM 2625 N N . ASP B 1 94 ? 23.703 20.5 -7.301 1 48.62 94 ASP B N 1
ATOM 2626 C CA . ASP B 1 94 ? 24.141 21.875 -7.469 1 48.62 94 ASP B CA 1
ATOM 2627 C C . ASP B 1 94 ? 23.047 22.719 -8.133 1 48.62 94 ASP B C 1
ATOM 2629 O O . ASP B 1 94 ? 23.297 23.844 -8.562 1 48.62 94 ASP B O 1
ATOM 2633 N N . THR B 1 95 ? 21.953 22.109 -8.703 1 49.69 95 THR B N 1
ATOM 2634 C CA . THR B 1 95 ? 21.281 23.156 -9.477 1 49.69 95 THR B CA 1
ATOM 2635 C C . THR B 1 95 ? 20.297 23.922 -8.609 1 49.69 95 THR B C 1
ATOM 2637 O O . THR B 1 95 ? 19.531 23.312 -7.844 1 49.69 95 THR B O 1
ATOM 2640 N N . GLN B 1 96 ? 20.5 25.172 -8.367 1 53.38 96 GLN B N 1
ATOM 2641 C CA . GLN B 1 96 ? 19.922 26.328 -7.691 1 53.38 96 GLN B CA 1
ATOM 2642 C C . GLN B 1 96 ? 18.469 26.531 -8.102 1 53.38 96 GLN B C 1
ATOM 2644 O O . GLN B 1 96 ? 17.875 27.578 -7.84 1 53.38 96 GLN B O 1
ATOM 2649 N N . ILE B 1 97 ? 17.891 25.688 -8.93 1 55.72 97 ILE B N 1
ATOM 2650 C CA . ILE B 1 97 ? 16.578 26.109 -9.398 1 55.72 97 ILE B CA 1
ATOM 2651 C C . ILE B 1 97 ? 15.523 25.797 -8.336 1 55.72 97 ILE B C 1
ATOM 2653 O O . ILE B 1 97 ? 15.508 24.703 -7.762 1 55.72 97 ILE B O 1
ATOM 2657 N N . PHE B 1 98 ? 14.945 26.922 -8 1 62.47 98 PHE B N 1
ATOM 2658 C CA . PHE B 1 98 ? 13.883 26.906 -7 1 62.47 98 PHE B CA 1
ATOM 2659 C C . PHE B 1 98 ? 12.938 25.734 -7.234 1 62.47 98 PHE B C 1
ATOM 2661 O O . PHE B 1 98 ? 12.461 25.531 -8.352 1 62.47 98 PHE B O 1
ATOM 2668 N N . PRO B 1 99 ? 12.562 25.062 -6.215 1 72.31 99 PRO B N 1
ATOM 2669 C CA . PRO B 1 99 ? 11.812 23.812 -6.34 1 72.31 99 PRO B CA 1
ATOM 2670 C C . PRO B 1 99 ? 10.305 24.016 -6.324 1 72.31 99 PRO B C 1
ATOM 2672 O O . PRO B 1 99 ? 9.602 23.438 -5.492 1 72.31 99 PRO B O 1
ATOM 2675 N N . TYR B 1 100 ? 9.836 25 -7.297 1 82.25 100 TYR B N 1
ATOM 2676 C CA . TYR B 1 100 ? 8.414 25.344 -7.344 1 82.25 100 TYR B CA 1
ATOM 2677 C C . TYR B 1 100 ? 7.566 24.094 -7.512 1 82.25 100 TYR B C 1
ATOM 2679 O O . TYR B 1 100 ? 6.469 24 -6.953 1 82.25 100 TYR B O 1
ATOM 2687 N N . GLY B 1 101 ? 8.094 23.188 -8.25 1 84.12 101 GLY B N 1
ATOM 2688 C CA . GLY B 1 101 ? 7.379 21.938 -8.422 1 84.12 101 GLY B CA 1
ATOM 2689 C C . GLY B 1 101 ? 7.18 21.172 -7.121 1 84.12 101 GLY B C 1
ATOM 2690 O O . GLY B 1 101 ? 6.098 20.641 -6.867 1 84.12 101 GLY B O 1
ATOM 2691 N N . ILE B 1 102 ? 8.188 21.297 -6.371 1 88.19 102 ILE B N 1
ATOM 2692 C CA . ILE B 1 102 ? 8.125 20.625 -5.078 1 88.19 102 ILE B CA 1
ATOM 2693 C C . ILE B 1 102 ? 7.098 21.312 -4.188 1 88.19 102 ILE B C 1
ATOM 2695 O O . ILE B 1 102 ? 6.227 20.672 -3.609 1 88.19 102 ILE B O 1
ATOM 2699 N N . MET B 1 103 ? 7.172 22.594 -4.188 1 91.38 103 MET B N 1
ATOM 2700 C CA . MET B 1 103 ? 6.289 23.375 -3.328 1 91.38 103 MET B CA 1
ATOM 2701 C C . MET B 1 103 ? 4.832 23.203 -3.734 1 91.38 103 MET B C 1
ATOM 2703 O O . MET B 1 103 ? 3.977 22.938 -2.887 1 91.38 103 MET B O 1
ATOM 2707 N N . ILE B 1 104 ? 4.555 23.312 -4.949 1 92.44 104 ILE B N 1
ATOM 2708 C CA . ILE B 1 104 ? 3.188 23.203 -5.453 1 92.44 104 ILE B CA 1
ATOM 2709 C C . ILE B 1 104 ? 2.641 21.812 -5.176 1 92.44 104 ILE B C 1
ATOM 2711 O O . ILE B 1 104 ? 1.507 21.656 -4.719 1 92.44 104 ILE B O 1
ATOM 2715 N N . SER B 1 105 ? 3.434 20.859 -5.457 1 92.44 105 SER B N 1
ATOM 2716 C CA . SER B 1 105 ? 3.027 19.484 -5.25 1 92.44 105 SER B CA 1
ATOM 2717 C C . SER B 1 105 ? 2.754 19.188 -3.777 1 92.44 105 SER B C 1
ATOM 2719 O O . SER B 1 105 ? 1.747 18.562 -3.438 1 92.44 105 SER B O 1
ATOM 2721 N N . LEU B 1 106 ? 3.59 19.703 -2.992 1 93.88 106 LEU B N 1
ATOM 2722 C CA . LEU B 1 106 ? 3.445 19.484 -1.559 1 93.88 106 LEU B CA 1
ATOM 2723 C C . LEU B 1 106 ? 2.213 20.203 -1.016 1 93.88 106 LEU B C 1
ATOM 2725 O O . LEU B 1 106 ? 1.507 19.656 -0.158 1 93.88 106 LEU B O 1
ATOM 2729 N N .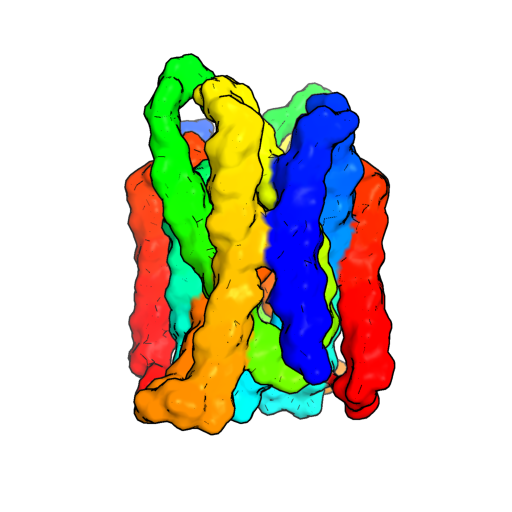 CYS B 1 107 ? 2.008 21.359 -1.495 1 95.06 107 CYS B N 1
ATOM 2730 C CA . CYS B 1 107 ? 0.855 22.125 -1.048 1 95.06 107 CYS B CA 1
ATOM 2731 C C . CYS B 1 107 ? -0.447 21.469 -1.482 1 95.06 107 CYS B C 1
ATOM 2733 O O . CYS B 1 107 ? -1.396 21.391 -0.701 1 95.06 107 CYS B O 1
ATOM 2735 N N . LEU B 1 108 ? -0.488 21.062 -2.676 1 94.12 108 LEU B N 1
ATOM 2736 C CA . LEU B 1 108 ? -1.678 20.375 -3.17 1 94.12 108 LEU B CA 1
ATOM 2737 C C . LEU B 1 108 ? -1.932 19.094 -2.391 1 94.12 108 LEU B C 1
ATOM 2739 O O . LEU B 1 108 ? -3.072 18.797 -2.027 1 94.12 108 LEU B O 1
ATOM 2743 N N . HIS B 1 109 ? -0.911 18.406 -2.17 1 92.88 109 HIS B N 1
ATOM 2744 C CA . HIS B 1 109 ? -0.992 17.172 -1.396 1 92.88 109 HIS B CA 1
ATOM 2745 C C . HIS B 1 109 ? -1.561 17.438 -0.005 1 92.88 109 HIS B C 1
ATOM 2747 O O . HIS B 1 109 ? -2.512 16.766 0.414 1 92.88 109 HIS B O 1
ATOM 2753 N N . ALA B 1 110 ? -1.002 18.469 0.646 1 95.44 110 ALA B N 1
ATOM 2754 C CA . ALA B 1 110 ? -1.435 18.812 2 1 95.44 110 ALA B CA 1
ATOM 2755 C C . ALA B 1 110 ? -2.875 19.312 2.006 1 95.44 110 ALA B C 1
ATOM 2757 O O . ALA B 1 110 ? -3.648 18.984 2.912 1 95.44 110 ALA B O 1
ATOM 2758 N N . PHE B 1 111 ? -3.23 20.031 1.028 1 95.5 111 PHE B N 1
ATOM 2759 C CA . PHE B 1 111 ? -4.582 20.562 0.887 1 95.5 111 PHE B CA 1
ATOM 2760 C C . PHE B 1 111 ? -5.598 19.438 0.766 1 95.5 111 PHE B C 1
ATOM 2762 O O . PHE B 1 111 ? -6.621 19.438 1.456 1 95.5 111 PHE B O 1
ATOM 2769 N N . LEU B 1 112 ? -5.324 18.531 -0.019 1 93.62 112 LEU B N 1
ATOM 2770 C CA . LEU B 1 112 ? -6.234 17.422 -0.278 1 93.62 112 LEU B CA 1
ATOM 2771 C C . LEU B 1 112 ? -6.352 16.516 0.947 1 93.62 112 LEU B C 1
ATOM 2773 O O . LEU B 1 112 ? -7.438 16.016 1.246 1 93.62 112 LEU B O 1
ATOM 2777 N N . GLU B 1 113 ? -5.312 16.359 1.675 1 93.31 113 GLU B N 1
ATOM 2778 C CA . GLU B 1 113 ? -5.324 15.5 2.857 1 93.31 113 GLU B CA 1
ATOM 2779 C C . GLU B 1 113 ? -6.211 16.078 3.953 1 93.31 113 GLU B C 1
ATOM 2781 O O . GLU B 1 113 ? -6.688 15.352 4.824 1 93.31 113 GLU B O 1
ATOM 2786 N N . GLY B 1 114 ? -6.371 17.359 3.943 1 93 114 GLY B N 1
ATOM 2787 C CA . GLY B 1 114 ? -7.188 18 4.965 1 93 114 GLY B CA 1
ATOM 2788 C C . GLY B 1 114 ? -8.68 17.859 4.711 1 93 114 GLY B C 1
ATOM 2789 O O . GLY B 1 114 ? -9.492 18.078 5.609 1 93 114 GLY B O 1
ATOM 2790 N N . MET B 1 115 ? -9.078 17.438 3.613 1 90.38 115 MET B N 1
ATOM 2791 C CA . MET B 1 115 ? -10.469 17.484 3.184 1 90.38 115 MET B CA 1
ATOM 2792 C C . MET B 1 115 ? -11.305 16.453 3.93 1 90.38 115 MET B C 1
ATOM 2794 O O . MET B 1 115 ? -12.438 16.734 4.332 1 90.38 115 MET B O 1
ATOM 2798 N N . PRO B 1 116 ? -10.797 15.258 4.094 1 87.5 116 PRO B N 1
ATOM 2799 C CA . PRO B 1 116 ? -11.633 14.25 4.75 1 87.5 116 PRO B CA 1
ATOM 2800 C C . PRO B 1 116 ? -11.938 14.594 6.207 1 87.5 116 PRO B C 1
ATOM 2802 O O . PRO B 1 116 ? -12.797 13.961 6.828 1 87.5 116 PRO B O 1
ATOM 2805 N N . LEU B 1 117 ? -11.344 15.57 6.781 1 87.38 117 LEU B N 1
ATOM 2806 C CA . LEU B 1 117 ? -11.445 15.898 8.195 1 87.38 117 LEU B CA 1
ATOM 2807 C C . LEU B 1 117 ? -12.766 16.594 8.508 1 87.38 117 LEU B C 1
ATOM 2809 O O . LEU B 1 117 ? -13.117 16.781 9.672 1 87.38 117 LEU B O 1
ATOM 2813 N N . ALA B 1 118 ? -13.438 16.969 7.508 1 81.69 118 ALA B N 1
ATOM 2814 C CA . ALA B 1 118 ? -14.734 17.609 7.672 1 81.69 118 ALA B CA 1
ATOM 2815 C C . ALA B 1 118 ? -15.789 16.609 8.125 1 81.69 118 ALA B C 1
ATOM 2817 O O . ALA B 1 118 ? -16.812 16.984 8.703 1 81.69 118 ALA B O 1
ATOM 2818 N N . ALA B 1 119 ? -15.586 15.312 7.844 1 75 119 ALA B N 1
ATOM 2819 C CA . ALA B 1 119 ? -16.562 14.305 8.25 1 75 119 ALA B CA 1
ATOM 2820 C C . ALA B 1 119 ? -16.391 13.938 9.719 1 75 119 ALA B C 1
ATOM 2822 O O . ALA B 1 119 ? -15.266 13.875 10.219 1 75 119 ALA B O 1
ATOM 2823 N N . ASP B 1 120 ? -17.312 14.094 10.625 1 61.19 120 ASP B N 1
ATOM 2824 C CA . ASP B 1 120 ? -17.359 14 12.078 1 61.19 120 ASP B CA 1
ATOM 2825 C C . ASP B 1 120 ? -16.516 12.828 12.578 1 61.19 120 ASP B C 1
ATOM 2827 O O . ASP B 1 120 ? -15.867 12.93 13.625 1 61.19 120 ASP B O 1
ATOM 2831 N N . GLN B 1 121 ? -16.469 11.805 11.992 1 57.84 121 GLN B N 1
ATOM 2832 C CA . GLN B 1 121 ? -15.938 10.586 12.594 1 57.84 121 GLN B CA 1
ATOM 2833 C C . GLN B 1 121 ? -14.438 10.469 12.359 1 57.84 121 GLN B C 1
ATOM 2835 O O . GLN B 1 121 ? -13.805 9.5 12.797 1 57.84 121 GLN B O 1
ATOM 2840 N N . HIS B 1 122 ? -13.805 11.609 12.203 1 66 122 HIS B N 1
ATOM 2841 C CA . HIS B 1 122 ? -12.469 11.273 11.719 1 66 122 HIS B CA 1
ATOM 2842 C C . HIS B 1 122 ? -11.398 12.023 12.508 1 66 122 HIS B C 1
ATOM 2844 O O . HIS B 1 122 ? -10.375 12.438 11.945 1 66 122 HIS B O 1
ATOM 2850 N N . ASN B 1 123 ? -11.672 12.117 13.867 1 77.94 123 ASN B N 1
ATOM 2851 C CA . ASN B 1 123 ? -10.656 12.742 14.703 1 77.94 123 ASN B CA 1
ATOM 2852 C C . ASN B 1 123 ? -9.352 11.945 14.688 1 77.94 123 ASN B C 1
ATOM 2854 O O . ASN B 1 123 ? -8.266 12.531 14.727 1 77.94 123 ASN B O 1
ATOM 2858 N N . ALA B 1 124 ? -9.508 10.727 14.703 1 82.25 124 ALA B N 1
ATOM 2859 C CA . ALA B 1 124 ? -8.328 9.875 14.648 1 82.25 124 ALA B CA 1
ATOM 2860 C C . ALA B 1 124 ? -7.484 10.188 13.414 1 82.25 124 ALA B C 1
ATOM 2862 O O . ALA B 1 124 ? -6.254 10.102 13.453 1 82.25 124 ALA B O 1
ATOM 2863 N N . LEU B 1 125 ? -8.094 10.562 12.414 1 89.19 125 LEU B N 1
ATOM 2864 C CA . LEU B 1 125 ? -7.406 10.883 11.164 1 89.19 125 LEU B CA 1
ATOM 2865 C C . LEU B 1 125 ? -6.598 12.164 11.305 1 89.19 125 LEU B C 1
ATOM 2867 O O . LEU B 1 125 ? -5.539 12.305 10.688 1 89.19 125 LEU B O 1
ATOM 2871 N N . ILE B 1 126 ? -7.035 13.086 12.148 1 90.81 126 ILE B N 1
ATOM 2872 C CA . ILE B 1 126 ? -6.359 14.359 12.375 1 90.81 126 ILE B CA 1
ATOM 2873 C C . ILE B 1 126 ? -4.98 14.109 12.984 1 90.81 126 ILE B C 1
ATOM 2875 O O . ILE B 1 126 ? -3.992 14.727 12.57 1 90.81 126 ILE B O 1
ATOM 2879 N N . PHE B 1 127 ? -4.973 13.188 13.852 1 89.81 127 PHE B N 1
ATOM 2880 C CA . PHE B 1 127 ? -3.707 12.883 14.508 1 89.81 127 PHE B CA 1
ATOM 2881 C C . PHE B 1 127 ? -2.738 12.219 13.531 1 89.81 127 PHE B C 1
ATOM 2883 O O . PHE B 1 127 ? -1.547 12.539 13.523 1 89.81 127 PHE B O 1
ATOM 2890 N N . GLY B 1 128 ? -3.242 11.32 12.82 1 91.75 128 GLY B N 1
ATOM 2891 C CA . GLY B 1 128 ? -2.393 10.672 11.836 1 91.75 128 GLY B CA 1
ATOM 2892 C C . GLY B 1 128 ? -1.794 11.633 10.828 1 91.75 128 GLY B C 1
ATOM 2893 O O . GLY B 1 128 ? -0.595 11.578 10.547 1 91.75 128 GLY B O 1
ATOM 2894 N N . ILE B 1 129 ? -2.602 12.523 10.312 1 94.12 129 ILE B N 1
ATOM 2895 C CA . ILE B 1 129 ? -2.178 13.484 9.305 1 94.12 129 ILE B CA 1
ATOM 2896 C C . ILE B 1 129 ? -1.199 14.484 9.922 1 94.12 129 ILE B C 1
ATOM 2898 O O . ILE B 1 129 ? -0.183 14.82 9.305 1 94.12 129 ILE B O 1
ATOM 2902 N N . SER B 1 130 ? -1.517 14.938 11.117 1 94 130 SER B N 1
ATOM 2903 C CA . SER B 1 130 ? -0.65 15.906 11.789 1 94 130 SER B CA 1
ATOM 2904 C C . SER B 1 130 ? 0.741 15.328 12.023 1 94 130 SER B C 1
ATOM 2906 O O . SER B 1 130 ? 1.746 16 11.797 1 94 130 SER B O 1
ATOM 2908 N N . LEU B 1 131 ? 0.781 14.117 12.477 1 93.12 131 LEU B N 1
ATOM 2909 C CA . LEU B 1 131 ? 2.066 13.477 12.719 1 93.12 131 LEU B CA 1
ATOM 2910 C C . LEU B 1 131 ? 2.834 13.273 11.422 1 93.12 131 LEU B C 1
ATOM 2912 O O . LEU B 1 131 ? 4.055 13.453 11.375 1 93.12 131 LEU B O 1
ATOM 2916 N N . HIS B 1 132 ? 2.145 12.875 10.414 1 93.81 132 HIS B N 1
ATOM 2917 C CA . HIS B 1 132 ? 2.758 12.648 9.109 1 93.81 132 HIS B CA 1
ATOM 2918 C C . HIS B 1 132 ? 3.338 13.938 8.539 1 93.81 132 HIS B C 1
ATOM 2920 O O . HIS B 1 132 ? 4.367 13.914 7.863 1 93.81 132 HIS B O 1
ATOM 2926 N N . HIS B 1 133 ? 2.73 15.086 8.859 1 95.56 133 HIS B N 1
ATOM 2927 C CA . HIS B 1 133 ? 3.152 16.375 8.305 1 95.56 133 HIS B CA 1
ATOM 2928 C C . HIS B 1 133 ? 4.426 16.875 8.984 1 95.56 133 HIS B C 1
ATOM 2930 O O . HIS B 1 133 ? 5.105 17.75 8.461 1 95.56 133 HIS B O 1
ATOM 2936 N N . ILE B 1 134 ? 4.805 16.297 10.062 1 93.5 134 ILE B N 1
ATOM 2937 C CA . ILE B 1 134 ? 6.016 16.703 10.766 1 93.5 134 ILE B CA 1
ATOM 2938 C C . ILE B 1 134 ? 7.242 16.344 9.93 1 93.5 134 ILE B C 1
ATOM 2940 O O . ILE B 1 134 ? 7.992 17.234 9.508 1 93.5 134 ILE B O 1
ATOM 2944 N N . PRO B 1 135 ? 7.453 15.062 9.648 1 91.25 135 PRO B N 1
ATOM 2945 C CA . PRO B 1 135 ? 8.617 14.719 8.828 1 91.25 135 PRO B CA 1
ATOM 2946 C C . PRO B 1 135 ? 8.562 15.344 7.438 1 91.25 135 PRO B C 1
ATOM 2948 O O . PRO B 1 135 ? 9.602 15.695 6.871 1 91.25 135 PRO B O 1
ATOM 2951 N N . ALA B 1 136 ? 7.391 15.453 6.879 1 91.5 136 ALA B N 1
ATOM 2952 C CA . ALA B 1 136 ? 7.258 16.062 5.562 1 91.5 136 ALA B CA 1
ATOM 2953 C C . ALA B 1 136 ? 7.723 17.516 5.582 1 91.5 136 ALA B C 1
ATOM 2955 O O . ALA B 1 136 ? 8.414 17.969 4.668 1 91.5 136 ALA B O 1
ATOM 2956 N N . ALA B 1 137 ? 7.344 18.234 6.57 1 93.31 137 ALA B N 1
ATOM 2957 C CA . ALA B 1 137 ? 7.734 19.625 6.715 1 93.31 137 ALA B CA 1
ATOM 2958 C C . ALA B 1 137 ? 9.234 19.75 6.977 1 93.31 137 ALA B C 1
ATOM 2960 O O . ALA B 1 137 ? 9.883 20.672 6.48 1 93.31 137 ALA B O 1
ATOM 2961 N N . PHE B 1 138 ? 9.719 18.875 7.707 1 91.38 138 PHE B N 1
ATOM 2962 C CA . PHE B 1 138 ? 11.156 18.859 7.965 1 91.38 138 PHE B CA 1
ATOM 2963 C C . PHE B 1 138 ? 11.938 18.625 6.672 1 91.38 138 PHE B C 1
ATOM 2965 O O . PHE B 1 138 ? 12.961 19.281 6.441 1 91.38 138 PHE B O 1
ATOM 2972 N N . ALA B 1 139 ? 11.484 17.688 5.922 1 89.06 139 ALA B N 1
ATOM 2973 C CA . ALA B 1 139 ? 12.125 17.391 4.645 1 89.06 139 ALA B CA 1
ATOM 2974 C C . ALA B 1 139 ? 12.094 18.609 3.729 1 89.06 139 ALA B C 1
ATOM 2976 O O . ALA B 1 139 ? 13.078 18.906 3.043 1 89.06 139 ALA B O 1
ATOM 2977 N N . LEU B 1 140 ? 10.992 19.266 3.67 1 90.5 140 LEU B N 1
ATOM 2978 C CA . LEU B 1 140 ? 10.883 20.484 2.879 1 90.5 140 LEU B CA 1
ATOM 2979 C C . LEU B 1 140 ? 11.883 21.531 3.352 1 90.5 140 LEU B C 1
ATOM 2981 O O . LEU B 1 140 ? 12.602 22.125 2.539 1 90.5 140 LEU B O 1
ATOM 2985 N N . ALA B 1 141 ? 11.93 21.719 4.613 1 91.19 141 ALA B N 1
ATOM 2986 C CA . ALA B 1 141 ? 12.859 22.688 5.188 1 91.19 141 ALA B CA 1
ATOM 2987 C C . ALA B 1 141 ? 14.305 22.312 4.859 1 91.19 141 ALA B C 1
ATOM 2989 O O . ALA B 1 141 ? 15.125 23.188 4.57 1 91.19 141 ALA B O 1
ATOM 2990 N N . SER B 1 142 ? 14.586 21.047 4.93 1 88.25 142 SER B N 1
ATOM 2991 C CA . SER B 1 142 ? 15.922 20.562 4.625 1 88.25 142 SER B CA 1
ATOM 2992 C C . SER B 1 142 ? 16.328 20.922 3.197 1 88.25 142 SER B C 1
ATOM 2994 O O . SER B 1 142 ? 17.469 21.328 2.957 1 88.25 142 SER B O 1
ATOM 2996 N N . ILE B 1 143 ? 15.453 20.734 2.352 1 86.94 143 ILE B N 1
ATOM 2997 C CA . ILE B 1 143 ? 15.734 21.031 0.949 1 86.94 143 ILE B CA 1
ATOM 2998 C C . ILE B 1 143 ? 15.938 22.531 0.766 1 86.94 143 ILE B C 1
ATOM 3000 O O . ILE B 1 143 ? 16.797 22.969 0.003 1 86.94 143 ILE B O 1
ATOM 3004 N N . LEU B 1 144 ? 15.148 23.344 1.414 1 88.81 144 LEU B N 1
ATOM 3005 C CA . LEU B 1 144 ? 15.258 24.797 1.309 1 88.81 144 LEU B CA 1
ATOM 3006 C C . LEU B 1 144 ? 16.594 25.281 1.882 1 88.81 144 LEU B C 1
ATOM 3008 O O . LEU B 1 144 ? 17.234 26.172 1.312 1 88.81 144 LEU B O 1
ATOM 3012 N N . VAL B 1 145 ? 16.984 24.641 2.922 1 87.75 145 VAL B N 1
ATOM 3013 C CA . VAL B 1 145 ? 18.266 24.969 3.533 1 87.75 145 VAL B CA 1
ATOM 3014 C C . VAL B 1 145 ? 19.406 24.578 2.588 1 87.75 145 VAL B C 1
ATOM 3016 O O . VAL B 1 145 ? 20.359 25.344 2.408 1 87.75 145 VAL B O 1
ATOM 3019 N N . GLN B 1 146 ? 19.219 23.438 2.07 1 84.81 146 GLN B N 1
ATOM 3020 C 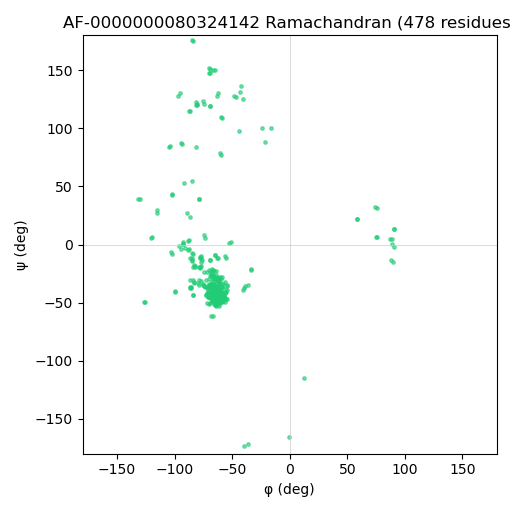CA . GLN B 1 146 ? 20.25 22.953 1.153 1 84.81 146 GLN B CA 1
ATOM 3021 C C . GLN B 1 146 ? 20.359 23.844 -0.074 1 84.81 146 GLN B C 1
ATOM 3023 O O . GLN B 1 146 ? 21.438 23.984 -0.655 1 84.81 146 GLN B O 1
ATOM 3028 N N . ASN B 1 147 ? 19.297 24.422 -0.457 1 85.62 147 ASN B N 1
ATOM 3029 C CA . ASN B 1 147 ? 19.281 25.328 -1.604 1 85.62 147 ASN B CA 1
ATOM 3030 C C . ASN B 1 147 ? 19.625 26.75 -1.195 1 85.62 147 ASN B C 1
ATOM 3032 O O . ASN B 1 147 ? 19.406 27.688 -1.964 1 85.62 147 ASN B O 1
ATOM 3036 N N . LYS B 1 148 ? 19.969 27.031 0.053 1 88.69 148 LYS B N 1
ATOM 3037 C CA . LYS B 1 148 ? 20.547 28.266 0.593 1 88.69 148 LYS B CA 1
ATOM 3038 C C . LYS B 1 148 ? 19.5 29.375 0.684 1 88.69 148 LYS B C 1
ATOM 3040 O O . LYS B 1 148 ? 19.812 30.531 0.43 1 88.69 148 LYS B O 1
ATOM 3045 N N . PHE B 1 149 ? 18.359 28.953 0.92 1 90.44 149 PHE B N 1
ATOM 3046 C CA . PHE B 1 149 ? 17.344 29.969 1.196 1 90.44 149 PHE B CA 1
ATOM 3047 C C . PHE B 1 149 ? 17.594 30.625 2.547 1 90.44 149 PHE B C 1
ATOM 3049 O O . PHE B 1 149 ? 18.109 30 3.467 1 90.44 149 PHE B O 1
ATOM 3056 N N . LYS B 1 150 ? 17.219 31.922 2.58 1 93.81 150 LYS B N 1
ATOM 3057 C CA . LYS B 1 150 ? 17.344 32.625 3.848 1 93.81 150 LYS B CA 1
ATOM 3058 C C . LYS B 1 150 ? 16.312 32.125 4.863 1 93.81 150 LYS B C 1
ATOM 3060 O O . LYS B 1 150 ? 15.242 31.672 4.488 1 93.81 150 LYS B O 1
ATOM 3065 N N . PRO B 1 151 ? 16.578 32.188 6.176 1 94.38 151 PRO B N 1
ATOM 3066 C CA . PRO B 1 151 ? 15.68 31.672 7.219 1 94.38 151 PRO B CA 1
ATOM 3067 C C . PRO B 1 151 ? 14.281 32.281 7.133 1 94.38 151 PRO B C 1
ATOM 3069 O O . PRO B 1 151 ? 13.289 31.562 7.336 1 94.38 151 PRO B O 1
ATOM 3072 N N . GLY B 1 152 ? 14.219 33.469 6.828 1 95.94 152 GLY B N 1
ATOM 3073 C CA . GLY B 1 152 ? 12.914 34.094 6.68 1 95.94 152 GLY B CA 1
ATOM 3074 C C . GLY B 1 152 ? 12.078 33.5 5.57 1 95.94 152 GLY B C 1
ATOM 3075 O O . GLY B 1 152 ? 10.867 33.312 5.723 1 95.94 152 GLY B O 1
ATOM 3076 N N . SER B 1 153 ? 12.703 33.219 4.461 1 94.31 153 SER B N 1
ATOM 3077 C CA . SER B 1 153 ? 12.016 32.594 3.342 1 94.31 153 SER B CA 1
ATOM 3078 C C . SER B 1 153 ? 11.586 31.172 3.695 1 94.31 153 SER B C 1
ATOM 3080 O O . SER B 1 153 ? 10.508 30.719 3.305 1 94.31 153 SER B O 1
ATOM 3082 N N . ILE B 1 154 ? 12.461 30.5 4.391 1 94.69 154 ILE B N 1
ATOM 3083 C CA . ILE B 1 154 ? 12.156 29.141 4.801 1 94.69 154 ILE B CA 1
ATOM 3084 C C . ILE B 1 154 ? 10.906 29.141 5.68 1 94.69 154 ILE B C 1
ATOM 3086 O O . ILE B 1 154 ? 9.992 28.328 5.469 1 94.69 154 ILE B O 1
ATOM 3090 N N . VAL B 1 155 ? 10.867 30.062 6.621 1 96.38 155 VAL B N 1
ATOM 3091 C CA . VAL B 1 155 ? 9.719 30.172 7.52 1 96.38 155 VAL B CA 1
ATOM 3092 C C . VAL B 1 155 ? 8.461 30.484 6.719 1 96.38 155 VAL B C 1
ATOM 3094 O O . VAL B 1 155 ? 7.387 29.953 7 1 96.38 155 VAL B O 1
ATOM 3097 N N . PHE B 1 156 ? 8.586 31.312 5.77 1 96.5 156 PHE B N 1
ATOM 3098 C CA . PHE B 1 156 ? 7.461 31.703 4.926 1 96.5 156 PHE B CA 1
ATOM 3099 C C . PHE B 1 156 ? 6.902 30.516 4.164 1 96.5 156 PHE B C 1
ATOM 3101 O O . PHE B 1 156 ? 5.695 30.266 4.176 1 96.5 156 PHE B O 1
ATOM 3108 N N . TYR B 1 157 ? 7.758 29.75 3.482 1 95.06 157 TYR B N 1
ATOM 3109 C CA . TYR B 1 157 ? 7.324 28.594 2.699 1 95.06 157 TYR B CA 1
ATOM 3110 C C . TYR B 1 157 ? 6.754 27.5 3.602 1 95.06 157 TYR B C 1
ATOM 3112 O O . TYR B 1 157 ? 5.816 26.797 3.221 1 95.06 157 TYR B O 1
ATOM 3120 N N . LEU B 1 158 ? 7.344 27.422 4.762 1 96.19 158 LEU B N 1
ATOM 3121 C CA . LEU B 1 158 ? 6.809 26.453 5.727 1 96.19 158 LEU B CA 1
ATOM 3122 C C . LEU B 1 158 ? 5.406 26.859 6.168 1 96.19 158 LEU B C 1
ATOM 3124 O O . LEU B 1 158 ? 4.535 26 6.336 1 96.19 158 LEU B O 1
ATOM 3128 N N . ALA B 1 159 ? 5.23 28.094 6.375 1 97.31 159 ALA B N 1
ATOM 3129 C CA . ALA B 1 159 ? 3.91 28.594 6.75 1 97.31 159 ALA B CA 1
ATOM 3130 C C . ALA B 1 159 ? 2.885 28.312 5.66 1 97.31 159 ALA B C 1
ATOM 3132 O O . ALA B 1 159 ? 1.748 27.938 5.949 1 97.31 159 ALA B O 1
ATOM 3133 N N . ILE B 1 160 ? 3.254 28.562 4.461 1 96.81 160 ILE B N 1
ATOM 3134 C CA . ILE B 1 160 ? 2.381 28.281 3.324 1 96.81 160 ILE B CA 1
ATOM 3135 C C . ILE B 1 160 ? 2.002 26.812 3.305 1 96.81 160 ILE B C 1
ATOM 3137 O O . ILE B 1 160 ? 0.828 26.469 3.141 1 96.81 160 ILE B O 1
ATOM 3141 N N . PHE B 1 161 ? 3.01 25.984 3.443 1 96.31 161 PHE B N 1
ATOM 3142 C CA . PHE B 1 161 ? 2.762 24.547 3.469 1 96.31 161 PHE B CA 1
ATOM 3143 C C . PHE B 1 161 ? 1.835 24.172 4.621 1 96.31 161 PHE B C 1
ATOM 3145 O O . PHE B 1 161 ? 0.891 23.391 4.441 1 96.31 161 PHE B O 1
ATOM 3152 N N . ALA B 1 162 ? 2.072 24.719 5.781 1 97.19 162 ALA B N 1
ATOM 3153 C CA . ALA B 1 162 ? 1.369 24.344 7.008 1 97.19 162 ALA B CA 1
ATOM 3154 C C . ALA B 1 162 ? -0.096 24.766 6.949 1 97.19 162 ALA B C 1
ATOM 3156 O O . ALA B 1 162 ? -0.952 24.156 7.59 1 97.19 162 ALA B O 1
ATOM 3157 N N . ILE B 1 163 ? -0.444 25.766 6.199 1 97.44 163 ILE B N 1
ATOM 3158 C CA . ILE B 1 163 ? -1.809 26.281 6.141 1 97.44 163 ILE B CA 1
ATOM 3159 C C . ILE B 1 163 ? -2.643 25.422 5.191 1 97.44 163 ILE B C 1
ATOM 3161 O O . ILE B 1 163 ? -3.875 25.453 5.234 1 97.44 163 ILE B O 1
ATOM 3165 N N . MET B 1 164 ? -2.061 24.703 4.367 1 96.94 164 MET B N 1
ATOM 3166 C CA . MET B 1 164 ? -2.762 24 3.289 1 96.94 164 MET B CA 1
ATOM 3167 C C . MET B 1 164 ? -3.729 22.969 3.846 1 96.94 164 MET B C 1
ATOM 3169 O O . MET B 1 164 ? -4.871 22.875 3.395 1 96.94 164 MET B O 1
ATOM 3173 N N . ALA B 1 165 ? -3.283 22.172 4.852 1 95.94 165 ALA B N 1
ATOM 3174 C CA . ALA B 1 165 ? -4.172 21.156 5.426 1 95.94 165 ALA B CA 1
ATOM 3175 C C . ALA B 1 165 ? -5.363 21.812 6.121 1 95.94 165 ALA B C 1
ATOM 3177 O O . ALA B 1 165 ? -6.508 21.391 5.926 1 95.94 165 ALA B O 1
ATOM 3178 N N . PRO B 1 166 ? -5.145 22.797 6.926 1 95.31 166 PRO B N 1
ATOM 3179 C CA . PRO B 1 166 ? -6.27 23.547 7.496 1 95.31 166 PRO B CA 1
ATOM 3180 C C . PRO B 1 166 ? -7.199 24.125 6.434 1 95.31 166 PRO B C 1
ATOM 3182 O O . PRO B 1 166 ? -8.422 24.109 6.605 1 95.31 166 PRO B O 1
ATOM 3185 N N . LEU B 1 167 ? -6.648 24.641 5.398 1 95.31 167 LEU B N 1
ATOM 3186 C CA . LEU B 1 167 ? -7.453 25.172 4.305 1 95.31 167 LEU B CA 1
ATOM 3187 C C . LEU B 1 167 ? -8.297 24.078 3.664 1 95.31 167 LEU B C 1
ATOM 3189 O O . LEU B 1 167 ? -9.461 24.297 3.322 1 95.31 167 LEU B O 1
ATOM 3193 N N . GLY B 1 168 ? -7.688 22.953 3.43 1 94 168 GLY B N 1
ATOM 3194 C CA . GLY B 1 168 ? -8.438 21.812 2.914 1 94 168 GLY B CA 1
ATOM 3195 C C . GLY B 1 168 ? -9.594 21.406 3.811 1 94 168 GLY B C 1
ATOM 3196 O O . GLY B 1 168 ? -10.695 21.125 3.324 1 94 168 GLY B O 1
ATOM 3197 N N . PHE B 1 169 ? -9.336 21.344 5.082 1 92.5 169 PHE B N 1
ATOM 3198 C CA . PHE B 1 169 ? -10.367 21.047 6.07 1 92.5 169 PHE B CA 1
ATOM 3199 C C . PHE B 1 169 ? -11.5 22.062 5.988 1 92.5 169 PHE B C 1
ATOM 3201 O O . PHE B 1 169 ? -12.672 21.688 5.973 1 92.5 169 PHE B O 1
ATOM 3208 N N . TRP B 1 170 ? -11.133 23.281 5.91 1 90.31 170 TRP B N 1
ATOM 3209 C CA . TRP B 1 170 ? -12.109 24.359 5.867 1 90.31 170 TRP B CA 1
ATOM 3210 C C . TRP B 1 170 ? -12.969 24.281 4.613 1 90.31 170 TRP B C 1
ATOM 3212 O O . TRP B 1 170 ? -14.195 24.422 4.68 1 90.31 170 TRP B O 1
ATOM 3222 N N . VAL B 1 171 ? -12.414 24.016 3.51 1 88.5 171 VAL B N 1
ATOM 3223 C CA . VAL B 1 171 ? -13.133 23.891 2.244 1 88.5 171 VAL B CA 1
ATOM 3224 C C . VAL B 1 171 ? -14.07 22.688 2.291 1 88.5 171 VAL B C 1
ATOM 3226 O O . VAL B 1 171 ? -15.234 22.781 1.898 1 88.5 171 VAL B O 1
ATOM 3229 N N . SER B 1 172 ? -13.539 21.641 2.703 1 87.75 172 SER B N 1
ATOM 3230 C CA . SER B 1 172 ? -14.328 20.406 2.764 1 87.75 172 SER B CA 1
ATOM 3231 C C . SER B 1 172 ? -15.492 20.547 3.738 1 87.75 172 SER B C 1
ATOM 3233 O O . SER B 1 172 ? -16.578 20.016 3.498 1 87.75 172 SER B O 1
ATOM 3235 N N . ASN B 1 173 ? -15.281 21.219 4.895 1 86.56 173 ASN B N 1
ATOM 3236 C CA . ASN B 1 173 ? -16.359 21.484 5.848 1 86.56 173 ASN B CA 1
ATOM 3237 C C . ASN B 1 173 ? -17.469 22.328 5.219 1 86.56 173 ASN B C 1
ATOM 3239 O O . ASN B 1 173 ? -18.641 22.094 5.492 1 86.56 173 ASN B O 1
ATOM 3243 N N . GLY B 1 174 ? -17.109 23.25 4.398 1 84.5 174 GLY B N 1
ATOM 3244 C CA . GLY B 1 174 ? -18.094 24.016 3.666 1 84.5 174 GLY B CA 1
ATOM 3245 C C . GLY B 1 174 ? -18.891 23.203 2.674 1 84.5 174 GLY B C 1
ATOM 3246 O O . GLY B 1 174 ? -20.109 23.375 2.531 1 84.5 174 GLY B O 1
ATOM 3247 N N . ILE B 1 175 ? -18.25 22.281 2.078 1 82.88 175 ILE B N 1
ATOM 3248 C CA . ILE B 1 175 ? -18.906 21.406 1.106 1 82.88 175 ILE B CA 1
ATOM 3249 C C . ILE B 1 175 ? -19.844 20.438 1.824 1 82.88 175 ILE B C 1
ATOM 3251 O O . ILE B 1 175 ? -20.984 20.234 1.393 1 82.88 175 ILE B O 1
ATOM 3255 N N . SER B 1 176 ? -19.422 19.906 2.924 1 82.12 176 SER B N 1
ATOM 3256 C CA . SER B 1 176 ? -20.188 18.906 3.65 1 82.12 176 SER B CA 1
ATOM 3257 C C . SER B 1 176 ? -21.438 19.516 4.301 1 82.12 176 SER B C 1
ATOM 3259 O O . SER B 1 176 ? -22.469 18.859 4.414 1 82.12 176 SER B O 1
ATOM 3261 N N . THR B 1 177 ? -21.344 20.734 4.73 1 81.25 177 THR B N 1
ATOM 3262 C CA . THR B 1 177 ? -22.438 21.391 5.441 1 81.25 177 THR B CA 1
ATOM 3263 C C . THR B 1 177 ? -23.328 22.172 4.477 1 81.25 177 THR B C 1
ATOM 3265 O O . THR B 1 177 ? -24.344 22.734 4.875 1 81.25 177 THR B O 1
ATOM 3268 N N . GLY B 1 178 ? -22.953 22.094 3.203 1 78 178 GLY B N 1
ATOM 3269 C CA . GLY B 1 178 ? -23.75 22.797 2.203 1 78 178 GLY B CA 1
ATOM 3270 C C . GLY B 1 178 ? -23.516 24.297 2.189 1 78 178 GLY B C 1
ATOM 3271 O O . GLY B 1 178 ? -24.266 25.047 1.573 1 78 178 GLY B O 1
ATOM 3272 N N . ARG B 1 179 ? -22.625 24.688 2.906 1 76.19 179 ARG B N 1
ATOM 3273 C CA . ARG B 1 179 ? -22.328 26.125 2.947 1 76.19 179 ARG B CA 1
ATOM 3274 C C . ARG B 1 179 ? -21.766 26.594 1.616 1 76.19 179 ARG B C 1
ATOM 3276 O O . ARG B 1 179 ? -21.969 27.75 1.223 1 76.19 179 ARG B O 1
ATOM 3283 N N . ILE B 1 180 ? -21.125 25.688 1.058 1 71.88 180 ILE B N 1
ATOM 3284 C CA . ILE B 1 180 ? -20.672 25.969 -0.303 1 71.88 180 ILE B CA 1
ATOM 3285 C C . ILE B 1 180 ? -21.703 25.438 -1.302 1 71.88 180 ILE B C 1
ATOM 3287 O O . ILE B 1 180 ? -21.891 24.219 -1.416 1 71.88 180 ILE B O 1
ATOM 3291 N N . GLY B 1 181 ? -22.625 26.078 -1.629 1 66.62 181 GLY B N 1
ATOM 3292 C CA . GLY B 1 181 ? -23.828 25.75 -2.389 1 66.62 181 GLY B CA 1
ATOM 3293 C C . GLY B 1 181 ? -23.531 25 -3.672 1 66.62 181 GLY B C 1
ATOM 3294 O O . GLY B 1 181 ? -22.703 25.422 -4.477 1 66.62 181 GLY B O 1
ATOM 3295 N N . GLY B 1 182 ? -24.297 23.75 -3.83 1 67.81 182 GLY B N 1
ATOM 3296 C CA . GLY B 1 182 ? -24.344 23.062 -5.109 1 67.81 182 GLY B CA 1
ATOM 3297 C C . GLY B 1 182 ? -23.25 22.031 -5.277 1 67.81 182 GLY B C 1
ATOM 3298 O O . GLY B 1 182 ? -23.25 21.266 -6.246 1 67.81 182 GLY B O 1
ATOM 3299 N N . ILE B 1 183 ? -22.406 22 -4.184 1 72.88 183 ILE B N 1
ATOM 3300 C CA . ILE B 1 183 ? -21.297 21.094 -4.441 1 72.88 183 ILE B CA 1
ATOM 3301 C C . ILE B 1 183 ? -21.281 19.969 -3.402 1 72.88 183 ILE B C 1
ATOM 3303 O O . ILE B 1 183 ? -20.391 19.125 -3.4 1 72.88 183 ILE B O 1
ATOM 3307 N N . GLU B 1 184 ? -22.266 19.875 -2.559 1 74.44 184 GLU B N 1
ATOM 3308 C CA . GLU B 1 184 ? -22.359 18.891 -1.476 1 74.44 184 GLU B CA 1
ATOM 3309 C C . GLU B 1 184 ? -22.359 17.469 -2.014 1 74.44 184 GLU B C 1
ATOM 3311 O O . GLU B 1 184 ? -21.891 16.547 -1.336 1 74.44 184 GLU B O 1
ATOM 3316 N N . ILE B 1 185 ? -22.844 17.453 -3.193 1 73.81 185 ILE B N 1
ATOM 3317 C CA . ILE B 1 185 ? -22.953 16.141 -3.809 1 73.81 185 ILE B CA 1
ATOM 3318 C C . ILE B 1 185 ? -21.562 15.586 -4.125 1 73.81 185 ILE B C 1
ATOM 3320 O O . ILE B 1 185 ? -21.375 14.375 -4.242 1 73.81 185 ILE B O 1
ATOM 3324 N N . TYR B 1 186 ? -20.594 16.469 -4.043 1 82.75 186 TYR B N 1
ATOM 3325 C CA . TYR B 1 186 ? -19.266 16.062 -4.488 1 82.75 186 TYR B CA 1
ATOM 3326 C C . TYR B 1 186 ? -18.422 15.602 -3.312 1 82.75 186 TYR B C 1
ATOM 3328 O O . TYR B 1 186 ? -17.297 15.117 -3.5 1 82.75 186 TYR B O 1
ATOM 3336 N N . PHE B 1 187 ? -18.969 15.656 -2.143 1 85.31 187 PHE B N 1
ATOM 3337 C CA . PHE B 1 187 ? -18.188 15.336 -0.953 1 85.31 187 PHE B CA 1
ATOM 3338 C C . PHE B 1 187 ? -17.719 13.883 -0.996 1 85.31 187 PHE B C 1
ATOM 3340 O O . PHE B 1 187 ? -16.531 13.609 -0.768 1 85.31 187 PHE B O 1
ATOM 3347 N N . HIS B 1 188 ? -18.594 13.055 -1.378 1 86.69 188 HIS B N 1
ATOM 3348 C CA . HIS B 1 188 ? -18.25 11.633 -1.396 1 86.69 188 HIS B CA 1
ATOM 3349 C C . HIS B 1 188 ? -17.234 11.328 -2.48 1 86.69 188 HIS B C 1
ATOM 3351 O O . HIS B 1 188 ? -16.359 10.484 -2.289 1 86.69 188 HIS B O 1
ATOM 3357 N N . LYS B 1 189 ? -17.359 12.008 -3.572 1 88.88 189 LYS B N 1
ATOM 3358 C CA . LYS B 1 189 ? -16.406 11.852 -4.66 1 88.88 189 LYS B CA 1
ATOM 3359 C C . LYS B 1 189 ? -15.023 12.352 -4.254 1 88.88 189 LYS B C 1
ATOM 3361 O O . LYS B 1 189 ? -14.008 11.719 -4.555 1 88.88 189 LYS B O 1
ATOM 3366 N N . MET B 1 190 ? -15.031 13.422 -3.518 1 90 190 MET B N 1
ATOM 3367 C CA . MET B 1 190 ? -13.773 13.977 -3.021 1 90 190 MET B CA 1
ATOM 3368 C C . MET B 1 190 ? -13.133 13.047 -1.994 1 90 190 MET B C 1
ATOM 3370 O O . MET B 1 190 ? -11.914 12.891 -1.965 1 90 190 MET B O 1
ATOM 3374 N N . MET B 1 191 ? -13.984 12.438 -1.281 1 90.5 191 MET B N 1
ATOM 3375 C CA . MET B 1 191 ? -13.484 11.477 -0.303 1 90.5 191 MET B CA 1
ATOM 3376 C C . MET B 1 191 ? -12.812 10.297 -0.996 1 90.5 191 MET B C 1
ATOM 3378 O O . MET B 1 191 ? -11.805 9.773 -0.513 1 90.5 191 MET B O 1
ATOM 3382 N N . GLY B 1 192 ? -13.43 9.891 -2.08 1 93.88 192 GLY B N 1
ATOM 3383 C CA . GLY B 1 192 ? -12.805 8.836 -2.861 1 93.88 192 GLY B CA 1
ATOM 3384 C C . GLY B 1 192 ? -11.406 9.203 -3.34 1 93.88 192 GLY B C 1
ATOM 3385 O O . GLY B 1 192 ? -10.477 8.406 -3.211 1 93.88 192 GLY B O 1
ATOM 3386 N N . VAL B 1 193 ? -11.25 10.391 -3.797 1 94.88 193 VAL B N 1
ATOM 3387 C CA . VAL B 1 193 ? -9.961 10.875 -4.289 1 94.88 193 VAL B CA 1
ATOM 3388 C C . VAL B 1 193 ? -8.945 10.891 -3.148 1 94.88 193 VAL B C 1
ATOM 3390 O O . VAL B 1 193 ? -7.812 10.422 -3.312 1 94.88 193 VAL B O 1
ATOM 3393 N N . VAL B 1 194 ? -9.336 11.344 -2.086 1 94.81 194 VAL B N 1
ATOM 3394 C CA . VAL B 1 194 ? -8.43 11.461 -0.949 1 94.81 194 VAL B CA 1
ATOM 3395 C C . VAL B 1 194 ? -8.039 10.07 -0.452 1 94.81 194 VAL B C 1
ATOM 3397 O O . VAL B 1 194 ? -6.906 9.844 -0.028 1 94.81 194 VAL B O 1
ATOM 3400 N N . ILE B 1 195 ? -8.977 9.156 -0.421 1 95.56 195 ILE B N 1
ATOM 3401 C CA . ILE B 1 195 ? -8.672 7.773 -0.058 1 95.56 195 ILE B CA 1
ATOM 3402 C C . ILE B 1 195 ? -7.559 7.238 -0.95 1 95.56 195 ILE B C 1
ATOM 3404 O O . ILE B 1 195 ? -6.621 6.598 -0.466 1 95.56 195 ILE B O 1
ATOM 3408 N N . GLY B 1 196 ? -7.684 7.465 -2.279 1 96.81 196 GLY B N 1
ATOM 3409 C CA . GLY B 1 196 ? -6.625 7.074 -3.197 1 96.81 196 GLY B CA 1
ATOM 3410 C C . GLY B 1 196 ? -5.277 7.672 -2.846 1 96.81 196 GLY B C 1
ATOM 3411 O O . GLY B 1 196 ? -4.258 6.984 -2.891 1 96.81 196 GLY B O 1
ATOM 3412 N N . ILE B 1 197 ? -5.273 8.891 -2.488 1 95.69 197 ILE B N 1
ATOM 3413 C CA . ILE B 1 197 ? -4.059 9.602 -2.107 1 95.69 197 ILE B CA 1
ATOM 3414 C C . ILE B 1 197 ? -3.461 8.969 -0.853 1 95.69 197 ILE B C 1
ATOM 3416 O O . ILE B 1 197 ? -2.262 8.695 -0.802 1 95.69 197 ILE B O 1
ATOM 3420 N N . PHE B 1 198 ? -4.324 8.695 0.104 1 95.5 198 PHE B N 1
ATOM 3421 C CA . PHE B 1 198 ? -3.865 8.102 1.354 1 95.5 198 PHE B 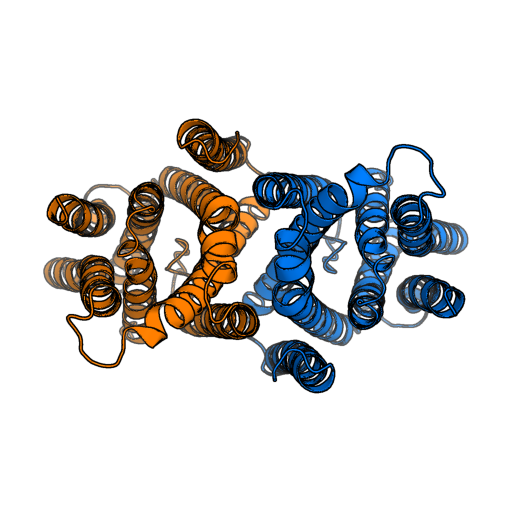CA 1
ATOM 3422 C C . PHE B 1 198 ? -3.318 6.699 1.121 1 95.5 198 PHE B C 1
ATOM 3424 O O . PHE B 1 198 ? -2.346 6.293 1.761 1 95.5 198 PHE B O 1
ATOM 3431 N N . LEU B 1 199 ? -3.955 5.969 0.278 1 96.31 199 LEU B N 1
ATOM 3432 C CA . LEU B 1 199 ? -3.453 4.633 -0.03 1 96.31 199 LEU B CA 1
ATOM 3433 C C . LEU B 1 199 ? -2.057 4.707 -0.636 1 96.31 199 LEU B C 1
ATOM 3435 O O . LEU B 1 199 ? -1.172 3.932 -0.262 1 96.31 199 LEU B O 1
ATOM 3439 N N . HIS B 1 200 ? -1.891 5.594 -1.531 1 94.62 200 HIS B N 1
ATOM 3440 C CA . HIS B 1 200 ? -0.583 5.738 -2.16 1 94.62 200 HIS B CA 1
ATOM 3441 C C . HIS B 1 200 ? 0.479 6.137 -1.142 1 94.62 200 HIS B C 1
ATOM 3443 O O . HIS B 1 200 ? 1.537 5.508 -1.063 1 94.62 200 HIS B O 1
ATOM 3449 N N . ILE B 1 201 ? 0.239 7.113 -0.408 1 93.31 201 ILE B N 1
ATOM 3450 C CA . ILE B 1 201 ? 1.22 7.664 0.521 1 93.31 201 ILE B CA 1
ATOM 3451 C C . ILE B 1 201 ? 1.561 6.629 1.588 1 93.31 201 ILE B C 1
ATOM 3453 O O . ILE B 1 201 ? 2.736 6.387 1.876 1 93.31 201 ILE B O 1
ATOM 3457 N N . SER B 1 202 ? 0.523 6.098 2.201 1 95 202 SER B N 1
ATOM 3458 C CA . SER B 1 202 ? 0.746 5.172 3.307 1 95 202 SER B CA 1
ATOM 3459 C C . SER B 1 202 ? 1.497 3.926 2.842 1 95 202 SER B C 1
ATOM 3461 O O . SER B 1 202 ? 2.434 3.479 3.506 1 95 202 SER B O 1
ATOM 3463 N N . THR B 1 203 ? 1.179 3.412 1.737 1 94.19 203 THR B N 1
ATOM 3464 C CA . THR B 1 203 ? 1.846 2.203 1.267 1 94.19 203 THR B CA 1
ATOM 3465 C C . THR B 1 203 ? 3.275 2.508 0.831 1 94.19 203 THR B C 1
ATOM 3467 O O . THR B 1 203 ? 4.172 1.681 1.004 1 94.19 203 THR B O 1
ATOM 3470 N N . THR B 1 204 ? 3.504 3.635 0.216 1 91.25 204 THR B N 1
ATOM 3471 C CA . THR B 1 204 ? 4.855 4.047 -0.142 1 91.25 204 THR B CA 1
ATOM 3472 C C . THR B 1 204 ? 5.738 4.145 1.1 1 91.25 204 THR B C 1
ATOM 3474 O O . THR B 1 204 ? 6.875 3.668 1.1 1 91.25 204 THR B O 1
ATOM 3477 N N . ILE B 1 205 ? 5.188 4.742 2.1 1 90.56 205 ILE B N 1
ATOM 3478 C CA . ILE B 1 205 ? 5.945 4.883 3.34 1 90.56 205 ILE B CA 1
ATOM 3479 C C . ILE B 1 205 ? 6.281 3.504 3.898 1 90.56 205 ILE B C 1
ATOM 3481 O O . ILE B 1 205 ? 7.414 3.256 4.32 1 90.56 205 ILE B O 1
ATOM 3485 N N . LEU B 1 206 ? 5.355 2.664 3.898 1 89.62 206 LEU B N 1
ATOM 3486 C CA . LEU B 1 206 ? 5.547 1.327 4.449 1 89.62 206 LEU B CA 1
ATOM 3487 C C . LEU B 1 206 ? 6.547 0.531 3.617 1 89.62 206 LEU B C 1
ATOM 3489 O O . LEU B 1 206 ? 7.34 -0.24 4.16 1 89.62 206 LEU B O 1
ATOM 3493 N N . PHE B 1 207 ? 6.496 0.716 2.348 1 85.56 207 PHE B N 1
ATOM 3494 C CA . PHE B 1 207 ? 7.453 0.049 1.471 1 85.56 207 PHE B CA 1
ATOM 3495 C C . PHE B 1 207 ? 8.867 0.548 1.732 1 85.56 207 PHE B C 1
ATOM 3497 O O . PHE B 1 207 ? 9.805 -0.249 1.849 1 85.56 207 PHE B O 1
ATOM 3504 N N . GLU B 1 208 ? 9.086 1.812 1.787 1 82.5 208 GLU B N 1
ATOM 3505 C CA . GLU B 1 208 ? 10.406 2.395 2.021 1 82.5 208 GLU B CA 1
ATOM 3506 C C . GLU B 1 208 ? 10.961 1.977 3.381 1 82.5 208 GLU B C 1
ATOM 3508 O O . GLU B 1 208 ? 12.172 1.807 3.537 1 82.5 208 GLU B O 1
ATOM 3513 N N . SER B 1 209 ? 10.086 1.85 4.246 1 76.88 209 SER B N 1
ATOM 3514 C CA . SER B 1 209 ? 10.492 1.401 5.57 1 76.88 209 SER B CA 1
ATOM 3515 C C . SER B 1 209 ? 10.992 -0.04 5.535 1 76.88 209 SER B C 1
ATOM 3517 O O . SER B 1 209 ? 11.883 -0.413 6.301 1 76.88 209 SER B O 1
ATOM 3519 N N . SER B 1 210 ? 10.477 -0.795 4.555 1 70.31 210 SER B N 1
ATOM 3520 C CA . SER B 1 210 ? 10.82 -2.213 4.488 1 70.31 210 SER B CA 1
ATOM 3521 C C . SER B 1 210 ? 12.125 -2.432 3.727 1 70.31 210 SER B C 1
ATOM 3523 O O . SER B 1 210 ? 12.859 -3.379 4.008 1 70.31 210 SER B O 1
ATOM 3525 N N . VAL B 1 211 ? 12.406 -1.647 2.619 1 63.88 211 VAL B N 1
ATOM 3526 C CA . VAL B 1 211 ? 13.602 -1.798 1.794 1 63.88 211 VAL B CA 1
ATOM 3527 C C . VAL B 1 211 ? 14.836 -1.362 2.584 1 63.88 211 VAL B C 1
ATOM 3529 O O . VAL B 1 211 ? 15.938 -1.861 2.352 1 63.88 211 VAL B O 1
ATOM 3532 N N . ASP B 1 212 ? 14.578 -0.322 3.129 1 57 212 ASP B N 1
ATOM 3533 C CA . ASP B 1 212 ? 15.727 0.084 3.932 1 57 212 ASP B CA 1
ATOM 3534 C C . ASP B 1 212 ? 16.297 -1.096 4.719 1 57 212 ASP B C 1
ATOM 3536 O O . ASP B 1 212 ? 15.547 -1.968 5.164 1 57 212 ASP B O 1
ATOM 3540 N N . HIS B 1 213 ? 17.391 -1.708 4.133 1 52.41 213 HIS B N 1
ATOM 3541 C CA . HIS B 1 213 ? 18.203 -2.885 4.445 1 52.41 213 HIS B CA 1
ATOM 3542 C C . HIS B 1 213 ? 17.531 -3.729 5.527 1 52.41 213 HIS B C 1
ATOM 3544 O O . HIS B 1 213 ? 16.531 -3.326 6.105 1 52.41 213 HIS B O 1
ATOM 3550 N N . LYS B 1 214 ? 17.625 -4.082 6.531 1 53.59 214 LYS B N 1
ATOM 3551 C CA . LYS B 1 214 ? 17.188 -4.891 7.672 1 53.59 214 LYS B CA 1
ATOM 3552 C C . LYS B 1 214 ? 16.062 -4.203 8.438 1 53.59 214 LYS B C 1
ATOM 3554 O O . LYS B 1 214 ? 16.219 -3.066 8.891 1 53.59 214 LYS B O 1
ATOM 3559 N N . VAL B 1 215 ? 14.656 -4.473 7.789 1 58.03 215 VAL B N 1
ATOM 3560 C CA . VAL B 1 215 ? 13.617 -3.936 8.664 1 58.03 215 VAL B CA 1
ATOM 3561 C C . VAL B 1 215 ? 14.133 -3.865 10.102 1 58.03 215 VAL B C 1
ATOM 3563 O O . VAL B 1 215 ? 14.352 -4.898 10.742 1 58.03 215 VAL B O 1
ATOM 3566 N N . SER B 1 216 ? 14.516 -2.57 10.391 1 71.25 216 SER B N 1
ATOM 3567 C CA . SER B 1 216 ? 14.969 -2.424 11.766 1 71.25 216 SER B CA 1
ATOM 3568 C C . SER B 1 216 ? 13.852 -2.727 12.75 1 71.25 216 SER B C 1
ATOM 3570 O O . SER B 1 216 ? 12.672 -2.561 12.43 1 71.25 216 SER B O 1
ATOM 3572 N N . LYS B 1 217 ? 14.141 -3.426 13.469 1 83.19 217 LYS B N 1
ATOM 3573 C CA . LYS B 1 217 ? 13.227 -3.766 14.555 1 83.19 217 LYS B CA 1
ATOM 3574 C C . LYS B 1 217 ? 12.438 -2.539 15.016 1 83.19 217 LYS B C 1
ATOM 3576 O O . LYS B 1 217 ? 11.242 -2.631 15.297 1 83.19 217 LYS B O 1
ATOM 3581 N N . ARG B 1 218 ? 13.047 -1.431 14.992 1 87.81 218 ARG B N 1
ATOM 3582 C CA . ARG B 1 218 ? 12.406 -0.211 15.477 1 87.81 218 ARG B CA 1
ATOM 3583 C C . ARG B 1 218 ? 11.305 0.245 14.523 1 87.81 218 ARG B C 1
ATOM 3585 O O . ARG B 1 218 ? 10.242 0.69 14.961 1 87.81 218 ARG B O 1
ATOM 3592 N N . LYS B 1 219 ? 11.633 0.135 13.188 1 87.5 219 LYS B N 1
ATOM 3593 C CA . LYS B 1 219 ? 10.633 0.526 12.203 1 87.5 219 LYS B CA 1
ATOM 3594 C C . LYS B 1 219 ? 9.43 -0.412 12.234 1 87.5 219 LYS B C 1
ATOM 3596 O O . LYS B 1 219 ? 8.289 0.034 12.133 1 87.5 219 LYS B O 1
ATOM 3601 N N . MET B 1 220 ? 9.711 -1.613 12.484 1 88.12 220 MET B N 1
ATOM 3602 C CA . MET B 1 220 ? 8.633 -2.594 12.562 1 88.12 220 MET B CA 1
ATOM 3603 C C . MET B 1 220 ? 7.758 -2.336 13.789 1 88.12 220 MET B C 1
ATOM 3605 O O . MET B 1 220 ? 6.531 -2.43 13.711 1 88.12 220 MET B O 1
ATOM 3609 N N . ILE B 1 221 ? 8.375 -2.012 14.773 1 92.19 221 ILE B N 1
ATOM 3610 C CA . ILE B 1 221 ? 7.645 -1.704 15.992 1 92.19 221 ILE B CA 1
ATOM 3611 C C . ILE B 1 221 ? 6.766 -0.474 15.773 1 92.19 221 ILE B C 1
ATOM 3613 O O . ILE B 1 221 ? 5.613 -0.442 16.203 1 92.19 221 ILE B O 1
ATOM 3617 N N . ALA B 1 222 ? 7.348 0.514 15.133 1 92.56 222 ALA B N 1
ATOM 3618 C CA . ALA B 1 222 ? 6.594 1.73 14.844 1 92.56 222 ALA B CA 1
ATOM 3619 C C . ALA B 1 222 ? 5.367 1.425 13.984 1 92.56 222 ALA B C 1
ATOM 3621 O O . ALA B 1 222 ? 4.289 1.968 14.219 1 92.56 222 ALA B O 1
ATOM 3622 N N . VAL B 1 223 ? 5.547 0.573 13.023 1 92.62 223 VAL B N 1
ATOM 3623 C CA . VAL B 1 223 ? 4.457 0.182 12.133 1 92.62 223 VAL B CA 1
ATOM 3624 C C . VAL B 1 223 ? 3.379 -0.551 12.922 1 92.62 223 VAL B C 1
ATOM 3626 O O . VAL B 1 223 ? 2.193 -0.227 12.82 1 92.62 223 VAL B O 1
ATOM 3629 N N . LEU B 1 224 ? 3.775 -1.438 13.773 1 93.81 224 LEU B N 1
ATOM 3630 C CA . LEU B 1 224 ? 2.836 -2.223 14.562 1 93.81 224 LEU B CA 1
ATOM 3631 C C . LEU B 1 224 ? 2.104 -1.341 15.57 1 93.81 224 LEU B C 1
ATOM 3633 O O . LEU B 1 224 ? 0.916 -1.544 15.828 1 93.81 224 LEU B O 1
ATOM 3637 N N . LEU B 1 225 ? 2.789 -0.397 16.078 1 94.88 225 LEU B N 1
ATOM 3638 C CA . LEU B 1 225 ? 2.166 0.548 17 1 94.88 225 LEU B CA 1
ATOM 3639 C C . LEU B 1 225 ? 1.12 1.396 16.281 1 94.88 225 LEU B C 1
ATOM 3641 O O . LEU B 1 225 ? 0.043 1.65 16.828 1 94.88 225 LEU B O 1
ATOM 3645 N N . GLY B 1 226 ? 1.487 1.847 15.102 1 94.94 226 GLY B N 1
ATOM 3646 C CA . GLY B 1 226 ? 0.529 2.613 14.32 1 94.94 226 GLY B CA 1
ATOM 3647 C C . GLY B 1 226 ? -0.747 1.847 14.023 1 94.94 226 GLY B C 1
ATOM 3648 O O . GLY B 1 226 ? -1.848 2.348 14.258 1 94.94 226 GLY B O 1
ATOM 3649 N N . ILE B 1 227 ? -0.575 0.69 13.633 1 95.12 227 ILE B N 1
ATOM 3650 C CA . ILE B 1 227 ? -1.718 -0.164 13.336 1 95.12 227 ILE B CA 1
ATOM 3651 C C . ILE B 1 227 ? -2.465 -0.503 14.617 1 95.12 227 ILE B C 1
ATOM 3653 O O . ILE B 1 227 ? -3.697 -0.475 14.656 1 95.12 227 ILE B O 1
ATOM 3657 N N . GLY B 1 228 ? -1.753 -0.83 15.633 1 94.94 228 GLY B N 1
ATOM 3658 C CA . GLY B 1 228 ? -2.342 -1.174 16.922 1 94.94 228 GLY B CA 1
ATOM 3659 C C . GLY B 1 228 ? -3.213 -0.071 17.484 1 94.94 228 GLY B C 1
ATOM 3660 O O . GLY B 1 228 ? -4.324 -0.329 17.953 1 94.94 228 GLY B O 1
ATOM 3661 N N . ILE B 1 229 ? -2.762 1.105 17.469 1 93.69 229 ILE B N 1
ATOM 3662 C CA . ILE B 1 229 ? -3.506 2.244 17.984 1 93.69 229 ILE B CA 1
ATOM 3663 C C . ILE B 1 229 ? -4.77 2.461 17.172 1 93.69 229 ILE B C 1
ATOM 3665 O O . ILE B 1 229 ? -5.836 2.758 17.719 1 93.69 229 ILE B O 1
ATOM 3669 N N . ALA B 1 230 ? -4.656 2.371 15.883 1 92.56 230 ALA B N 1
ATOM 3670 C CA . ALA B 1 230 ? -5.832 2.496 15.031 1 92.56 230 ALA B CA 1
ATOM 3671 C C . ALA B 1 230 ? -6.871 1.431 15.367 1 92.56 230 ALA B C 1
ATOM 3673 O O . ALA B 1 230 ? -8.07 1.713 15.398 1 92.56 230 ALA B O 1
ATOM 3674 N N . LEU B 1 231 ? -6.422 0.194 15.633 1 92.56 231 LEU B N 1
ATOM 3675 C CA . LEU B 1 231 ? -7.312 -0.915 15.953 1 92.56 231 LEU B CA 1
ATOM 3676 C C . LEU B 1 231 ? -7.996 -0.694 17.297 1 92.56 231 LEU B C 1
ATOM 3678 O O . LEU B 1 231 ? -9.18 -0.997 17.453 1 92.56 231 LEU B O 1
ATOM 3682 N N . ILE B 1 232 ? -7.227 -0.218 18.219 1 91.88 232 ILE B N 1
ATOM 3683 C CA . ILE B 1 232 ? -7.785 0.088 19.531 1 91.88 232 ILE B CA 1
ATOM 3684 C C . ILE B 1 232 ? -8.906 1.12 19.391 1 91.88 232 ILE B C 1
ATOM 3686 O O . ILE B 1 232 ? -9.969 0.976 19.984 1 91.88 232 ILE B O 1
ATOM 3690 N N . GLY B 1 233 ? -8.656 2.113 18.641 1 87.62 233 GLY B N 1
ATOM 3691 C CA . GLY B 1 233 ? -9.688 3.105 18.375 1 87.62 233 GLY B CA 1
ATOM 3692 C C . GLY B 1 233 ? -10.906 2.529 17.688 1 87.62 233 GLY B C 1
ATOM 3693 O O . GLY B 1 233 ? -12.039 2.9 18 1 87.62 233 GLY B O 1
ATOM 3694 N N . PHE B 1 234 ? -10.625 1.708 16.781 1 87.75 234 PHE B N 1
ATOM 3695 C CA . PHE B 1 234 ? -11.688 1.06 16.016 1 87.75 234 PHE B CA 1
ATOM 3696 C C . PHE B 1 234 ? -12.594 0.254 16.953 1 87.75 234 PHE B C 1
ATOM 3698 O O . PHE B 1 234 ? -13.82 0.331 16.844 1 87.75 234 PHE B O 1
ATOM 3705 N N . TYR B 1 235 ? -12.094 -0.493 17.891 1 86.44 235 TYR B N 1
ATOM 3706 C CA . TYR B 1 235 ? -12.867 -1.328 18.812 1 86.44 235 TYR B CA 1
ATOM 3707 C C . TYR B 1 235 ? -13.508 -0.487 19.906 1 86.44 235 TYR B C 1
ATOM 3709 O O . TYR B 1 235 ? -14.586 -0.825 20.406 1 86.44 235 TYR B O 1
ATOM 3717 N N . SER B 1 236 ? -12.859 0.538 20.234 1 83.62 236 SER B N 1
ATOM 3718 C CA . SER B 1 236 ? -13.391 1.397 21.281 1 83.62 236 SER B CA 1
ATOM 3719 C C . SER B 1 236 ? -14.586 2.207 20.781 1 83.62 236 SER B C 1
ATOM 3721 O O . SER B 1 236 ? -15.461 2.58 21.547 1 83.62 236 SER B O 1
ATOM 3723 N N . SER B 1 237 ? -14.602 2.666 19.516 1 72.31 237 SER B N 1
ATOM 3724 C CA . SER B 1 237 ? -15.688 3.475 18.953 1 72.31 237 SER B CA 1
ATOM 3725 C C . SER B 1 237 ? -16.922 2.627 18.688 1 72.31 237 SER B C 1
ATOM 3727 O O . SER B 1 237 ? -17.953 3.146 18.25 1 72.31 237 SER B O 1
ATOM 3729 N N . GLY B 1 238 ? -16.938 1.449 19.047 1 60.16 238 GLY B N 1
ATOM 3730 C CA . GLY B 1 238 ? -18.141 0.627 18.938 1 60.16 238 GLY B CA 1
ATOM 3731 C C . GLY B 1 238 ? -18.25 -0.088 17.609 1 60.16 238 GLY B C 1
ATOM 3732 O O . GLY B 1 238 ? -19.266 -0.72 17.328 1 60.16 238 GLY B O 1
ATOM 3733 N N . HIS B 1 239 ? -17.547 0.214 16.547 1 54.88 239 HIS B N 1
ATOM 3734 C CA . HIS B 1 239 ? -17.719 -0.387 15.234 1 54.88 239 HIS B CA 1
ATOM 3735 C C . HIS B 1 239 ? -17.297 -1.852 15.234 1 54.88 239 HIS B C 1
ATOM 3737 O O . HIS B 1 239 ? -17.547 -2.576 14.266 1 54.88 239 HIS B O 1
ATOM 3743 N N . GLY B 1 240 ? -16.422 -2.291 16.188 1 42.12 240 GLY B N 1
ATOM 3744 C CA . GLY B 1 240 ? -16.109 -3.711 16.266 1 42.12 240 GLY B CA 1
ATOM 3745 C C . GLY B 1 240 ? -17.297 -4.551 16.719 1 42.12 240 GLY B C 1
ATOM 3746 O O . GLY B 1 240 ? -17.203 -5.777 16.75 1 42.12 240 GLY B O 1
ATOM 3747 N N . HIS B 1 241 ? -18.156 -4.055 17.422 1 35.97 241 HIS B N 1
ATOM 3748 C CA . HIS B 1 241 ? -19.25 -4.805 18.031 1 35.97 241 HIS B CA 1
ATOM 3749 C C . HIS B 1 241 ? -20.469 -4.816 17.141 1 35.97 241 HIS B C 1
ATOM 3751 O O . HIS B 1 241 ? -20.781 -3.818 16.484 1 35.97 241 HIS B O 1
#